Protein AF-S7VHG0-F1 (afdb_monomer_lite)

pLDDT: mean 78.24, std 18.49, range [32.72, 98.25]

Radius of gyration: 26.6 Å; chains: 1; bounding box: 94×45×91 Å

Secondary structure (DSSP, 8-state):
-TTHHHHHHHHHHHHT-HHHHHHHHHHHHHHHHHHHHHHHHHHHHH-S-HHHHHHHHHHHHHTTTTSTT-S-STTTTT--HHHHHHHHHHHHH--SSHHHHH-EEE--SHHHHHHHHHHS---SEEETT---TTHHHHHHHHHHS-HHHHHHHHHHHHHHHHHHHHHHHHHHH-HHHHHHHHHHHHHTTGGGGGG-HHHHHHHHHHHHHHHHHHH----S--HHHHHHHHHHHHHHS-SSTHHHHHHHHHHHHHHHHHHTT--HHHHHHHHHHHHHHHHHHHHHHHHHHHHHHHHHSS---TTHHHHHHHHHHHHHHHHHHHHHHHHHS-HHHHHHHHHHHHHHHHHTTPPPPTTHHHHHHHHHHHHHHHHH-TTTTTTTT-THHHHHTHHHHHHHHHHHHSS-S------PPPS----------------

Foldseek 3Di:
DVVVVVVVVVLVCVVVDPVLVVLLVVLVVVLVVVQVVLLVLLLVLQPQDLVLLLVLVVVCVVVVCQPQCPPVDLLLNFALQFLLLQLSLLLSVRHSDPQSQQWDFGQTGSVSSVVCSVPVDSDHDTDRQARSSLSSPVNVVSSPDHLVVLQVVLLVLLVVLLVLLLVLCCVQVNNLLSVLLVVLCVLLSVNSSSRRSLCSVLSSLLSVLLSCLSNDPDPAQPLSSLLQLLLVPRHRHLLQCNLSSLQRSLLSNLSNCVSVVHALVSSVSSSVSSVVSSCCSNVVNSVVSVVSCCVPDDDDVPPPVPPVVWPPVLPVLVVVLVVVVCVVRPVVSVVCVVVVLVVVCVVVVDDQFSCLSSLVSSLCSLVVSCNVGVVSNCSPRGSSSSVSNSSNSSSSSVSVVSGDPDDPPPPPPPPDDDPDDDDDDDDDDDD

Sequence (431 aa):
MSRLAPILRKTARLLWSQALLRRFVLLLAVIVLLLPCYAGLLWLAALPSGDAVMQHLEQADAHGYFDEEYPRLLQFRGMDMFTECIALDMSAQLRPTFQDILTMKFGGACEHLRASLQSGDFGGVPYPRYWHGYQVFLRPLIALMSYADVRLLTALTTAVLFIGLYAAARLRLGEAYAVALVASFLTAGTINVFTLVSHAALFWIIQLAAIALLLRRKSAPPILGFGILGSLDAFLSFLNMGSLSLSFPLLCLCLALWHDGEETPRILADGLLCSVAWSIGLLFTWVAKWGLAWAFLPPLDLFGATVEHYFLHSFSAFGSATARDFGKTMWLLWVPVYAWLAWRMYRRRLRVPRGLLVVLLPAIMPFVWIMILPGQSGIHHSSFVSIILWTPLAALLFLLLAMPAKTVTVRRPSATAATATFDPAEDACHD

Structure (mmCIF, N/CA/C/O backbone):
data_AF-S7VHG0-F1
#
_entry.id   AF-S7VHG0-F1
#
loop_
_atom_site.group_PDB
_atom_site.id
_atom_site.type_symbol
_atom_site.label_atom_id
_atom_site.label_alt_id
_atom_site.label_comp_id
_atom_site.label_asym_id
_atom_site.label_entity_id
_atom_site.label_seq_id
_atom_site.pdbx_PDB_ins_code
_atom_site.Cartn_x
_atom_site.Cartn_y
_atom_site.Cartn_z
_atom_site.occupancy
_atom_site.B_iso_or_equiv
_atom_site.auth_seq_id
_atom_site.auth_comp_id
_atom_site.auth_asym_id
_atom_site.auth_atom_id
_atom_site.pdbx_PDB_model_num
ATOM 1 N N . MET A 1 1 ? -4.326 8.354 38.262 1.00 42.72 1 MET A N 1
ATOM 2 C CA . MET A 1 1 ? -3.155 7.482 37.998 1.00 42.72 1 MET A CA 1
ATOM 3 C C . MET A 1 1 ? -3.289 6.059 38.572 1.00 42.72 1 MET A C 1
ATOM 5 O O . MET A 1 1 ? -2.615 5.171 38.073 1.00 42.72 1 MET A O 1
ATOM 9 N N . SER A 1 2 ? -4.203 5.774 39.515 1.00 51.38 2 SER A N 1
ATOM 10 C CA . SER A 1 2 ? -4.362 4.439 40.136 1.00 51.38 2 SER A CA 1
ATOM 11 C C . SER A 1 2 ? -4.969 3.334 39.248 1.00 51.38 2 SER A C 1
ATOM 13 O O . SER A 1 2 ? -4.764 2.159 39.528 1.00 51.38 2 SER A O 1
ATOM 15 N N . ARG A 1 3 ? -5.670 3.671 38.152 1.00 49.00 3 ARG A N 1
ATOM 16 C CA . ARG A 1 3 ? -6.269 2.680 37.226 1.00 49.00 3 ARG A CA 1
ATOM 17 C C . ARG A 1 3 ? -5.321 2.162 36.133 1.00 49.00 3 ARG A C 1
ATOM 19 O O . ARG A 1 3 ? -5.619 1.156 35.505 1.00 49.00 3 ARG A O 1
ATOM 26 N N . LEU A 1 4 ? -4.178 2.821 35.915 1.00 47.19 4 LEU A N 1
ATOM 27 C CA . LEU A 1 4 ? -3.207 2.447 34.873 1.00 47.19 4 LEU A CA 1
ATOM 28 C C . LEU A 1 4 ? -2.224 1.361 35.338 1.00 47.19 4 LEU A C 1
ATOM 30 O O . LEU A 1 4 ? -1.812 0.526 34.541 1.00 47.19 4 LEU A O 1
ATOM 34 N N . ALA A 1 5 ? -1.885 1.329 36.628 1.00 50.88 5 ALA A N 1
ATOM 35 C CA . ALA A 1 5 ? -0.918 0.389 37.197 1.00 50.88 5 ALA A CA 1
ATOM 36 C C . ALA A 1 5 ? -1.266 -1.109 37.013 1.00 50.88 5 ALA A C 1
ATOM 38 O O . ALA A 1 5 ? -0.378 -1.870 36.620 1.00 50.88 5 ALA A O 1
ATOM 39 N N . PRO A 1 6 ? -2.510 -1.578 37.249 1.00 54.34 6 PRO A N 1
ATOM 40 C CA . PRO A 1 6 ? -2.846 -2.990 37.041 1.00 54.34 6 PRO A CA 1
ATOM 41 C C . PRO A 1 6 ? -2.875 -3.377 35.556 1.00 54.34 6 PRO A C 1
ATOM 43 O O . PRO A 1 6 ? -2.473 -4.488 35.211 1.00 54.34 6 PRO A O 1
ATOM 46 N N . ILE A 1 7 ? -3.272 -2.452 34.675 1.00 57.09 7 ILE A N 1
ATOM 47 C CA . ILE A 1 7 ? -3.251 -2.650 33.221 1.00 57.09 7 ILE A CA 1
ATOM 48 C C . ILE A 1 7 ? -1.804 -2.773 32.750 1.00 57.09 7 ILE A C 1
ATOM 50 O O . ILE A 1 7 ? -1.459 -3.790 32.167 1.00 57.09 7 ILE A O 1
ATOM 54 N N . LEU A 1 8 ? -0.928 -1.829 33.109 1.00 54.09 8 LEU A N 1
ATOM 55 C CA . LEU A 1 8 ? 0.499 -1.869 32.768 1.00 54.09 8 LEU A CA 1
ATOM 56 C C . LEU A 1 8 ? 1.184 -3.156 33.254 1.00 54.09 8 LEU A C 1
ATOM 58 O O . LEU A 1 8 ? 1.971 -3.737 32.513 1.00 54.09 8 LEU A O 1
ATOM 62 N N . ARG A 1 9 ? 0.844 -3.661 34.450 1.00 56.59 9 ARG A N 1
ATOM 63 C CA . ARG A 1 9 ? 1.352 -4.957 34.945 1.00 56.59 9 ARG A CA 1
ATOM 64 C C . ARG A 1 9 ? 0.837 -6.145 34.132 1.00 56.59 9 ARG A C 1
ATOM 66 O O . ARG A 1 9 ? 1.600 -7.075 33.873 1.00 56.59 9 ARG A O 1
ATOM 73 N N . LYS A 1 10 ? -0.435 -6.138 33.727 1.00 58.38 10 LYS A N 1
ATOM 74 C CA . LYS A 1 10 ? -1.020 -7.193 32.885 1.00 58.38 10 LYS A CA 1
ATOM 75 C C . LYS A 1 10 ? -0.413 -7.167 31.480 1.00 58.38 10 LYS A C 1
ATOM 77 O O . LYS A 1 10 ? -0.041 -8.223 30.978 1.00 58.38 10 LYS A O 1
ATOM 82 N N . THR A 1 11 ? -0.224 -5.983 30.898 1.00 53.88 11 THR A N 1
ATOM 83 C CA . THR A 1 11 ? 0.436 -5.787 29.599 1.00 53.88 11 THR A CA 1
ATOM 84 C C . THR A 1 11 ? 1.912 -6.185 29.655 1.00 53.88 11 THR A C 1
ATOM 86 O O . THR A 1 11 ? 2.373 -6.878 28.759 1.00 53.88 11 THR A O 1
ATOM 89 N N . ALA A 1 12 ? 2.636 -5.860 30.732 1.00 55.66 12 ALA A N 1
ATOM 90 C CA . ALA A 1 12 ? 4.026 -6.281 30.934 1.00 55.66 12 ALA A CA 1
ATOM 91 C C . ALA A 1 12 ? 4.173 -7.810 31.044 1.00 55.66 12 ALA A C 1
ATOM 93 O O . ALA A 1 12 ? 5.060 -8.392 30.422 1.00 55.66 12 ALA A O 1
ATOM 94 N N . ARG A 1 13 ? 3.263 -8.487 31.760 1.00 59.25 13 ARG A N 1
ATOM 95 C CA . ARG A 1 13 ? 3.217 -9.963 31.797 1.00 59.25 13 ARG A CA 1
ATOM 96 C C . ARG A 1 13 ? 2.850 -10.573 30.444 1.00 59.25 13 ARG A C 1
ATOM 98 O O . ARG A 1 13 ? 3.334 -11.650 30.119 1.00 59.25 13 ARG A O 1
ATOM 105 N N . LEU A 1 14 ? 2.011 -9.899 29.654 1.00 59.50 14 LEU A N 1
ATOM 106 C CA . LEU A 1 14 ? 1.661 -10.334 28.300 1.00 59.50 14 LEU A CA 1
ATOM 107 C C . LEU A 1 14 ? 2.849 -10.189 27.335 1.00 59.50 14 LEU A C 1
ATOM 109 O O . LEU A 1 14 ? 3.095 -11.095 26.539 1.00 59.50 14 LEU A O 1
ATOM 113 N N . LEU A 1 15 ? 3.600 -9.086 27.452 1.00 56.00 15 LEU A N 1
ATOM 114 C CA . LEU A 1 15 ? 4.818 -8.798 26.685 1.00 56.00 15 LEU A CA 1
ATOM 115 C C . LEU A 1 15 ? 5.912 -9.854 26.907 1.00 56.00 15 LEU A C 1
ATOM 117 O O . LEU A 1 15 ? 6.649 -10.178 25.985 1.00 56.00 15 LEU A O 1
ATOM 121 N N . TRP A 1 16 ? 5.958 -10.439 28.104 1.00 56.62 16 TRP A N 1
ATOM 122 C CA . TRP A 1 16 ? 6.885 -11.514 28.478 1.00 56.62 16 TRP A CA 1
ATOM 123 C C . TRP A 1 16 ? 6.249 -12.911 28.460 1.00 56.62 16 TRP A C 1
ATOM 125 O O . TRP A 1 16 ? 6.833 -13.881 28.943 1.00 56.62 16 TRP A O 1
ATOM 135 N N . SER A 1 17 ? 5.040 -13.048 27.912 1.00 74.94 17 SER A N 1
ATOM 136 C CA . SER A 1 17 ? 4.385 -14.351 27.832 1.00 74.94 17 SER A CA 1
ATOM 137 C C . SER A 1 17 ? 5.020 -15.207 26.735 1.00 74.94 17 SER A C 1
ATOM 139 O O . SER A 1 17 ? 5.266 -14.739 25.621 1.00 74.94 17 SER A O 1
ATOM 141 N N . GLN A 1 18 ? 5.208 -16.502 27.004 1.00 80.69 18 GLN A N 1
ATOM 142 C CA . GLN A 1 18 ? 5.697 -17.440 25.986 1.00 80.69 18 GLN A CA 1
ATOM 143 C C . GLN A 1 18 ? 4.818 -17.454 24.725 1.00 80.69 18 GLN A C 1
ATOM 145 O O . GLN A 1 18 ? 5.308 -17.702 23.627 1.00 80.69 18 GLN A O 1
ATOM 150 N N . ALA A 1 19 ? 3.523 -17.150 24.858 1.00 83.56 19 ALA A N 1
ATOM 151 C CA . ALA A 1 19 ? 2.607 -17.045 23.730 1.00 83.56 19 ALA A CA 1
ATOM 152 C C . ALA A 1 19 ? 2.952 -15.880 22.786 1.00 83.56 19 ALA A C 1
ATOM 154 O O . ALA A 1 19 ? 2.847 -16.042 21.570 1.00 83.56 19 ALA A O 1
ATOM 155 N N . LEU A 1 20 ? 3.370 -14.723 23.313 1.00 86.06 20 LEU A N 1
ATOM 156 C CA . LEU A 1 20 ? 3.771 -13.588 22.481 1.00 86.06 20 LEU A CA 1
ATOM 157 C C . LEU A 1 20 ? 5.106 -13.857 21.784 1.00 86.06 20 LEU A C 1
ATOM 159 O O . LEU A 1 20 ? 5.209 -13.641 20.578 1.00 86.06 20 LEU A O 1
ATOM 163 N N . LEU A 1 21 ? 6.082 -14.408 22.511 1.00 88.06 21 LEU A N 1
ATOM 164 C CA . LEU A 1 21 ? 7.366 -14.810 21.934 1.00 88.06 21 LEU A CA 1
ATOM 165 C C . LEU A 1 21 ? 7.166 -15.788 20.768 1.00 88.06 21 LEU A C 1
ATOM 167 O O . LEU A 1 21 ? 7.688 -15.558 19.682 1.00 88.06 21 LEU A O 1
ATOM 171 N N . ARG A 1 22 ? 6.330 -16.822 20.946 1.00 89.69 22 ARG A N 1
ATOM 172 C CA . ARG A 1 22 ? 5.992 -17.778 19.875 1.00 89.69 22 ARG A CA 1
ATOM 173 C C . ARG A 1 22 ? 5.410 -17.098 18.635 1.00 89.69 22 ARG A C 1
ATOM 175 O O . ARG A 1 22 ? 5.721 -17.515 17.527 1.00 89.69 22 ARG A O 1
ATOM 182 N N . ARG A 1 23 ? 4.593 -16.049 18.793 1.00 91.81 23 ARG A N 1
ATOM 183 C CA . ARG A 1 23 ? 4.033 -15.299 17.653 1.00 91.81 23 ARG A CA 1
ATOM 184 C C . ARG A 1 23 ? 5.101 -14.527 16.883 1.00 91.81 23 ARG A C 1
ATOM 186 O O . ARG A 1 23 ? 5.035 -14.510 15.661 1.00 91.81 23 ARG A O 1
ATOM 193 N N . PHE A 1 24 ? 6.065 -13.915 17.570 1.00 92.56 24 PHE A N 1
ATOM 194 C CA . PHE A 1 24 ? 7.170 -13.211 16.909 1.00 92.56 24 PHE A CA 1
ATOM 195 C C . PHE A 1 24 ? 8.188 -14.170 16.284 1.00 92.56 24 PHE A C 1
ATOM 197 O O . PHE A 1 24 ? 8.651 -13.913 15.179 1.00 92.56 24 PHE A O 1
ATOM 204 N N . VAL A 1 25 ? 8.473 -15.308 16.922 1.00 93.38 25 VAL A N 1
ATOM 205 C CA . VAL A 1 25 ? 9.290 -16.376 16.317 1.00 93.38 25 VAL A CA 1
ATOM 206 C C . VAL A 1 25 ? 8.615 -16.916 15.056 1.00 93.38 25 VAL A C 1
ATOM 208 O O . VAL A 1 25 ? 9.259 -17.030 14.019 1.00 93.38 25 VAL A O 1
ATOM 211 N N . LEU A 1 26 ? 7.305 -17.183 15.114 1.00 95.25 26 LEU A N 1
ATOM 212 C CA . LEU A 1 26 ? 6.533 -17.587 13.940 1.00 95.25 26 LEU A CA 1
ATOM 213 C C . LEU A 1 26 ? 6.558 -16.510 12.851 1.00 95.25 26 LEU A C 1
ATOM 215 O O . LEU A 1 26 ? 6.723 -16.844 11.685 1.00 95.25 26 LEU A O 1
ATOM 219 N N . LEU A 1 27 ? 6.416 -15.232 13.216 1.00 95.81 27 LEU A N 1
ATOM 220 C CA . LEU A 1 27 ? 6.515 -14.127 12.266 1.00 95.81 27 LEU A CA 1
ATOM 221 C C . LEU A 1 27 ? 7.868 -14.131 11.545 1.00 95.81 27 LEU A C 1
ATOM 223 O O . LEU A 1 27 ? 7.889 -14.073 10.322 1.00 95.81 27 LEU A O 1
ATOM 227 N N . LEU A 1 28 ? 8.977 -14.239 12.280 1.00 95.19 28 LEU A N 1
ATOM 228 C CA . LEU A 1 28 ? 10.313 -14.298 11.682 1.00 95.19 28 LEU A CA 1
ATOM 229 C C . LEU A 1 28 ? 10.467 -15.512 10.762 1.00 95.19 28 LEU A C 1
ATOM 231 O O . LEU A 1 28 ? 10.943 -15.359 9.642 1.00 95.19 28 LEU A O 1
ATOM 235 N N . ALA A 1 29 ? 10.007 -16.691 11.189 1.00 95.94 29 ALA A N 1
ATOM 236 C CA . ALA A 1 29 ? 10.026 -17.888 10.352 1.00 95.94 29 ALA A CA 1
ATOM 237 C C . ALA A 1 29 ? 9.226 -17.688 9.053 1.00 95.94 29 ALA A C 1
ATOM 239 O O . ALA A 1 29 ? 9.707 -18.027 7.977 1.00 95.94 29 ALA A O 1
ATOM 240 N N . VAL A 1 30 ? 8.037 -17.081 9.135 1.00 96.88 30 VAL A N 1
ATOM 241 C CA . VAL A 1 30 ? 7.218 -16.764 7.958 1.00 96.88 30 VAL A CA 1
ATOM 242 C C . VAL A 1 30 ? 7.925 -15.765 7.044 1.00 96.88 30 VAL A C 1
ATOM 244 O O . VAL A 1 30 ? 7.981 -16.008 5.845 1.00 96.88 30 VAL A O 1
ATOM 247 N N . ILE A 1 31 ? 8.502 -14.681 7.572 1.00 95.56 31 ILE A N 1
ATOM 248 C CA . ILE A 1 31 ? 9.224 -13.695 6.750 1.00 95.56 31 ILE A CA 1
ATOM 249 C C . ILE A 1 31 ? 10.409 -14.351 6.031 1.00 95.56 31 ILE A C 1
ATOM 251 O O . ILE A 1 31 ? 10.589 -14.131 4.837 1.00 95.56 31 ILE A O 1
ATOM 255 N N . VAL A 1 32 ? 11.186 -15.191 6.721 1.00 94.94 32 VAL A N 1
ATOM 256 C CA . VAL A 1 32 ? 12.306 -15.929 6.111 1.00 94.94 32 VAL A CA 1
ATOM 257 C C . VAL A 1 32 ? 11.823 -16.821 4.968 1.00 94.94 32 VAL A C 1
ATOM 259 O O . VAL A 1 32 ? 12.458 -16.853 3.918 1.00 94.94 32 VAL A O 1
ATOM 262 N N . LEU A 1 33 ? 10.686 -17.499 5.139 1.00 95.81 33 LEU A N 1
ATOM 263 C CA . LEU A 1 33 ? 10.083 -18.326 4.091 1.00 95.81 33 LEU A CA 1
ATOM 264 C C . LEU A 1 33 ? 9.521 -17.503 2.921 1.00 95.81 33 LEU A C 1
ATOM 266 O O . LEU A 1 33 ? 9.484 -18.005 1.801 1.00 95.81 33 LEU A O 1
ATOM 270 N N . LEU A 1 34 ? 9.116 -16.248 3.143 1.00 95.81 34 LEU A N 1
ATOM 271 C CA . LEU A 1 34 ? 8.628 -15.364 2.079 1.00 95.81 34 LEU A CA 1
ATOM 272 C C . LEU A 1 34 ? 9.746 -14.880 1.146 1.00 95.81 34 LEU A C 1
ATOM 274 O O . LEU A 1 34 ? 9.481 -14.672 -0.033 1.00 95.81 34 LEU A O 1
ATOM 278 N N . LEU A 1 35 ? 10.987 -14.740 1.623 1.00 93.69 35 LEU A N 1
ATOM 279 C CA . LEU A 1 35 ? 12.110 -14.262 0.802 1.00 93.69 35 LEU A CA 1
ATOM 280 C C . LEU A 1 35 ? 12.360 -15.094 -0.475 1.00 93.69 35 LEU A C 1
ATOM 282 O O . LEU A 1 35 ? 12.404 -14.501 -1.556 1.00 93.69 35 LEU A O 1
ATOM 286 N N . PRO A 1 36 ? 12.493 -16.437 -0.424 1.00 93.69 36 PRO A N 1
ATOM 287 C CA . PRO A 1 36 ? 12.634 -17.231 -1.642 1.00 93.69 36 PRO A CA 1
ATOM 288 C C . PRO A 1 36 ? 11.368 -17.191 -2.508 1.00 93.69 36 PRO A C 1
ATOM 290 O O . PRO A 1 36 ? 11.477 -17.215 -3.732 1.00 93.69 36 PRO A O 1
ATOM 293 N N . CYS A 1 37 ? 10.175 -17.069 -1.912 1.00 95.44 37 CYS A N 1
ATOM 294 C CA . CYS A 1 37 ? 8.939 -16.887 -2.675 1.00 95.44 37 CYS A CA 1
ATOM 295 C C . CYS A 1 37 ? 8.947 -15.568 -3.457 1.00 95.44 37 CYS A C 1
ATOM 297 O O . CYS A 1 37 ? 8.581 -15.561 -4.626 1.00 95.44 37 CYS A O 1
ATOM 299 N N . TYR A 1 38 ? 9.401 -14.470 -2.854 1.00 95.50 38 TYR A N 1
ATOM 300 C CA . TYR A 1 38 ? 9.545 -13.175 -3.522 1.00 95.50 38 TYR A CA 1
ATOM 301 C C . TYR A 1 38 ? 10.528 -13.231 -4.690 1.00 95.50 38 TYR A C 1
ATOM 303 O O . TYR A 1 38 ? 10.204 -12.766 -5.782 1.00 95.50 38 TYR A O 1
ATOM 311 N N . ALA A 1 39 ? 11.692 -13.853 -4.492 1.00 92.81 39 ALA A N 1
ATOM 312 C CA . ALA A 1 39 ? 12.651 -14.067 -5.571 1.00 92.81 39 ALA A CA 1
ATOM 313 C C . ALA A 1 39 ? 12.056 -14.933 -6.697 1.00 92.81 39 ALA A C 1
ATOM 315 O O . ALA A 1 39 ? 12.190 -14.593 -7.870 1.00 92.81 39 ALA A O 1
ATOM 316 N N . GLY A 1 40 ? 11.339 -16.008 -6.348 1.00 94.62 40 GLY A N 1
ATOM 317 C CA . GLY A 1 40 ? 10.646 -16.863 -7.313 1.00 94.62 40 GLY A CA 1
ATOM 318 C C . GLY A 1 40 ? 9.559 -16.123 -8.096 1.00 94.62 40 GLY A C 1
ATOM 319 O O . GLY A 1 40 ? 9.476 -16.270 -9.311 1.00 94.62 40 GLY A O 1
ATOM 320 N N . LEU A 1 41 ? 8.765 -15.277 -7.433 1.00 95.88 41 LEU A N 1
ATOM 321 C CA . LEU A 1 41 ? 7.753 -14.445 -8.089 1.00 95.88 41 LEU A CA 1
ATOM 322 C C . LEU A 1 41 ? 8.382 -13.451 -9.071 1.00 95.88 41 LEU A C 1
ATOM 324 O O . LEU A 1 41 ? 7.866 -13.296 -10.173 1.00 95.88 41 LEU A O 1
ATOM 328 N N . LEU A 1 42 ? 9.500 -12.815 -8.710 1.00 94.69 42 LEU A N 1
ATOM 329 C CA . LEU A 1 42 ? 10.236 -11.931 -9.622 1.00 94.69 42 LEU A CA 1
ATOM 330 C C . LEU A 1 42 ? 10.821 -12.690 -10.813 1.00 94.69 42 LEU A C 1
ATOM 332 O O . LEU A 1 42 ? 10.755 -12.206 -11.940 1.00 94.69 42 LEU A O 1
ATOM 336 N N . TRP A 1 43 ? 11.347 -13.893 -10.579 1.00 94.31 43 TRP A N 1
ATOM 337 C CA . TRP A 1 43 ? 11.854 -14.744 -11.651 1.00 94.31 43 TRP A CA 1
ATOM 338 C C . TRP A 1 43 ? 10.743 -15.111 -12.643 1.00 94.31 43 TRP A C 1
ATOM 340 O O . TRP A 1 43 ? 10.921 -14.958 -13.849 1.00 94.31 43 TRP A O 1
ATOM 350 N N . LEU A 1 44 ? 9.565 -15.504 -12.142 1.00 94.88 44 LEU A N 1
ATOM 351 C CA . LEU A 1 44 ? 8.384 -15.764 -12.971 1.00 94.88 44 LEU A CA 1
ATOM 352 C C . LEU A 1 44 ? 7.921 -14.511 -13.725 1.00 94.88 44 LEU A C 1
ATOM 354 O O . LEU A 1 44 ? 7.585 -14.591 -14.904 1.00 94.88 44 LEU A O 1
ATOM 358 N N . ALA A 1 45 ? 7.941 -13.352 -13.069 1.00 94.62 45 ALA A N 1
ATOM 359 C CA . ALA A 1 45 ? 7.563 -12.078 -13.672 1.00 94.62 45 ALA A CA 1
ATOM 360 C C . ALA A 1 45 ? 8.497 -11.645 -14.807 1.00 94.62 45 ALA A C 1
ATOM 362 O O . ALA A 1 45 ? 8.084 -10.879 -15.674 1.00 94.62 45 ALA A O 1
ATOM 363 N N . ALA A 1 46 ? 9.736 -12.139 -14.816 1.00 92.88 46 ALA A N 1
ATOM 364 C CA . ALA A 1 46 ? 10.730 -11.852 -15.841 1.00 92.88 46 ALA A CA 1
ATOM 365 C C . ALA A 1 46 ? 10.590 -12.722 -17.106 1.00 92.88 46 ALA A C 1
ATOM 367 O O . ALA A 1 46 ? 11.162 -12.370 -18.139 1.00 92.88 46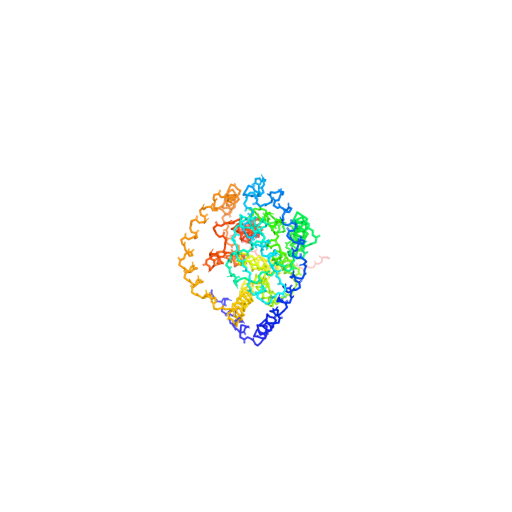 ALA A O 1
ATOM 368 N N . LEU A 1 47 ? 9.832 -13.827 -17.047 1.00 92.75 47 LEU A N 1
ATOM 369 C CA . LEU A 1 47 ? 9.627 -14.761 -18.165 1.00 92.75 47 LEU A CA 1
ATOM 370 C C . LEU A 1 47 ? 8.912 -14.182 -19.401 1.00 92.75 47 LEU A C 1
ATOM 372 O O . LEU A 1 47 ? 9.279 -14.582 -20.507 1.00 92.75 47 LEU A O 1
ATOM 376 N N . PRO A 1 48 ? 7.904 -13.293 -19.275 1.00 91.81 48 PRO A N 1
ATOM 377 C CA . PRO A 1 48 ? 7.253 -12.682 -20.429 1.00 91.81 48 PRO A CA 1
ATOM 378 C C . PRO A 1 48 ? 8.253 -11.982 -21.359 1.00 91.81 48 PRO A C 1
ATOM 380 O O . PRO A 1 48 ? 9.262 -11.429 -20.905 1.00 91.81 48 PRO A O 1
ATOM 383 N N . SER A 1 49 ? 7.960 -12.002 -22.663 1.00 86.94 49 SER A N 1
ATOM 384 C CA . SER A 1 49 ? 8.852 -11.496 -23.709 1.00 86.94 49 SER A CA 1
ATOM 385 C C . SER A 1 49 ? 9.141 -10.008 -23.536 1.00 86.94 49 SER A C 1
ATOM 387 O O . SER A 1 49 ? 8.220 -9.189 -23.562 1.00 86.94 49 SER A O 1
ATOM 389 N N . GLY A 1 50 ? 10.427 -9.660 -23.436 1.00 87.38 50 GLY A N 1
ATOM 390 C CA . GLY A 1 50 ? 10.863 -8.264 -23.372 1.00 87.38 50 GLY A CA 1
ATOM 391 C C . GLY A 1 50 ? 10.447 -7.457 -24.605 1.00 87.38 50 GLY A C 1
ATOM 392 O O . GLY A 1 50 ? 10.084 -6.301 -24.457 1.00 87.38 50 GLY A O 1
ATOM 393 N N . ASP A 1 51 ? 10.402 -8.075 -25.788 1.00 90.12 51 ASP A N 1
ATOM 394 C CA . ASP A 1 51 ? 10.045 -7.385 -27.035 1.00 90.12 51 ASP A CA 1
ATOM 395 C C . ASP A 1 51 ? 8.591 -6.891 -27.030 1.00 90.12 51 ASP A C 1
ATOM 397 O O . ASP A 1 51 ? 8.318 -5.772 -27.448 1.00 90.12 51 ASP A O 1
ATOM 401 N N . ALA A 1 52 ? 7.657 -7.681 -26.488 1.00 93.38 52 ALA A N 1
ATOM 402 C CA . ALA A 1 52 ? 6.267 -7.247 -26.338 1.00 93.38 52 ALA A CA 1
ATOM 403 C C . ALA A 1 52 ? 6.139 -6.091 -25.335 1.00 93.38 52 ALA A C 1
ATOM 405 O O . ALA A 1 52 ? 5.395 -5.141 -25.570 1.00 93.38 52 ALA A O 1
ATOM 406 N N . VAL A 1 53 ? 6.901 -6.148 -24.233 1.00 94.88 53 VAL A N 1
ATOM 407 C CA . VAL A 1 53 ? 6.961 -5.046 -23.262 1.00 94.88 53 VAL A CA 1
ATOM 408 C C . VAL A 1 53 ? 7.468 -3.775 -23.943 1.00 94.88 53 VAL A C 1
ATOM 410 O O . VAL A 1 53 ? 6.825 -2.736 -23.831 1.00 94.88 53 VAL A O 1
ATOM 413 N N . MET A 1 54 ? 8.569 -3.869 -24.692 1.00 93.75 54 MET A N 1
ATOM 414 C CA . MET A 1 54 ? 9.141 -2.755 -25.453 1.00 93.75 54 MET A CA 1
ATOM 415 C C . MET A 1 54 ? 8.130 -2.146 -26.419 1.00 93.75 54 MET A C 1
ATOM 417 O O . MET A 1 54 ? 7.877 -0.948 -26.354 1.00 93.75 54 MET A O 1
ATOM 421 N N . GLN A 1 55 ? 7.475 -2.970 -27.238 1.00 94.62 55 GLN A N 1
ATOM 422 C CA . GLN A 1 55 ? 6.485 -2.505 -28.212 1.00 94.62 55 GLN A CA 1
ATOM 423 C C . GLN A 1 55 ? 5.326 -1.747 -27.556 1.00 94.62 55 GLN A C 1
ATOM 425 O O . GLN A 1 55 ? 4.933 -0.683 -28.033 1.00 94.62 55 GLN A O 1
ATOM 430 N N . HIS A 1 56 ? 4.775 -2.252 -26.449 1.00 96.44 56 HIS A N 1
ATOM 431 C CA . HIS A 1 56 ? 3.686 -1.559 -25.757 1.00 96.44 56 HIS A CA 1
ATOM 432 C C . HIS A 1 56 ? 4.144 -0.265 -25.066 1.00 96.44 56 HIS A C 1
ATOM 434 O O . HIS A 1 56 ? 3.350 0.674 -24.957 1.00 96.44 56 HIS A O 1
ATOM 440 N N . LEU A 1 57 ? 5.402 -0.184 -24.621 1.00 95.44 57 LEU A N 1
ATOM 441 C CA . LEU A 1 57 ? 5.976 1.044 -24.062 1.00 95.44 57 LEU A CA 1
ATOM 442 C C . LEU A 1 57 ? 6.288 2.086 -25.146 1.00 95.44 57 LEU A C 1
ATOM 444 O O . LEU A 1 57 ? 5.973 3.257 -24.953 1.00 95.44 57 LEU A O 1
ATOM 448 N N . GLU A 1 58 ? 6.820 1.681 -26.299 1.00 95.00 58 GLU A N 1
ATOM 449 C CA . GLU A 1 58 ? 7.018 2.555 -27.466 1.00 95.00 58 GLU A CA 1
ATOM 450 C C . GLU A 1 58 ? 5.684 3.118 -27.968 1.00 95.00 58 GLU A C 1
ATOM 452 O O . GLU A 1 58 ? 5.557 4.315 -28.230 1.00 95.00 58 GLU A O 1
ATOM 457 N N . GLN A 1 59 ? 4.647 2.276 -28.029 1.00 95.00 59 GLN A N 1
ATOM 458 C CA . GLN A 1 59 ? 3.291 2.730 -28.329 1.00 95.00 59 GLN A CA 1
ATOM 459 C C . GLN A 1 59 ? 2.798 3.738 -27.288 1.00 95.00 59 GLN A C 1
ATOM 461 O O . GLN A 1 59 ? 2.193 4.742 -27.659 1.00 95.00 59 GLN A O 1
ATOM 466 N N . ALA A 1 60 ? 3.048 3.513 -25.996 1.00 93.44 60 ALA A N 1
ATOM 467 C CA . ALA A 1 60 ? 2.668 4.462 -24.953 1.00 93.44 60 ALA A CA 1
ATOM 468 C C . ALA A 1 60 ? 3.398 5.812 -25.098 1.00 93.44 60 ALA A C 1
ATOM 470 O O . ALA A 1 60 ? 2.764 6.862 -24.956 1.00 93.44 60 ALA A O 1
ATOM 471 N N . ASP A 1 61 ? 4.688 5.809 -25.440 1.00 93.06 61 ASP A N 1
ATOM 472 C CA . ASP A 1 61 ? 5.432 7.045 -25.708 1.00 93.06 61 ASP A CA 1
ATOM 473 C C . ASP A 1 61 ? 4.848 7.802 -26.909 1.00 93.06 61 ASP A C 1
ATOM 475 O O . ASP A 1 61 ? 4.574 8.997 -26.817 1.00 93.06 61 ASP A O 1
ATOM 479 N N . ALA A 1 62 ? 4.535 7.095 -28.000 1.00 92.44 62 ALA A N 1
ATOM 480 C CA . ALA A 1 62 ? 3.929 7.690 -29.193 1.00 92.44 62 ALA A CA 1
ATOM 481 C C . ALA A 1 62 ? 2.559 8.349 -28.922 1.00 92.44 62 ALA A C 1
ATOM 483 O O . ALA A 1 62 ? 2.183 9.308 -29.597 1.00 92.44 62 ALA A O 1
ATOM 484 N N . HIS A 1 63 ? 1.817 7.868 -27.921 1.00 89.81 63 HIS A N 1
ATOM 485 C CA . HIS A 1 63 ? 0.554 8.468 -27.474 1.00 89.81 63 HIS A CA 1
ATOM 486 C C . HIS A 1 63 ? 0.742 9.610 -26.452 1.00 89.81 63 HIS A C 1
ATOM 488 O O . HIS A 1 63 ? -0.248 10.177 -25.980 1.00 89.81 63 HIS A O 1
ATOM 494 N N . GLY A 1 64 ? 1.985 9.959 -26.104 1.00 88.25 64 GLY A N 1
ATOM 495 C CA . GLY A 1 64 ? 2.320 11.063 -25.203 1.00 88.25 64 GLY A CA 1
ATOM 496 C C . GLY A 1 64 ? 2.081 10.763 -23.722 1.00 88.25 64 GLY A C 1
ATOM 497 O O . GLY A 1 64 ? 1.884 11.685 -22.929 1.00 88.25 64 GLY A O 1
ATOM 498 N N . TYR A 1 65 ? 2.064 9.485 -23.313 1.00 86.81 65 TYR A N 1
ATOM 499 C CA . TYR A 1 65 ? 1.879 9.115 -21.899 1.00 86.81 65 TYR A CA 1
ATOM 500 C C . TYR A 1 65 ? 3.048 9.545 -21.000 1.00 86.81 65 TYR A C 1
ATOM 502 O O . TYR A 1 65 ? 2.872 9.625 -19.784 1.00 86.81 65 TYR A O 1
ATOM 510 N N . PHE A 1 66 ? 4.218 9.811 -21.583 1.00 87.94 66 PHE A N 1
ATOM 511 C CA . PHE A 1 66 ? 5.454 10.163 -20.876 1.00 87.94 66 PHE A CA 1
ATOM 512 C C . PHE A 1 66 ? 5.871 11.629 -21.072 1.00 87.94 66 PHE A C 1
ATOM 514 O O . PHE A 1 66 ? 6.987 12.004 -20.712 1.00 87.94 66 PHE A O 1
ATOM 521 N N . ASP A 1 67 ? 4.991 12.459 -21.634 1.00 83.62 67 ASP A N 1
ATOM 522 C CA . ASP A 1 67 ? 5.220 13.898 -21.764 1.00 83.62 67 ASP A CA 1
ATOM 523 C C . ASP A 1 67 ? 5.055 14.612 -20.414 1.00 83.62 67 ASP A C 1
ATOM 525 O O . ASP A 1 67 ? 4.218 14.231 -19.595 1.00 83.62 67 ASP A O 1
ATOM 529 N N . GLU A 1 68 ? 5.798 15.700 -20.191 1.00 71.44 68 GLU A N 1
ATOM 530 C CA . GLU A 1 68 ? 5.756 16.458 -18.927 1.00 71.44 68 GLU A CA 1
ATOM 531 C C . GLU A 1 68 ? 4.361 17.009 -18.586 1.00 71.44 68 GLU A C 1
ATOM 533 O O . GLU A 1 68 ? 3.988 17.121 -17.417 1.00 71.44 68 GLU A O 1
ATOM 538 N N . GLU A 1 69 ? 3.569 17.351 -19.606 1.00 66.50 69 GLU A N 1
ATOM 539 C CA . GLU A 1 69 ? 2.209 17.870 -19.436 1.00 66.50 69 GLU A CA 1
ATOM 540 C C . GLU A 1 69 ? 1.164 16.769 -19.185 1.00 66.50 69 GLU A C 1
ATOM 542 O O . GLU A 1 69 ? -0.019 17.066 -18.963 1.00 66.50 69 GLU A O 1
ATOM 547 N N . TYR A 1 70 ? 1.568 15.496 -19.232 1.00 68.56 70 TYR A N 1
ATOM 548 C CA . TYR A 1 70 ? 0.686 14.369 -18.989 1.00 68.56 70 TYR A CA 1
ATOM 549 C C . TYR A 1 70 ? 0.500 14.129 -17.479 1.00 68.56 70 TYR A C 1
ATOM 551 O O . TYR A 1 70 ? 1.474 14.026 -16.734 1.00 68.56 70 TYR A O 1
ATOM 559 N N . PRO A 1 71 ? -0.745 13.980 -16.988 1.00 64.62 71 PRO A N 1
ATOM 560 C CA . PRO A 1 71 ? -2.020 14.006 -17.704 1.00 64.62 71 PRO A CA 1
ATOM 561 C C . PRO A 1 71 ? -2.592 15.426 -17.847 1.00 64.62 71 PRO A C 1
ATOM 563 O O . PRO A 1 71 ? -2.531 16.256 -16.940 1.00 64.62 71 PRO A O 1
ATOM 566 N N . ARG A 1 72 ? -3.269 15.671 -18.975 1.00 57.97 72 ARG A N 1
ATOM 567 C CA . ARG A 1 72 ? -3.746 17.007 -19.385 1.00 57.97 72 ARG A CA 1
ATOM 568 C C . ARG A 1 72 ? -4.919 17.565 -18.558 1.00 57.97 72 ARG A C 1
ATOM 570 O O . ARG A 1 72 ? -5.290 18.725 -18.716 1.00 57.97 72 ARG A O 1
ATOM 577 N N . LEU A 1 73 ? -5.521 16.760 -17.681 1.00 57.56 73 LEU A N 1
ATOM 578 C CA . LEU A 1 73 ? -6.673 17.138 -16.855 1.00 57.56 73 LEU A CA 1
ATOM 579 C C . LEU A 1 73 ? -6.227 17.793 -15.539 1.00 57.56 73 LEU A C 1
ATOM 581 O O . LEU A 1 73 ? -5.409 17.237 -14.811 1.00 57.56 73 LEU A O 1
ATOM 585 N N . LEU A 1 74 ? -6.835 18.933 -15.190 1.00 49.44 74 LEU A N 1
ATOM 586 C CA . LEU A 1 74 ? -6.450 19.781 -14.050 1.00 49.44 74 LEU A CA 1
ATOM 587 C C . LEU A 1 74 ? -6.361 19.030 -12.704 1.00 49.44 74 LEU A C 1
ATOM 589 O O . LEU A 1 74 ? -5.464 19.317 -11.922 1.00 49.44 74 LEU A O 1
ATOM 593 N N . GLN A 1 75 ? -7.247 18.058 -12.443 1.00 45.88 75 GLN A N 1
ATOM 594 C CA . GLN A 1 75 ? -7.233 17.276 -11.192 1.00 45.88 75 GLN A CA 1
ATOM 595 C C . GLN A 1 75 ? -6.154 16.184 -11.146 1.00 45.88 75 GLN A C 1
ATOM 597 O O . GLN A 1 75 ? -5.827 15.694 -10.070 1.00 45.88 75 GLN A O 1
ATOM 602 N N . PHE A 1 76 ? -5.635 15.789 -12.310 1.00 51.28 76 PHE A N 1
ATOM 603 C CA . PHE A 1 76 ? -4.621 14.748 -12.445 1.00 51.28 76 PHE A CA 1
ATOM 604 C C . PHE A 1 76 ? -3.219 15.334 -12.708 1.00 51.28 76 PHE A C 1
ATOM 606 O O . PHE A 1 76 ? -2.237 14.591 -12.694 1.00 51.28 76 PHE A O 1
ATOM 613 N N . ARG A 1 77 ? -3.090 16.658 -12.914 1.00 47.84 77 ARG A N 1
ATOM 614 C CA . ARG A 1 77 ? -1.790 17.346 -12.976 1.00 47.84 77 ARG A CA 1
ATOM 615 C C . ARG A 1 77 ? -1.017 17.069 -11.681 1.00 47.84 77 ARG A C 1
ATOM 617 O O . ARG A 1 77 ? -1.437 17.496 -10.609 1.00 47.84 77 ARG A O 1
ATOM 624 N N . GLY A 1 78 ? 0.093 16.336 -11.786 1.00 56.47 78 GLY A N 1
ATOM 625 C CA . GLY A 1 78 ? 0.926 15.940 -10.645 1.00 56.47 78 GLY A CA 1
ATOM 626 C C . GLY A 1 78 ? 0.959 14.443 -10.317 1.00 56.47 78 GLY A C 1
ATOM 627 O O . GLY A 1 78 ? 1.482 14.095 -9.260 1.00 56.47 78 GLY A O 1
ATOM 628 N N . MET A 1 79 ? 0.434 13.546 -11.163 1.00 69.19 79 MET A N 1
ATOM 629 C CA . MET A 1 79 ? 0.702 12.102 -11.020 1.00 69.19 79 MET A CA 1
ATOM 630 C C . MET A 1 79 ? 2.202 11.827 -10.811 1.00 69.19 79 MET A C 1
ATOM 632 O O . MET A 1 79 ? 3.042 12.544 -11.352 1.00 69.19 79 MET A O 1
ATOM 636 N N . ASP A 1 80 ? 2.536 10.793 -10.034 1.00 76.94 80 ASP A N 1
ATOM 637 C CA . ASP A 1 80 ? 3.921 10.383 -9.759 1.00 76.94 80 ASP A CA 1
ATOM 638 C C . ASP A 1 80 ? 4.553 9.682 -10.977 1.00 76.94 80 ASP A C 1
ATOM 640 O O . ASP A 1 80 ? 4.906 8.505 -10.944 1.00 76.94 80 ASP A O 1
ATOM 644 N N . MET A 1 81 ? 4.662 10.428 -12.078 1.00 81.00 81 MET A N 1
ATOM 645 C CA . MET A 1 81 ? 5.237 9.965 -13.338 1.00 81.00 81 MET A CA 1
ATOM 646 C C . MET A 1 81 ? 6.721 9.632 -13.193 1.00 81.00 81 MET A C 1
ATOM 648 O O . MET A 1 81 ? 7.225 8.788 -13.922 1.00 81.00 81 MET A O 1
ATOM 652 N N . PHE A 1 82 ? 7.410 10.237 -12.223 1.00 80.69 82 PHE A N 1
ATOM 653 C CA . PHE A 1 82 ? 8.789 9.890 -11.902 1.00 80.69 82 PHE A CA 1
ATOM 654 C C . PHE A 1 82 ? 8.903 8.413 -11.509 1.00 80.69 82 PHE A C 1
ATOM 656 O O . PHE A 1 82 ? 9.598 7.651 -12.180 1.00 80.69 82 PHE A O 1
ATOM 663 N N . THR A 1 83 ? 8.177 7.991 -10.469 1.00 83.62 83 THR A N 1
ATOM 664 C CA . THR A 1 83 ? 8.196 6.589 -10.024 1.00 83.62 83 THR A CA 1
ATOM 665 C C . THR A 1 83 ? 7.593 5.653 -11.070 1.00 83.62 83 THR A C 1
ATOM 667 O O . THR A 1 83 ? 8.101 4.548 -11.267 1.00 83.62 83 THR A O 1
ATOM 670 N N . GLU A 1 84 ? 6.546 6.099 -11.770 1.00 87.19 84 GLU A N 1
ATOM 671 C CA . GLU A 1 84 ? 5.906 5.324 -12.833 1.00 87.19 84 GLU A CA 1
ATOM 672 C C . GLU A 1 84 ? 6.896 4.997 -13.959 1.00 87.19 84 GLU A C 1
ATOM 674 O O . GLU A 1 84 ? 7.087 3.829 -14.288 1.00 87.19 84 GLU A O 1
ATOM 679 N N . CYS A 1 85 ? 7.598 5.998 -14.494 1.00 89.06 85 CYS A N 1
ATOM 680 C CA . CYS A 1 85 ? 8.567 5.803 -15.569 1.00 89.06 85 CYS A CA 1
ATOM 681 C C . CYS A 1 85 ? 9.760 4.945 -15.128 1.00 89.06 85 CYS A C 1
ATOM 683 O O . CYS A 1 85 ? 10.195 4.102 -15.904 1.00 89.06 85 CYS A O 1
ATOM 685 N N . ILE A 1 86 ? 10.225 5.059 -13.877 1.00 88.88 86 ILE A N 1
ATOM 686 C CA . ILE A 1 86 ? 11.245 4.145 -13.331 1.00 88.88 86 ILE A CA 1
ATOM 687 C C . ILE A 1 86 ? 10.733 2.700 -13.317 1.00 88.88 86 ILE A C 1
ATOM 689 O O . ILE A 1 86 ? 11.452 1.779 -13.697 1.00 88.88 86 ILE A O 1
ATOM 693 N N . ALA A 1 87 ? 9.492 2.478 -12.878 1.00 91.69 87 ALA A N 1
ATOM 694 C CA . ALA A 1 87 ? 8.909 1.141 -12.844 1.00 91.69 87 ALA A CA 1
ATOM 695 C C . ALA A 1 87 ? 8.762 0.544 -14.255 1.00 91.69 87 ALA A C 1
ATOM 697 O O . ALA A 1 87 ? 9.007 -0.648 -14.448 1.00 91.69 87 ALA A O 1
ATOM 698 N N . LEU A 1 88 ? 8.395 1.355 -15.248 1.00 93.19 88 LEU A N 1
ATOM 699 C CA . LEU A 1 88 ? 8.265 0.933 -16.647 1.00 93.19 88 LEU A CA 1
ATOM 700 C C . LEU A 1 88 ? 9.629 0.677 -17.304 1.00 93.19 88 LEU A C 1
ATOM 702 O O . LEU A 1 88 ? 9.799 -0.346 -17.962 1.00 93.19 88 LEU A O 1
ATOM 706 N N . ASP A 1 89 ? 10.621 1.525 -17.041 1.00 91.44 89 ASP A N 1
ATOM 707 C CA . ASP A 1 89 ? 12.014 1.350 -17.475 1.00 91.44 89 ASP A CA 1
ATOM 708 C C . ASP A 1 89 ? 12.598 0.034 -16.947 1.00 91.44 89 ASP A C 1
ATOM 710 O O . ASP A 1 89 ? 13.132 -0.788 -17.693 1.00 91.44 89 ASP A O 1
ATOM 714 N N . MET A 1 90 ? 12.378 -0.242 -15.663 1.00 90.88 90 MET A N 1
ATOM 715 C CA . MET A 1 90 ? 12.727 -1.516 -15.037 1.00 90.88 90 MET A CA 1
ATOM 716 C C . MET A 1 90 ? 11.941 -2.697 -15.624 1.00 90.88 90 MET A C 1
ATOM 718 O O . MET A 1 90 ? 12.474 -3.803 -15.742 1.00 90.88 90 MET A O 1
ATOM 722 N N . SER A 1 91 ? 10.688 -2.472 -16.036 1.00 92.69 91 SER A N 1
ATOM 723 C CA . SER A 1 91 ? 9.872 -3.503 -16.688 1.00 92.69 91 SER A CA 1
ATOM 724 C C . SER A 1 91 ? 10.451 -3.906 -18.035 1.00 92.69 91 SER A C 1
ATOM 726 O O . SER A 1 91 ? 10.349 -5.077 -18.373 1.00 92.69 91 SER A O 1
ATOM 728 N N . ALA A 1 92 ? 11.061 -2.991 -18.790 1.00 91.06 92 ALA A N 1
ATOM 729 C CA . ALA A 1 92 ? 11.715 -3.300 -20.063 1.00 91.06 92 ALA A CA 1
ATOM 730 C C . ALA A 1 92 ? 13.015 -4.104 -19.868 1.00 91.06 92 ALA A C 1
ATOM 732 O O . ALA A 1 92 ? 13.314 -5.033 -20.622 1.00 91.06 92 ALA A O 1
ATOM 733 N N . GLN A 1 93 ? 13.756 -3.793 -18.805 1.00 90.00 93 GLN A N 1
ATOM 734 C CA . GLN A 1 93 ? 15.083 -4.354 -18.541 1.00 90.00 93 GLN A CA 1
ATOM 735 C C . GLN A 1 93 ? 15.071 -5.740 -17.909 1.00 90.00 93 GLN A C 1
ATOM 737 O O . GLN A 1 93 ? 15.966 -6.531 -18.189 1.00 90.00 93 GLN A O 1
ATOM 742 N N . LEU A 1 94 ? 14.084 -6.036 -17.059 1.00 91.19 94 LEU A N 1
ATOM 743 C CA . LEU A 1 94 ? 14.080 -7.221 -16.201 1.00 91.19 94 LEU A CA 1
ATOM 744 C C . LEU A 1 94 ? 14.304 -8.525 -17.000 1.00 91.19 94 LEU A C 1
ATOM 746 O O . LEU A 1 94 ? 13.527 -8.870 -17.890 1.00 91.19 94 LEU A O 1
ATOM 750 N N . ARG A 1 95 ? 15.354 -9.292 -16.695 1.00 90.31 95 ARG A N 1
ATOM 751 C CA . ARG A 1 95 ? 15.563 -10.645 -17.247 1.00 90.31 95 ARG A CA 1
ATOM 752 C C . ARG A 1 95 ? 15.491 -11.689 -16.131 1.00 90.31 95 ARG A C 1
ATOM 754 O O . ARG A 1 95 ? 15.657 -11.343 -14.962 1.00 90.31 95 ARG A O 1
ATOM 761 N N . PRO A 1 96 ? 15.244 -12.977 -16.451 1.00 90.25 96 PRO A N 1
ATOM 762 C CA . PRO A 1 96 ? 15.197 -14.056 -15.459 1.00 90.25 96 PRO A CA 1
ATOM 763 C C . PRO A 1 96 ? 16.607 -14.445 -14.972 1.00 90.25 96 PRO A C 1
ATOM 765 O O . PRO A 1 96 ? 16.970 -15.622 -14.926 1.00 90.25 96 PRO A O 1
ATOM 768 N N . THR A 1 97 ? 17.426 -13.450 -14.628 1.00 89.50 97 THR A N 1
ATOM 769 C CA . THR A 1 97 ? 18.783 -13.607 -14.109 1.00 89.50 97 THR A CA 1
ATOM 770 C C . THR A 1 97 ? 18.805 -13.283 -12.622 1.00 89.50 97 THR A C 1
ATOM 772 O O . THR A 1 97 ? 18.036 -12.464 -12.118 1.00 89.50 97 THR A O 1
ATOM 775 N N . PHE A 1 98 ? 19.712 -13.930 -11.893 1.00 86.44 98 PHE A N 1
ATOM 776 C CA . PHE A 1 98 ? 19.872 -13.672 -10.465 1.00 86.44 98 PHE A CA 1
ATOM 777 C C . PHE A 1 98 ? 20.307 -12.222 -10.185 1.00 86.44 98 PHE A C 1
ATOM 779 O O . PHE A 1 98 ? 19.862 -11.620 -9.209 1.00 86.44 98 PHE A O 1
ATOM 786 N N . GLN A 1 99 ? 21.130 -11.649 -11.069 1.00 86.94 99 GLN A N 1
ATOM 787 C CA . GLN A 1 99 ? 21.583 -10.267 -10.963 1.00 86.94 99 GLN A CA 1
ATOM 788 C C . GLN A 1 99 ? 20.422 -9.279 -11.089 1.00 86.94 99 GLN A C 1
ATOM 790 O O . GLN A 1 99 ? 20.300 -8.425 -10.219 1.00 86.94 99 GLN A O 1
ATOM 795 N N . ASP A 1 100 ? 19.544 -9.427 -12.084 1.00 86.25 100 ASP A N 1
ATOM 796 C CA . ASP A 1 100 ? 18.442 -8.476 -12.302 1.00 86.25 100 ASP A CA 1
ATOM 797 C C . ASP A 1 100 ? 17.384 -8.543 -11.194 1.00 86.25 100 ASP A C 1
ATOM 799 O O . ASP A 1 100 ? 16.806 -7.533 -10.793 1.00 86.25 100 ASP A O 1
ATOM 803 N N . ILE A 1 101 ? 17.182 -9.734 -10.621 1.00 87.38 101 ILE A N 1
ATOM 804 C CA . ILE A 1 101 ? 16.324 -9.919 -9.443 1.00 87.38 101 ILE A CA 1
ATOM 805 C C . ILE A 1 101 ? 16.888 -9.170 -8.229 1.00 87.38 101 ILE A C 1
ATOM 807 O O . ILE A 1 101 ? 16.124 -8.685 -7.388 1.00 87.38 101 ILE A O 1
ATOM 811 N N . LEU A 1 102 ? 18.215 -9.061 -8.104 1.00 86.12 102 LEU A N 1
ATOM 812 C CA . LEU A 1 102 ? 18.873 -8.363 -6.998 1.00 86.12 102 LEU A CA 1
ATOM 813 C C . LEU A 1 102 ? 19.158 -6.883 -7.282 1.00 86.12 102 LEU A C 1
ATOM 815 O O . LEU A 1 102 ? 19.111 -6.079 -6.353 1.00 86.12 102 LEU A O 1
ATOM 819 N N . THR A 1 103 ? 19.383 -6.487 -8.526 1.00 85.69 103 THR A N 1
ATOM 820 C CA . THR A 1 103 ? 19.622 -5.094 -8.916 1.00 85.69 103 THR A CA 1
ATOM 821 C C . THR A 1 103 ? 18.996 -4.824 -10.257 1.00 85.69 103 THR A C 1
ATOM 823 O O . THR A 1 103 ? 19.302 -5.521 -11.216 1.00 85.69 103 THR A O 1
ATOM 826 N N . MET A 1 104 ? 18.248 -3.737 -10.364 1.00 84.38 104 MET A N 1
ATOM 827 C CA . MET A 1 104 ? 17.962 -3.154 -11.667 1.00 84.38 104 MET A CA 1
ATOM 828 C C . MET A 1 104 ? 18.684 -1.828 -11.797 1.00 84.38 104 MET A C 1
ATOM 830 O O . MET A 1 104 ? 19.020 -1.192 -10.792 1.00 84.38 104 MET A O 1
ATOM 834 N N . LYS A 1 105 ? 18.970 -1.427 -13.033 1.00 84.00 105 LYS A N 1
ATOM 835 C CA . LYS A 1 105 ? 19.566 -0.121 -13.269 1.00 84.00 105 LYS A CA 1
ATOM 836 C C . LYS A 1 105 ? 18.506 0.950 -13.065 1.00 84.00 105 LYS A C 1
ATOM 838 O O . LYS A 1 105 ? 17.333 0.778 -13.386 1.00 84.00 105 LYS A O 1
ATOM 843 N N . PHE A 1 106 ? 18.939 2.044 -12.466 1.00 81.56 106 PHE A N 1
ATOM 844 C CA . PHE A 1 106 ? 18.139 3.230 -12.259 1.00 81.56 106 PHE A CA 1
ATOM 845 C C . PHE A 1 106 ? 18.561 4.286 -13.275 1.00 81.56 106 PHE A C 1
ATOM 847 O O . PHE A 1 106 ? 19.692 4.781 -13.226 1.00 81.56 106 PHE A O 1
ATOM 854 N N . GLY A 1 107 ? 17.644 4.595 -14.187 1.00 73.31 107 GLY A N 1
ATOM 855 C CA . GLY A 1 107 ? 17.843 5.553 -15.266 1.00 73.31 107 GLY A CA 1
ATOM 856 C C . GLY A 1 107 ? 17.383 6.984 -14.967 1.00 73.31 107 GLY A C 1
ATOM 857 O O . GLY A 1 107 ? 17.981 7.944 -15.447 1.00 73.31 107 GLY A O 1
ATOM 858 N N . GLY A 1 108 ? 16.363 7.146 -14.117 1.00 78.19 108 GLY A N 1
ATOM 859 C CA . GLY A 1 108 ? 15.815 8.450 -13.728 1.00 78.19 108 GLY A CA 1
ATOM 860 C C . GLY A 1 108 ? 14.384 8.678 -14.219 1.00 78.19 108 GLY A C 1
ATOM 861 O O . GLY A 1 108 ? 13.582 7.751 -14.251 1.00 78.19 108 GLY A O 1
ATOM 862 N N . ALA A 1 109 ? 14.047 9.932 -14.529 1.00 81.06 109 ALA A N 1
ATOM 863 C CA . ALA A 1 109 ? 12.695 10.359 -14.899 1.00 81.06 109 ALA A CA 1
ATOM 864 C C . ALA A 1 109 ? 12.255 9.857 -16.294 1.00 81.06 109 ALA A C 1
ATOM 866 O O . ALA A 1 109 ? 12.990 9.157 -16.987 1.00 81.06 109 ALA A O 1
ATOM 867 N N . CYS A 1 110 ? 11.056 10.254 -16.733 1.00 87.44 110 CYS A N 1
ATOM 868 C CA . CYS A 1 110 ? 10.474 9.825 -18.009 1.00 87.44 110 CYS A CA 1
ATOM 869 C C . CYS A 1 110 ? 11.337 10.132 -19.239 1.00 87.44 110 CYS A C 1
ATOM 871 O O . CYS A 1 110 ? 11.331 9.346 -20.177 1.00 87.44 110 CYS A O 1
ATOM 873 N N . GLU A 1 111 ? 12.126 11.209 -19.232 1.00 88.12 111 GLU A N 1
ATOM 874 C CA . GLU A 1 111 ? 13.072 11.508 -20.318 1.00 88.12 111 GLU A CA 1
ATOM 875 C C . GLU A 1 111 ? 14.072 10.369 -20.551 1.00 88.12 111 GLU A C 1
ATOM 877 O O . GLU A 1 111 ? 14.368 10.034 -21.696 1.00 88.12 111 GLU A O 1
ATOM 882 N N . HIS A 1 112 ? 14.546 9.733 -19.474 1.00 89.88 112 HIS A N 1
ATOM 883 C CA . HIS A 1 112 ? 15.457 8.601 -19.584 1.00 89.88 112 HIS A CA 1
ATOM 884 C C . HIS A 1 112 ? 14.766 7.392 -20.206 1.00 89.88 112 HIS A C 1
ATOM 886 O O . HIS A 1 112 ? 15.300 6.820 -21.147 1.00 89.88 112 HIS A O 1
ATOM 892 N N . LEU A 1 113 ? 13.563 7.043 -19.733 1.00 91.31 113 LEU A N 1
ATOM 893 C CA . LEU A 1 113 ? 12.780 5.947 -20.311 1.00 91.31 113 LEU A CA 1
ATOM 894 C C . LEU A 1 113 ? 12.609 6.146 -21.822 1.00 91.31 113 LEU A C 1
ATOM 896 O O . LEU A 1 113 ? 12.865 5.232 -22.597 1.00 91.31 113 LEU A O 1
ATOM 900 N N . ARG A 1 114 ? 12.233 7.353 -22.252 1.00 92.12 114 ARG A N 1
ATOM 901 C CA . ARG A 1 114 ? 12.054 7.679 -23.675 1.00 92.12 114 ARG A CA 1
ATOM 902 C C . ARG A 1 114 ? 13.346 7.515 -24.471 1.00 92.12 114 ARG A C 1
ATOM 904 O O . ARG A 1 114 ? 13.326 6.920 -25.546 1.00 92.12 114 ARG A O 1
ATOM 911 N N . ALA A 1 115 ? 14.467 7.993 -23.934 1.00 91.19 115 ALA A N 1
ATOM 912 C CA . ALA A 1 115 ? 15.775 7.818 -24.558 1.00 91.19 115 ALA A CA 1
ATOM 913 C C . ALA A 1 115 ? 16.166 6.333 -24.674 1.00 91.19 115 ALA A C 1
ATOM 915 O O . ALA A 1 115 ? 16.659 5.916 -25.723 1.00 91.19 115 ALA A O 1
ATOM 916 N N . SER A 1 116 ? 15.904 5.528 -23.640 1.00 91.38 116 SER A N 1
ATOM 917 C CA . SER A 1 116 ? 16.162 4.082 -23.634 1.00 91.38 116 SER A CA 1
ATOM 918 C C . SER A 1 116 ? 15.285 3.328 -24.635 1.00 91.38 116 SER A C 1
ATOM 920 O O . SER A 1 116 ? 15.771 2.429 -25.318 1.00 91.38 116 SER A O 1
ATOM 922 N N . LEU A 1 117 ? 14.012 3.715 -24.778 1.00 91.44 117 LEU A N 1
ATOM 923 C CA . LEU A 1 117 ? 13.108 3.135 -25.778 1.00 91.44 117 LEU A CA 1
ATOM 924 C C . LEU A 1 117 ? 13.588 3.416 -27.210 1.00 91.44 117 LEU A C 1
ATOM 926 O O . LEU A 1 117 ? 13.501 2.545 -28.065 1.00 91.44 117 LEU A O 1
ATOM 930 N N . GLN A 1 118 ? 14.137 4.605 -27.471 1.00 88.94 118 GLN A N 1
ATOM 931 C CA . GLN A 1 118 ? 14.642 4.975 -28.799 1.00 88.94 118 GLN A CA 1
ATOM 932 C C . GLN A 1 118 ? 15.987 4.324 -29.138 1.00 88.94 118 GLN A C 1
ATOM 934 O O . GLN A 1 118 ? 16.228 3.967 -30.291 1.00 88.94 118 GLN A O 1
ATOM 939 N N . SER A 1 119 ? 16.887 4.213 -28.159 1.00 88.94 119 SER A N 1
ATOM 940 C CA . SER A 1 119 ? 18.248 3.706 -28.373 1.00 88.94 119 SER A CA 1
ATOM 941 C C . SER A 1 119 ? 18.361 2.186 -28.232 1.00 88.94 119 SER A C 1
ATOM 943 O O . SER A 1 119 ? 19.302 1.593 -28.759 1.00 88.94 119 SER A O 1
ATOM 945 N N . GLY A 1 120 ? 17.440 1.558 -27.494 1.00 84.19 120 GLY A N 1
ATOM 946 C CA . GLY A 1 120 ? 17.556 0.176 -27.029 1.00 84.19 120 GLY A CA 1
ATOM 947 C C . GLY A 1 120 ? 18.599 -0.021 -25.918 1.00 84.19 120 GLY A C 1
ATOM 948 O O . GLY A 1 120 ? 18.771 -1.149 -25.449 1.00 84.19 120 GLY A O 1
ATOM 949 N N . ASP A 1 121 ? 19.289 1.042 -25.484 1.00 85.00 121 ASP A N 1
ATOM 950 C CA . ASP A 1 121 ? 20.262 1.012 -24.393 1.00 85.00 121 ASP A CA 1
ATOM 951 C C . ASP A 1 121 ? 19.646 1.539 -23.097 1.00 85.00 121 ASP A C 1
ATOM 953 O O . ASP A 1 121 ? 19.444 2.736 -22.895 1.00 85.00 121 ASP A O 1
ATOM 957 N N . PHE A 1 122 ? 19.395 0.605 -22.189 1.00 80.50 122 PHE A N 1
ATOM 958 C CA . PHE A 1 122 ? 18.895 0.869 -20.852 1.00 80.50 122 PHE A CA 1
ATOM 959 C C . PHE A 1 122 ? 20.069 1.070 -19.892 1.00 80.50 122 PHE A C 1
ATOM 961 O O . PHE A 1 122 ? 20.425 0.181 -19.110 1.00 80.50 122 PHE A O 1
ATOM 968 N N . GLY A 1 123 ? 20.736 2.216 -20.025 1.00 75.38 123 GLY A N 1
ATOM 969 C CA . GLY A 1 123 ? 21.858 2.623 -19.183 1.00 75.38 123 GLY A CA 1
ATOM 970 C C . GLY A 1 123 ? 21.489 2.785 -17.697 1.00 75.38 123 GLY A C 1
ATOM 971 O O . GLY A 1 123 ? 20.573 2.167 -17.165 1.00 75.38 123 GLY A O 1
ATOM 972 N N . GLY A 1 124 ? 22.236 3.620 -16.979 1.00 78.94 124 GLY A N 1
ATOM 973 C CA . GLY A 1 124 ? 21.944 3.941 -15.579 1.00 78.94 124 GLY A CA 1
ATOM 974 C C . GLY A 1 124 ? 22.761 3.153 -14.555 1.00 78.94 124 GLY A C 1
ATOM 975 O O . GLY A 1 124 ? 23.663 2.377 -14.880 1.00 78.94 124 GLY A O 1
ATOM 976 N N . VAL A 1 125 ? 22.473 3.416 -13.281 1.00 79.56 125 VAL A N 1
ATOM 977 C CA . VAL A 1 125 ? 23.295 2.958 -12.151 1.00 79.56 125 VAL A CA 1
ATOM 978 C C . VAL A 1 125 ? 22.638 1.745 -11.492 1.00 79.56 125 VAL A C 1
ATOM 980 O O . VAL A 1 125 ? 21.449 1.827 -11.180 1.00 79.56 125 VAL A O 1
ATOM 983 N N . PRO A 1 126 ? 23.358 0.632 -11.242 1.00 77.06 126 PRO A N 1
ATOM 984 C CA . PRO A 1 126 ? 22.815 -0.495 -10.489 1.00 77.06 126 PRO A CA 1
ATOM 985 C C . PRO A 1 126 ? 22.228 -0.036 -9.152 1.00 77.06 126 PRO A C 1
ATOM 987 O O . PRO A 1 126 ? 22.916 0.582 -8.338 1.00 77.06 126 PRO A O 1
ATOM 990 N N . TYR A 1 127 ? 20.950 -0.336 -8.926 1.00 76.75 127 TYR A N 1
ATOM 991 C CA . TYR A 1 127 ? 20.188 0.186 -7.798 1.00 76.75 127 TYR A CA 1
ATOM 992 C C . TYR A 1 127 ? 19.621 -0.960 -6.944 1.00 76.75 127 TYR A C 1
ATOM 994 O O . TYR A 1 127 ? 18.454 -1.329 -7.069 1.00 76.75 127 TYR A O 1
ATOM 1002 N N . PRO A 1 128 ? 20.425 -1.539 -6.033 1.00 79.44 128 PRO A N 1
ATOM 1003 C CA . PRO A 1 128 ? 20.060 -2.715 -5.223 1.00 79.44 128 PRO A CA 1
ATOM 1004 C C . PRO A 1 128 ? 19.073 -2.409 -4.083 1.00 79.44 128 PRO A C 1
ATOM 1006 O O . PRO A 1 128 ? 18.852 -3.224 -3.185 1.00 79.44 128 PRO A O 1
ATOM 1009 N N . ARG A 1 129 ? 18.517 -1.198 -4.055 1.00 76.94 129 ARG A N 1
ATOM 1010 C CA . ARG A 1 129 ? 17.843 -0.661 -2.877 1.00 76.94 129 ARG A CA 1
ATOM 1011 C C . ARG A 1 129 ? 16.469 -1.254 -2.622 1.00 76.94 129 ARG A C 1
ATOM 1013 O O . ARG A 1 129 ? 16.072 -1.365 -1.461 1.00 76.94 129 ARG A O 1
ATOM 1020 N N . TYR A 1 130 ? 15.756 -1.574 -3.695 1.00 84.38 130 TYR A N 1
ATOM 1021 C CA . TYR A 1 130 ? 14.389 -2.068 -3.653 1.00 84.38 130 TYR A CA 1
ATOM 1022 C C . TYR A 1 130 ? 14.325 -3.497 -4.182 1.00 84.38 130 TYR A C 1
ATOM 1024 O O . TYR A 1 130 ? 15.182 -3.969 -4.931 1.00 84.38 130 TYR A O 1
ATOM 1032 N N . TRP A 1 131 ? 13.287 -4.216 -3.772 1.00 90.94 131 TRP A N 1
ATOM 1033 C CA . TRP A 1 131 ? 13.008 -5.538 -4.320 1.00 90.94 131 TRP A CA 1
ATOM 1034 C C . TRP A 1 131 ? 12.356 -5.479 -5.698 1.00 90.94 131 TRP A C 1
ATOM 1036 O O . TRP A 1 131 ? 12.517 -6.422 -6.459 1.00 90.94 131 TRP A O 1
ATOM 1046 N N . HIS A 1 132 ? 11.663 -4.382 -6.016 1.00 90.62 132 HIS A N 1
ATOM 1047 C CA . HIS A 1 132 ? 10.907 -4.202 -7.258 1.00 90.62 132 HIS A CA 1
ATOM 1048 C C . HIS A 1 132 ? 9.755 -5.203 -7.438 1.00 90.62 132 HIS A C 1
ATOM 1050 O O . HIS A 1 132 ? 9.377 -5.544 -8.553 1.00 90.62 132 HIS A O 1
ATOM 1056 N N . GLY A 1 133 ? 9.152 -5.661 -6.340 1.00 94.06 133 GLY A N 1
ATOM 1057 C CA . GLY A 1 133 ? 8.067 -6.643 -6.339 1.00 94.06 133 GLY A CA 1
ATOM 1058 C C . GLY A 1 133 ? 6.801 -6.205 -7.077 1.00 94.06 133 GLY A C 1
ATOM 1059 O O . GLY A 1 133 ? 6.019 -7.058 -7.483 1.00 94.06 133 GLY A O 1
ATOM 1060 N N . TYR A 1 134 ? 6.603 -4.906 -7.326 1.00 93.19 134 TYR A N 1
ATOM 1061 C CA . TYR A 1 134 ? 5.535 -4.424 -8.212 1.00 93.19 134 TYR A CA 1
ATOM 1062 C C . TYR A 1 134 ? 5.639 -5.017 -9.631 1.00 93.19 134 TYR A C 1
ATOM 1064 O O . TYR A 1 134 ? 4.620 -5.168 -10.305 1.00 93.19 134 TYR A O 1
ATOM 1072 N N . GLN A 1 135 ? 6.832 -5.452 -10.058 1.00 95.12 135 GLN A N 1
ATOM 1073 C CA . GLN A 1 135 ? 7.042 -6.135 -11.336 1.00 95.12 135 GLN A CA 1
ATOM 1074 C C . GLN A 1 135 ? 6.271 -7.448 -11.462 1.00 95.12 135 GLN A C 1
ATOM 1076 O O . GLN A 1 135 ? 5.924 -7.837 -12.574 1.00 95.12 135 GLN A O 1
ATOM 1081 N N . VAL A 1 136 ? 5.941 -8.097 -10.337 1.00 95.50 136 VAL A N 1
ATOM 1082 C CA . VAL A 1 136 ? 5.195 -9.366 -10.312 1.00 95.50 136 VAL A CA 1
ATOM 1083 C C . VAL A 1 136 ? 3.855 -9.265 -11.032 1.00 95.50 136 VAL A C 1
ATOM 1085 O O . VAL A 1 136 ? 3.407 -10.244 -11.624 1.00 95.50 136 VAL A O 1
ATOM 1088 N N . PHE A 1 137 ? 3.231 -8.089 -11.017 1.00 94.25 137 PHE A N 1
ATOM 1089 C CA . PHE A 1 137 ? 1.994 -7.847 -11.754 1.00 94.25 137 PHE A CA 1
ATOM 1090 C C . PHE A 1 137 ? 2.220 -6.946 -12.976 1.00 94.25 137 PHE A C 1
ATOM 1092 O O . PHE A 1 137 ? 1.652 -7.207 -14.034 1.00 94.25 137 PHE A O 1
ATOM 1099 N N . LEU A 1 138 ? 3.065 -5.917 -12.845 1.00 95.19 138 LEU A N 1
ATOM 1100 C CA . LEU A 1 138 ? 3.247 -4.885 -13.863 1.00 95.19 138 LEU A CA 1
ATOM 1101 C C . LEU A 1 138 ? 3.775 -5.465 -15.177 1.00 95.19 138 LEU A C 1
ATOM 1103 O O . LEU A 1 138 ? 3.150 -5.293 -16.223 1.00 95.19 138 LEU A O 1
ATOM 1107 N N . ARG A 1 139 ? 4.902 -6.183 -15.125 1.00 95.44 139 ARG A N 1
ATOM 1108 C CA . ARG A 1 139 ? 5.565 -6.674 -16.334 1.00 95.44 139 ARG A CA 1
ATOM 1109 C C . ARG A 1 139 ? 4.727 -7.701 -17.097 1.00 95.44 139 ARG A C 1
ATOM 1111 O O . ARG A 1 139 ? 4.585 -7.522 -18.305 1.00 95.44 139 ARG A O 1
ATOM 1118 N N . PRO A 1 140 ? 4.142 -8.739 -16.464 1.00 95.75 140 PRO A N 1
ATOM 1119 C CA . PRO A 1 140 ? 3.269 -9.664 -17.179 1.00 95.75 140 PRO A CA 1
ATOM 1120 C C . PRO A 1 140 ? 2.091 -8.972 -17.861 1.00 95.75 140 PRO A C 1
ATOM 1122 O O . PRO A 1 140 ? 1.766 -9.319 -18.990 1.00 95.75 140 PRO A O 1
ATOM 1125 N N . LEU A 1 141 ? 1.476 -7.974 -17.222 1.00 95.94 141 LEU A N 1
ATOM 1126 C CA . LEU A 1 141 ? 0.378 -7.241 -17.843 1.00 95.94 141 LEU A CA 1
ATOM 1127 C C . LEU A 1 141 ? 0.850 -6.412 -19.037 1.00 95.94 141 LEU A C 1
ATOM 1129 O O . LEU A 1 141 ? 0.250 -6.519 -20.100 1.00 95.94 141 LEU A O 1
ATOM 1133 N N . ILE A 1 142 ? 1.945 -5.660 -18.909 1.00 96.31 142 ILE A N 1
ATOM 1134 C CA . ILE A 1 142 ? 2.481 -4.876 -20.034 1.00 96.31 142 ILE A CA 1
ATOM 1135 C C . ILE A 1 142 ? 2.964 -5.780 -21.167 1.00 96.31 142 ILE A C 1
ATOM 1137 O O . ILE A 1 142 ? 2.881 -5.395 -22.321 1.00 96.31 142 ILE A O 1
ATOM 1141 N N . ALA A 1 143 ? 3.420 -7.001 -20.894 1.00 96.38 143 ALA A N 1
ATOM 1142 C CA . ALA A 1 143 ? 3.748 -7.945 -21.961 1.00 96.38 143 ALA A CA 1
ATOM 1143 C C . ALA A 1 143 ? 2.505 -8.425 -22.739 1.00 96.38 143 ALA A C 1
ATOM 1145 O O . ALA A 1 143 ? 2.632 -8.836 -23.889 1.00 96.38 143 ALA A O 1
ATOM 1146 N N . LEU A 1 144 ? 1.317 -8.397 -22.123 1.00 96.25 144 LEU A N 1
ATOM 1147 C CA . LEU A 1 144 ? 0.079 -8.948 -22.685 1.00 96.25 144 LEU A CA 1
ATOM 1148 C C . LEU A 1 144 ? -0.861 -7.895 -23.285 1.00 96.25 144 LEU A C 1
ATOM 1150 O O . LEU A 1 144 ? -1.679 -8.243 -24.133 1.00 96.25 144 LEU A O 1
ATOM 1154 N N . MET A 1 145 ? -0.798 -6.643 -22.833 1.00 95.62 145 MET A N 1
ATOM 1155 C CA . MET A 1 145 ? -1.717 -5.584 -23.257 1.00 95.62 145 MET A CA 1
ATOM 1156 C C . MET A 1 145 ? -1.056 -4.205 -23.237 1.00 95.62 145 MET A C 1
ATOM 1158 O O . MET A 1 145 ? -0.004 -4.010 -22.626 1.00 95.62 145 MET A O 1
ATOM 1162 N N . SER A 1 146 ? -1.707 -3.235 -23.882 1.00 95.69 146 SER A N 1
ATOM 1163 C CA . SER A 1 146 ? -1.210 -1.862 -23.944 1.00 95.69 146 SER A CA 1
ATOM 1164 C C . SER A 1 146 ? -1.123 -1.226 -22.551 1.00 95.69 146 SER A C 1
ATOM 1166 O O . SER A 1 146 ? -1.897 -1.548 -21.646 1.00 95.69 146 SER A O 1
ATOM 1168 N N . TYR A 1 147 ? -0.227 -0.252 -22.373 1.00 93.25 147 TYR A N 1
ATOM 1169 C CA . TYR A 1 147 ? -0.116 0.492 -21.110 1.00 93.25 147 TYR A CA 1
ATOM 1170 C C . TYR A 1 147 ? -1.442 1.160 -20.690 1.00 93.25 147 TYR A C 1
ATOM 1172 O O . TYR A 1 147 ? -1.764 1.233 -19.502 1.00 93.25 147 TYR A O 1
ATOM 1180 N N . ALA A 1 148 ? -2.248 1.602 -21.660 1.00 91.44 148 ALA A N 1
ATOM 1181 C CA . ALA A 1 148 ? -3.574 2.158 -21.410 1.00 91.44 148 ALA A CA 1
ATOM 1182 C C . ALA A 1 148 ? -4.517 1.128 -20.765 1.00 91.44 148 ALA A C 1
ATOM 1184 O O . ALA A 1 148 ? -5.187 1.444 -19.777 1.00 91.44 148 ALA A O 1
ATOM 1185 N N . ASP A 1 149 ? -4.519 -0.107 -21.271 1.00 94.19 149 ASP A N 1
ATOM 1186 C CA . ASP A 1 149 ? -5.341 -1.198 -20.742 1.00 94.19 149 ASP A CA 1
ATOM 1187 C C . ASP A 1 149 ? -4.891 -1.607 -19.338 1.00 94.19 149 ASP A C 1
ATOM 1189 O O . ASP A 1 149 ? -5.727 -1.804 -18.453 1.00 94.19 149 ASP A O 1
ATOM 1193 N N . VAL A 1 150 ? -3.577 -1.643 -19.085 1.00 94.56 150 VAL A N 1
ATOM 1194 C CA . VAL A 1 150 ? -3.037 -1.915 -17.742 1.00 94.56 150 VAL A CA 1
ATOM 1195 C C . VAL A 1 150 ? -3.501 -0.857 -16.735 1.00 94.56 150 VAL A C 1
ATOM 1197 O O . VAL A 1 150 ? -3.904 -1.192 -15.613 1.00 94.56 150 VAL A O 1
ATOM 1200 N N . ARG A 1 151 ? -3.505 0.423 -17.124 1.00 90.62 151 ARG A N 1
ATOM 1201 C CA . ARG A 1 151 ? -4.020 1.511 -16.277 1.00 90.62 151 ARG A CA 1
ATOM 1202 C C . ARG A 1 151 ? -5.522 1.411 -16.055 1.00 90.62 151 ARG A C 1
ATOM 1204 O O . ARG A 1 151 ? -5.977 1.639 -14.934 1.00 90.62 151 ARG A O 1
ATOM 1211 N N . LEU A 1 152 ? -6.288 1.040 -17.079 1.00 92.06 152 LEU A N 1
ATOM 1212 C CA . LEU A 1 152 ? -7.728 0.823 -16.950 1.00 92.06 152 LEU A CA 1
ATOM 1213 C C . LEU A 1 152 ? -8.030 -0.336 -15.992 1.00 92.06 152 LEU A C 1
ATOM 1215 O O . LEU A 1 152 ? -8.821 -0.171 -15.063 1.00 92.06 152 LEU A O 1
ATOM 1219 N N . LEU A 1 153 ? -7.366 -1.480 -16.163 1.00 93.62 153 LEU A N 1
ATOM 1220 C CA . LEU A 1 153 ? -7.486 -2.627 -15.262 1.00 93.62 153 LEU A CA 1
ATOM 1221 C C . LEU A 1 153 ? -7.116 -2.242 -13.826 1.00 93.62 153 LEU A C 1
ATOM 1223 O O . LEU A 1 153 ? -7.799 -2.635 -12.874 1.00 93.62 153 LEU A O 1
ATOM 1227 N N . THR A 1 154 ? -6.072 -1.428 -13.673 1.00 91.94 154 THR A N 1
ATOM 1228 C CA . THR A 1 154 ? -5.649 -0.903 -12.376 1.00 91.94 154 THR A CA 1
ATOM 1229 C C . THR A 1 154 ? -6.729 -0.039 -11.731 1.00 91.94 154 THR A C 1
ATOM 1231 O O . THR A 1 154 ? -7.059 -0.240 -10.557 1.00 91.94 154 THR A O 1
ATOM 1234 N N . ALA A 1 155 ? -7.342 0.861 -12.498 1.00 91.00 155 ALA A N 1
ATOM 1235 C CA . ALA A 1 155 ? -8.423 1.717 -12.024 1.00 91.00 155 ALA A CA 1
ATOM 1236 C C . ALA A 1 155 ? -9.655 0.908 -11.618 1.00 91.00 155 ALA A C 1
ATOM 1238 O O . ALA A 1 155 ? -10.208 1.137 -10.541 1.00 91.00 155 ALA A O 1
ATOM 1239 N N . LEU A 1 156 ? -10.049 -0.073 -12.433 1.00 94.06 156 LEU A N 1
ATOM 1240 C CA . LEU A 1 156 ? -11.188 -0.948 -12.153 1.00 94.06 156 LEU A CA 1
ATOM 1241 C C . LEU A 1 156 ? -10.956 -1.791 -10.894 1.00 94.06 156 LEU A C 1
ATOM 1243 O O . LEU A 1 156 ? -11.815 -1.830 -10.014 1.00 94.06 156 LEU A O 1
ATOM 1247 N N . THR A 1 157 ? -9.780 -2.407 -10.764 1.00 94.69 157 THR A N 1
ATOM 1248 C CA . THR A 1 157 ? -9.417 -3.212 -9.585 1.00 94.69 157 THR A CA 1
ATOM 1249 C C . THR A 1 157 ? -9.414 -2.355 -8.322 1.00 94.69 157 THR A C 1
ATOM 1251 O O . THR A 1 157 ? -10.008 -2.723 -7.305 1.00 94.69 157 THR A O 1
ATOM 1254 N N . THR A 1 158 ? -8.817 -1.164 -8.404 1.00 92.00 158 THR A N 1
ATOM 1255 C CA . THR A 1 158 ? -8.795 -0.200 -7.299 1.00 92.00 158 THR A CA 1
ATOM 1256 C C . THR A 1 158 ? -10.208 0.239 -6.917 1.00 92.00 158 THR A C 1
ATOM 1258 O O . THR A 1 158 ? -10.533 0.268 -5.729 1.00 92.00 158 THR A O 1
ATOM 1261 N N . ALA A 1 159 ? -11.080 0.502 -7.896 1.00 92.75 159 ALA A N 1
ATOM 1262 C CA . ALA A 1 159 ? -12.476 0.862 -7.661 1.00 92.75 159 ALA A CA 1
ATOM 1263 C C . ALA A 1 159 ? -13.257 -0.261 -6.964 1.00 92.75 159 ALA A C 1
ATOM 1265 O O . ALA A 1 159 ? -13.945 0.002 -5.977 1.00 92.75 159 ALA A O 1
ATOM 1266 N N . VAL A 1 160 ? -13.114 -1.511 -7.415 1.00 96.25 160 VAL A N 1
ATOM 1267 C CA . VAL A 1 160 ? -13.764 -2.677 -6.790 1.00 96.25 160 VAL A CA 1
ATOM 1268 C C . VAL A 1 160 ? -13.322 -2.837 -5.336 1.00 96.25 160 VAL A C 1
ATOM 1270 O O . VAL A 1 160 ? -14.163 -2.989 -4.448 1.00 96.25 160 VAL A O 1
ATOM 1273 N N . LEU A 1 161 ? -12.018 -2.745 -5.062 1.00 95.88 161 LEU A N 1
ATOM 1274 C CA . LEU A 1 161 ? -11.501 -2.818 -3.692 1.00 95.88 161 LEU A CA 1
ATOM 1275 C C . LEU A 1 161 ? -11.973 -1.641 -2.835 1.00 95.88 161 LEU A C 1
ATOM 1277 O O . LEU A 1 161 ? -12.254 -1.816 -1.652 1.00 95.88 161 LEU A O 1
ATOM 1281 N N . PHE A 1 162 ? -12.104 -0.451 -3.413 1.00 93.00 162 PHE A N 1
ATOM 1282 C CA . PHE A 1 162 ? -12.624 0.718 -2.711 1.00 93.00 162 PHE A CA 1
ATOM 1283 C C . PHE A 1 162 ? -14.116 0.580 -2.367 1.00 93.00 162 PHE A C 1
ATOM 1285 O O . PHE A 1 162 ? -14.519 0.893 -1.246 1.00 93.00 162 PHE A O 1
ATOM 1292 N N . ILE A 1 163 ? -14.924 0.024 -3.276 1.00 96.06 163 ILE A N 1
ATOM 1293 C CA . ILE A 1 163 ? -16.322 -0.347 -3.004 1.00 96.06 163 ILE A CA 1
ATOM 1294 C C . ILE A 1 163 ? -16.380 -1.397 -1.888 1.00 96.06 163 ILE A C 1
ATOM 1296 O O . ILE A 1 163 ? -17.172 -1.260 -0.955 1.00 96.06 163 ILE A O 1
ATOM 1300 N N . GLY A 1 164 ? -15.510 -2.411 -1.940 1.00 97.75 164 GLY A N 1
ATOM 1301 C CA . GLY A 1 164 ? -15.387 -3.427 -0.893 1.00 97.75 164 GLY A CA 1
ATOM 1302 C C . GLY A 1 164 ? -15.027 -2.834 0.472 1.00 97.75 164 GLY A C 1
ATOM 1303 O O . GLY A 1 164 ? -15.639 -3.189 1.479 1.00 97.75 164 GLY A O 1
ATOM 1304 N N . LEU A 1 165 ? -14.094 -1.879 0.508 1.00 96.69 165 LEU A N 1
ATOM 1305 C CA . LEU A 1 165 ? -13.726 -1.139 1.715 1.00 96.69 165 LEU A CA 1
ATOM 1306 C C . LEU A 1 165 ? -14.908 -0.347 2.275 1.00 96.69 165 LEU A C 1
ATOM 1308 O O . LEU A 1 165 ? -15.188 -0.445 3.470 1.00 96.69 165 LEU A O 1
ATOM 1312 N N . TYR A 1 166 ? -15.616 0.404 1.430 1.00 96.69 166 TYR A N 1
ATOM 1313 C CA . TYR A 1 166 ? -16.804 1.144 1.847 1.00 96.69 166 TYR A CA 1
ATOM 1314 C C . TYR A 1 166 ? -17.882 0.199 2.396 1.00 96.69 166 TYR A C 1
ATOM 1316 O O . TYR A 1 166 ? -18.412 0.443 3.479 1.00 96.69 166 TYR A O 1
ATOM 1324 N N . ALA A 1 167 ? -18.160 -0.916 1.714 1.00 98.25 167 ALA A N 1
ATOM 1325 C CA . ALA A 1 167 ? -19.135 -1.907 2.163 1.00 98.25 167 ALA A CA 1
ATOM 1326 C C . ALA A 1 167 ? -18.743 -2.533 3.514 1.00 98.25 167 ALA A C 1
ATOM 1328 O O . ALA A 1 167 ? -19.578 -2.623 4.417 1.00 98.25 167 ALA A O 1
ATOM 1329 N N . ALA A 1 168 ? -17.470 -2.903 3.687 1.00 97.88 168 ALA A N 1
ATOM 1330 C CA . ALA A 1 168 ? -16.951 -3.439 4.943 1.00 97.88 168 ALA A CA 1
ATOM 1331 C C . ALA A 1 168 ? -17.041 -2.411 6.080 1.00 97.88 168 ALA A C 1
ATOM 1333 O O . ALA A 1 168 ? -17.504 -2.740 7.173 1.00 97.88 168 ALA A O 1
ATOM 1334 N N . ALA A 1 169 ? -16.663 -1.157 5.825 1.00 96.06 169 ALA A N 1
ATOM 1335 C CA . ALA A 1 169 ? -16.768 -0.076 6.799 1.00 96.06 169 ALA A CA 1
ATOM 1336 C C . ALA A 1 169 ? -18.224 0.221 7.172 1.00 96.06 169 ALA A C 1
ATOM 1338 O O . ALA A 1 169 ? -18.530 0.392 8.350 1.00 96.06 169 ALA A O 1
ATOM 1339 N N . ARG A 1 170 ? -19.134 0.225 6.194 1.00 96.31 170 ARG A N 1
ATOM 1340 C CA . ARG A 1 170 ? -20.569 0.443 6.406 1.00 96.31 170 ARG A CA 1
ATOM 1341 C C . ARG A 1 170 ? -21.166 -0.657 7.269 1.00 96.31 170 ARG A C 1
ATOM 1343 O O . ARG A 1 170 ? -21.846 -0.355 8.245 1.00 96.31 170 ARG A O 1
ATOM 1350 N N . LEU A 1 171 ? -20.874 -1.914 6.939 1.00 96.00 171 LEU A N 1
ATOM 1351 C CA . LEU A 1 171 ? -21.327 -3.073 7.704 1.00 96.00 171 LEU A CA 1
ATOM 1352 C C . LEU A 1 171 ? -20.766 -3.062 9.132 1.00 96.00 171 LEU A C 1
ATOM 1354 O O . LEU A 1 171 ? -21.440 -3.490 10.067 1.00 96.00 171 LEU A O 1
ATOM 1358 N N . ARG A 1 172 ? -19.522 -2.601 9.296 1.00 94.38 172 ARG A N 1
ATOM 1359 C CA . ARG A 1 172 ? -18.802 -2.682 10.565 1.00 94.38 172 ARG A CA 1
ATOM 1360 C C . ARG A 1 172 ? -19.056 -1.519 11.513 1.00 94.38 172 ARG A C 1
ATOM 1362 O O . ARG A 1 172 ? -19.199 -1.744 12.708 1.00 94.38 172 ARG A O 1
ATOM 1369 N N . LEU A 1 173 ? -18.994 -0.301 10.993 1.00 92.06 173 LEU A N 1
ATOM 1370 C CA . LEU A 1 173 ? -18.967 0.944 11.760 1.00 92.06 173 LEU A CA 1
ATOM 1371 C C . LEU A 1 173 ? -20.247 1.763 11.546 1.00 92.06 173 LEU A C 1
ATOM 1373 O O . LEU A 1 173 ? -20.589 2.582 12.396 1.00 92.06 173 LEU A O 1
ATOM 1377 N N . GLY A 1 174 ? -20.964 1.534 10.443 1.00 92.81 174 GLY A N 1
ATOM 1378 C CA . GLY A 1 174 ? -22.160 2.274 10.042 1.00 92.81 174 GLY A CA 1
ATOM 1379 C C . GLY A 1 174 ? -21.911 3.260 8.896 1.00 92.81 174 GLY A C 1
ATOM 1380 O O . GLY A 1 174 ? -20.775 3.609 8.571 1.00 92.81 174 GLY A O 1
ATOM 1381 N N . GLU A 1 175 ? -23.007 3.730 8.296 1.00 91.88 175 GLU A N 1
ATOM 1382 C CA . GLU A 1 175 ? -23.021 4.576 7.092 1.00 91.88 175 GLU A CA 1
ATOM 1383 C C . GLU A 1 175 ? -22.130 5.818 7.209 1.00 91.88 175 GLU A C 1
ATOM 1385 O O . GLU A 1 175 ? -21.279 6.064 6.360 1.00 91.88 175 GLU A O 1
ATOM 1390 N N . ALA A 1 176 ? -22.279 6.580 8.297 1.00 86.44 176 ALA A N 1
ATOM 1391 C CA . ALA A 1 176 ? -21.561 7.838 8.471 1.00 86.44 176 ALA A CA 1
ATOM 1392 C C . ALA A 1 176 ? -20.034 7.648 8.439 1.00 86.44 176 ALA A C 1
ATOM 1394 O O . ALA A 1 176 ? -19.325 8.441 7.823 1.00 86.44 176 ALA A O 1
ATOM 1395 N N . TYR A 1 177 ? -19.525 6.583 9.065 1.00 88.31 177 TYR A N 1
ATOM 1396 C CA . TYR A 1 177 ? -18.092 6.291 9.093 1.00 88.31 177 TYR A CA 1
ATOM 1397 C C . TYR A 1 177 ? -17.575 5.787 7.746 1.00 88.31 177 TYR A C 1
ATOM 1399 O O . TYR A 1 177 ? -16.469 6.149 7.350 1.00 88.31 177 TYR A O 1
ATOM 1407 N N . ALA A 1 178 ? -18.377 5.008 7.019 1.00 92.19 178 ALA A N 1
ATOM 1408 C CA . ALA A 1 178 ? -18.041 4.590 5.663 1.00 92.19 178 ALA A CA 1
ATOM 1409 C C . ALA A 1 178 ? -17.933 5.798 4.720 1.00 92.19 178 ALA A C 1
ATOM 1411 O O . ALA A 1 178 ? -16.939 5.939 4.007 1.00 92.19 178 ALA A O 1
ATOM 1412 N N . VAL A 1 179 ? -18.899 6.721 4.788 1.00 88.12 179 VAL A N 1
ATOM 1413 C CA . VAL A 1 179 ? -18.860 7.985 4.038 1.00 88.12 179 VAL A CA 1
ATOM 1414 C C . VAL A 1 179 ? -17.650 8.827 4.439 1.00 88.12 179 VAL A C 1
ATOM 1416 O O . VAL A 1 179 ? -16.991 9.377 3.564 1.00 88.12 179 VAL A O 1
ATOM 1419 N N . ALA A 1 180 ? -17.299 8.899 5.727 1.00 87.12 180 ALA A N 1
ATOM 1420 C CA . ALA A 1 180 ? -16.104 9.619 6.172 1.00 87.12 180 ALA A CA 1
ATOM 1421 C C . ALA A 1 180 ? -14.800 9.035 5.610 1.00 87.12 180 ALA A C 1
ATOM 1423 O O . ALA A 1 180 ? -13.922 9.806 5.239 1.00 87.12 180 ALA A O 1
ATOM 1424 N N . LEU A 1 181 ? -14.669 7.709 5.506 1.00 88.12 181 LEU A N 1
ATOM 1425 C CA . LEU A 1 181 ? -13.492 7.075 4.895 1.00 88.12 181 LEU A CA 1
ATOM 1426 C C . LEU A 1 181 ? -13.383 7.372 3.393 1.00 88.12 181 LEU A C 1
ATOM 1428 O O . LEU A 1 181 ? -12.283 7.573 2.875 1.00 88.12 181 LEU A O 1
ATOM 1432 N N . VAL A 1 182 ? -14.519 7.423 2.694 1.00 84.69 182 VAL A N 1
ATOM 1433 C CA . VAL A 1 182 ? -14.554 7.787 1.271 1.00 84.69 182 VAL A CA 1
ATOM 1434 C C . VAL A 1 182 ? -14.255 9.269 1.077 1.00 84.69 182 VAL A C 1
ATOM 1436 O O . VAL A 1 182 ? -13.428 9.636 0.245 1.00 84.69 182 VAL A O 1
ATOM 1439 N N . ALA A 1 183 ? -14.884 10.124 1.882 1.00 83.69 183 ALA A N 1
ATOM 1440 C CA . ALA A 1 183 ? -14.657 11.559 1.856 1.00 83.69 183 ALA A CA 1
ATOM 1441 C C . ALA A 1 183 ? -13.194 11.888 2.164 1.00 83.69 183 ALA A C 1
ATOM 1443 O O . ALA A 1 183 ? -12.616 12.697 1.446 1.00 83.69 183 ALA A O 1
ATOM 1444 N N . SER A 1 184 ? -12.574 11.224 3.152 1.00 85.56 184 SER A N 1
ATOM 1445 C CA . SER A 1 184 ? -11.160 11.443 3.467 1.00 85.56 184 SER A CA 1
ATOM 1446 C C . SER A 1 184 ? -10.253 11.082 2.298 1.00 85.56 184 SER A C 1
ATOM 1448 O O . SER A 1 184 ? -9.301 11.809 2.050 1.00 85.56 184 SER A O 1
ATOM 1450 N N . PHE A 1 185 ? -10.545 10.004 1.566 1.00 83.50 185 PHE A N 1
ATOM 1451 C CA . PHE A 1 185 ? -9.783 9.624 0.375 1.00 83.50 185 PHE A CA 1
ATOM 1452 C C . PHE A 1 185 ? -9.877 10.714 -0.703 1.00 83.50 185 PHE A C 1
ATOM 1454 O O . PHE A 1 185 ? -8.869 11.229 -1.175 1.00 83.50 185 PHE A O 1
ATOM 1461 N N . LEU A 1 186 ? -11.091 11.154 -1.038 1.00 78.75 186 LEU A N 1
ATOM 1462 C CA . LEU A 1 186 ? -11.283 12.195 -2.052 1.00 78.75 186 LEU A CA 1
ATOM 1463 C C . LEU A 1 186 ? -10.627 13.520 -1.649 1.00 78.75 186 LEU A C 1
ATOM 1465 O O . LEU A 1 186 ? -9.922 14.125 -2.455 1.00 78.75 186 LEU A O 1
ATOM 1469 N N . THR A 1 187 ? -10.797 13.945 -0.393 1.00 72.94 187 THR A N 1
ATOM 1470 C CA . THR A 1 187 ? -10.160 15.170 0.111 1.00 72.94 187 THR A CA 1
ATOM 1471 C C . THR A 1 187 ? -8.648 15.053 0.165 1.00 72.94 187 THR A C 1
ATOM 1473 O O . THR A 1 187 ? -7.975 16.060 -0.009 1.00 72.94 187 THR A O 1
ATOM 1476 N N . ALA A 1 188 ? -8.117 13.840 0.355 1.00 72.19 188 ALA A N 1
ATOM 1477 C CA . ALA A 1 188 ? -6.687 13.589 0.348 1.00 72.19 188 ALA A CA 1
ATOM 1478 C C . ALA A 1 188 ? -6.050 13.794 -1.032 1.00 72.19 188 ALA A C 1
ATOM 1480 O O . ALA A 1 188 ? -4.831 13.811 -1.119 1.00 72.19 188 ALA A O 1
ATOM 1481 N N . GLY A 1 189 ? -6.830 13.983 -2.105 1.00 69.19 189 GLY A N 1
ATOM 1482 C CA . GLY A 1 189 ? -6.296 14.133 -3.461 1.00 69.19 189 GLY A CA 1
ATOM 1483 C C . GLY A 1 189 ? -5.728 12.825 -4.018 1.00 69.19 189 GLY A C 1
ATOM 1484 O O . GLY A 1 189 ? -4.945 12.831 -4.962 1.00 69.19 189 GLY A O 1
ATOM 1485 N N . THR A 1 190 ? -6.117 11.684 -3.448 1.00 69.88 190 THR A N 1
ATOM 1486 C CA . THR A 1 190 ? -5.551 10.364 -3.764 1.00 69.88 190 THR A CA 1
ATOM 1487 C C . THR A 1 190 ? -6.181 9.691 -4.967 1.00 69.88 190 THR A C 1
ATOM 1489 O O . THR A 1 190 ? -5.869 8.542 -5.264 1.00 69.88 190 THR A O 1
ATOM 1492 N N . ILE A 1 191 ? -7.042 10.396 -5.702 1.00 72.44 191 ILE A N 1
ATOM 1493 C CA . ILE A 1 191 ? -7.714 9.850 -6.882 1.00 72.44 191 ILE A CA 1
ATOM 1494 C C . ILE A 1 191 ? -6.721 9.394 -7.960 1.00 72.44 191 ILE A C 1
ATOM 1496 O O . ILE A 1 191 ? -6.982 8.423 -8.662 1.00 72.44 191 ILE A O 1
ATOM 1500 N N . ASN A 1 192 ? -5.540 10.015 -8.020 1.00 71.62 192 ASN A N 1
ATOM 1501 C CA . ASN A 1 192 ? -4.470 9.655 -8.952 1.00 71.62 192 ASN A CA 1
ATOM 1502 C C . ASN A 1 192 ? -3.980 8.207 -8.768 1.00 71.62 192 ASN A C 1
ATOM 1504 O O . ASN A 1 192 ? -3.592 7.575 -9.750 1.00 71.62 192 ASN A O 1
ATOM 1508 N N . VAL A 1 193 ? -4.081 7.651 -7.549 1.00 73.50 193 VAL A N 1
ATOM 1509 C CA . VAL A 1 193 ? -3.705 6.258 -7.228 1.00 73.50 193 VAL A CA 1
ATOM 1510 C C . VAL A 1 193 ? -4.468 5.246 -8.077 1.00 73.50 193 VAL A C 1
ATOM 1512 O O . VAL A 1 193 ? -3.941 4.181 -8.370 1.00 73.50 193 VAL A O 1
ATOM 1515 N N . PHE A 1 194 ? -5.672 5.586 -8.545 1.00 76.00 194 PHE A N 1
ATOM 1516 C CA . PHE A 1 194 ? -6.449 4.702 -9.414 1.00 76.00 194 PHE A CA 1
ATOM 1517 C C . PHE A 1 194 ? -5.737 4.406 -10.734 1.00 76.00 194 PHE A C 1
ATOM 1519 O O . PHE A 1 194 ? -6.066 3.426 -11.385 1.00 76.00 194 PHE A O 1
ATOM 1526 N N . THR A 1 195 ? -4.777 5.231 -11.148 1.00 74.94 195 THR A N 1
ATOM 1527 C CA . THR A 1 195 ? -4.138 5.089 -12.461 1.00 74.94 195 THR A CA 1
ATOM 1528 C C . THR A 1 195 ? -2.618 4.955 -12.404 1.00 74.94 195 THR A C 1
ATOM 1530 O O . THR A 1 195 ? -2.001 4.928 -13.467 1.00 74.94 195 THR A O 1
ATOM 1533 N N . LEU A 1 196 ? -2.038 4.882 -11.199 1.00 83.25 196 LEU A N 1
ATOM 1534 C CA . LEU A 1 196 ? -0.607 4.664 -10.965 1.00 83.25 196 LEU A CA 1
ATOM 1535 C C . LEU A 1 196 ? -0.340 3.165 -10.854 1.00 83.25 196 LEU A C 1
ATOM 1537 O O . LEU A 1 196 ? -0.669 2.540 -9.841 1.00 83.25 196 LEU A O 1
ATOM 1541 N N . VAL A 1 197 ? 0.237 2.582 -11.898 1.00 88.62 197 VAL A N 1
ATOM 1542 C CA . VAL A 1 197 ? 0.469 1.139 -11.972 1.00 88.62 197 VAL A CA 1
ATOM 1543 C C . VAL A 1 197 ? 1.643 0.746 -11.072 1.00 88.62 197 VAL A C 1
ATOM 1545 O O . VAL A 1 197 ? 1.598 -0.306 -10.433 1.00 88.62 197 VAL A O 1
ATOM 1548 N N . SER A 1 198 ? 2.646 1.618 -10.923 1.00 87.62 198 SER A N 1
ATOM 1549 C CA . SER A 1 198 ? 3.833 1.370 -10.087 1.00 87.62 198 SER A CA 1
ATOM 1550 C C . SER A 1 198 ? 3.527 1.188 -8.594 1.00 87.62 198 SER A C 1
ATOM 1552 O O . SER A 1 198 ? 4.267 0.492 -7.897 1.00 87.62 198 SER A O 1
ATOM 1554 N N . HIS A 1 199 ? 2.416 1.739 -8.097 1.00 86.44 199 HIS A N 1
ATOM 1555 C CA . HIS A 1 199 ? 2.010 1.622 -6.688 1.00 86.44 199 HIS A CA 1
ATOM 1556 C C . HIS A 1 199 ? 0.773 0.750 -6.460 1.00 86.44 199 HIS A C 1
ATOM 1558 O O . HIS A 1 199 ? 0.429 0.458 -5.310 1.00 86.44 199 HIS A O 1
ATOM 1564 N N . ALA A 1 200 ? 0.102 0.329 -7.533 1.00 90.31 200 ALA A N 1
ATOM 1565 C CA . ALA A 1 200 ? -1.195 -0.335 -7.477 1.00 90.31 200 ALA A CA 1
ATOM 1566 C C . ALA A 1 200 ? -1.190 -1.587 -6.594 1.00 90.31 200 ALA A C 1
ATOM 1568 O O . ALA A 1 200 ? -2.044 -1.727 -5.719 1.00 90.31 200 ALA A O 1
ATOM 1569 N N . ALA A 1 201 ? -0.194 -2.463 -6.768 1.00 92.69 201 ALA A N 1
ATOM 1570 C CA . ALA A 1 201 ? -0.103 -3.719 -6.029 1.00 92.69 201 ALA A CA 1
ATOM 1571 C C . ALA A 1 201 ? -0.071 -3.501 -4.510 1.00 92.69 201 ALA A C 1
ATOM 1573 O O . ALA A 1 201 ? -0.841 -4.128 -3.780 1.00 92.69 201 ALA A O 1
ATOM 1574 N N . LEU A 1 202 ? 0.773 -2.582 -4.024 1.00 92.88 202 LEU A N 1
ATOM 1575 C CA . LEU A 1 202 ? 0.807 -2.267 -2.598 1.00 92.88 202 LEU A CA 1
ATOM 1576 C C . LEU A 1 202 ? -0.526 -1.661 -2.157 1.00 92.88 202 LEU A C 1
ATOM 1578 O O . LEU A 1 202 ? -1.089 -2.106 -1.159 1.00 92.88 202 LEU A O 1
ATOM 1582 N N . PHE A 1 203 ? -1.073 -0.704 -2.909 1.00 91.12 203 PHE A N 1
ATOM 1583 C CA . PHE A 1 203 ? -2.347 -0.082 -2.556 1.00 91.12 203 PHE A CA 1
ATOM 1584 C C . PHE A 1 203 ? -3.488 -1.108 -2.436 1.00 91.12 203 PHE A C 1
ATOM 1586 O O . PHE A 1 203 ? -4.266 -1.060 -1.482 1.00 91.12 203 PHE A O 1
ATOM 1593 N N . TRP A 1 204 ? -3.553 -2.102 -3.325 1.00 94.50 204 TRP A N 1
ATOM 1594 C CA . TRP A 1 204 ? -4.525 -3.195 -3.231 1.00 94.50 204 TRP A CA 1
ATOM 1595 C C . TRP A 1 204 ? -4.351 -4.027 -1.964 1.00 94.50 204 TRP A C 1
ATOM 1597 O O . TRP A 1 204 ? -5.336 -4.332 -1.291 1.00 94.50 204 TRP A O 1
ATOM 1607 N N . ILE A 1 205 ? -3.111 -4.355 -1.599 1.00 96.31 205 ILE A N 1
ATOM 1608 C CA . ILE A 1 205 ? -2.811 -5.079 -0.360 1.00 96.31 205 ILE A CA 1
ATOM 1609 C C . ILE A 1 205 ? -3.231 -4.264 0.874 1.00 96.31 205 ILE A C 1
ATOM 1611 O O . ILE A 1 205 ? -3.808 -4.830 1.805 1.00 96.31 205 ILE A O 1
ATOM 1615 N N . ILE A 1 206 ? -3.027 -2.943 0.870 1.00 95.25 206 ILE A N 1
ATOM 1616 C CA . ILE A 1 206 ? -3.487 -2.039 1.939 1.00 95.25 206 ILE A CA 1
ATOM 1617 C C . ILE A 1 206 ? -5.014 -2.094 2.076 1.00 95.25 206 ILE A C 1
ATOM 1619 O O . ILE A 1 206 ? -5.527 -2.265 3.186 1.00 95.25 206 ILE A O 1
ATOM 1623 N N . GLN A 1 207 ? -5.739 -2.003 0.957 1.00 95.06 207 GLN A N 1
ATOM 1624 C CA . GLN A 1 207 ? -7.202 -2.079 0.929 1.00 95.06 207 GLN A CA 1
ATOM 1625 C C . GLN A 1 207 ? -7.713 -3.429 1.438 1.00 95.06 207 GLN A C 1
ATOM 1627 O O . GLN A 1 207 ? -8.602 -3.477 2.289 1.00 95.06 207 GLN A O 1
ATOM 1632 N N . LEU A 1 208 ? -7.128 -4.529 0.961 1.00 97.81 208 LEU A N 1
ATOM 1633 C CA . LEU A 1 208 ? -7.479 -5.882 1.389 1.00 97.81 208 LEU A CA 1
ATOM 1634 C C . LEU A 1 208 ? -7.216 -6.087 2.884 1.00 97.81 208 LEU A C 1
ATOM 1636 O O . LEU A 1 208 ? -8.064 -6.643 3.584 1.00 97.81 208 LEU A O 1
ATOM 1640 N N . ALA A 1 209 ? -6.085 -5.596 3.397 1.00 97.69 209 ALA A N 1
ATOM 1641 C CA . ALA A 1 209 ? -5.774 -5.640 4.822 1.00 97.69 209 ALA A CA 1
ATOM 1642 C C . ALA A 1 209 ? -6.793 -4.836 5.643 1.00 97.69 209 ALA A C 1
ATOM 1644 O O . ALA A 1 209 ? -7.316 -5.342 6.636 1.00 97.69 209 ALA A O 1
ATOM 1645 N N . ALA A 1 210 ? -7.131 -3.617 5.215 1.00 97.00 210 ALA A N 1
ATOM 1646 C CA . ALA A 1 210 ? -8.141 -2.788 5.868 1.00 97.00 210 ALA A CA 1
ATOM 1647 C C . ALA A 1 210 ? -9.523 -3.468 5.892 1.00 97.00 210 ALA A C 1
ATOM 1649 O O . ALA A 1 210 ? -10.135 -3.568 6.959 1.00 97.00 210 ALA A O 1
ATOM 1650 N N . ILE A 1 211 ? -9.979 -4.014 4.758 1.00 97.94 211 ILE A N 1
ATOM 1651 C CA . ILE A 1 211 ? -11.227 -4.791 4.654 1.00 97.94 211 ILE A CA 1
ATOM 1652 C C . ILE A 1 211 ? -11.202 -5.973 5.627 1.00 97.94 211 ILE A C 1
ATOM 1654 O O . ILE A 1 211 ? -12.125 -6.140 6.428 1.00 97.94 211 ILE A O 1
ATOM 1658 N N . ALA A 1 212 ? -10.133 -6.772 5.602 1.00 97.38 212 ALA A N 1
ATOM 1659 C CA . ALA A 1 212 ? -9.998 -7.939 6.465 1.00 97.38 212 ALA A CA 1
ATOM 1660 C C . ALA A 1 212 ? -10.045 -7.565 7.955 1.00 97.38 212 ALA A C 1
ATOM 1662 O O . ALA A 1 212 ? -10.635 -8.295 8.752 1.00 97.38 212 ALA A O 1
ATOM 1663 N N . LEU A 1 213 ? -9.460 -6.427 8.341 1.00 97.19 213 LEU A N 1
ATOM 1664 C CA . LEU A 1 213 ? -9.462 -5.935 9.721 1.00 97.19 213 LEU A CA 1
ATOM 1665 C C . LEU A 1 213 ? -10.823 -5.379 10.152 1.00 97.19 213 LEU A C 1
ATOM 1667 O O . LEU A 1 213 ? -11.224 -5.616 11.290 1.00 97.19 213 LEU A O 1
ATOM 1671 N N . LEU A 1 214 ? -11.560 -4.714 9.260 1.00 96.06 214 LEU A N 1
ATOM 1672 C CA . LEU A 1 214 ? -12.930 -4.268 9.536 1.00 96.06 214 LEU A CA 1
ATOM 1673 C C . LEU A 1 214 ? -13.881 -5.457 9.725 1.00 96.06 214 LEU A C 1
ATOM 1675 O O . LEU A 1 214 ? -14.712 -5.447 10.633 1.00 96.06 214 LEU A O 1
ATOM 1679 N N . LEU A 1 215 ? -13.740 -6.505 8.912 1.00 95.44 215 LEU A N 1
ATOM 1680 C CA . LEU A 1 215 ? -14.586 -7.703 8.982 1.00 95.44 215 LEU A CA 1
ATOM 1681 C C . LEU A 1 215 ? -14.163 -8.690 10.084 1.00 95.44 215 LEU A C 1
ATOM 1683 O O . LEU A 1 215 ? -14.906 -9.616 10.426 1.00 95.44 215 LEU A O 1
ATOM 1687 N N . ARG A 1 216 ? -12.978 -8.507 10.670 1.00 92.06 216 ARG A N 1
ATOM 1688 C CA . ARG A 1 216 ? -12.447 -9.367 11.729 1.00 92.06 216 ARG A CA 1
ATOM 1689 C C . ARG A 1 216 ? -13.303 -9.278 12.999 1.00 92.06 216 ARG A C 1
ATOM 1691 O O . ARG A 1 216 ? -13.562 -8.202 13.522 1.00 92.06 216 ARG A O 1
ATOM 1698 N N . ARG A 1 217 ? -13.634 -10.447 13.563 1.00 85.81 217 ARG A N 1
ATOM 1699 C CA . ARG A 1 217 ? -14.303 -10.605 14.877 1.00 85.81 217 ARG A CA 1
ATOM 1700 C C . ARG A 1 217 ? -13.397 -11.176 15.979 1.00 85.81 217 ARG A C 1
ATOM 1702 O O . ARG A 1 217 ? -13.839 -11.430 17.091 1.00 85.81 217 ARG A O 1
ATOM 1709 N N . LYS A 1 218 ? -12.123 -11.438 15.667 1.00 81.69 218 LYS A N 1
ATOM 1710 C CA . LYS A 1 218 ? -11.152 -12.018 16.610 1.00 81.69 218 LYS A CA 1
ATOM 1711 C C . LYS A 1 218 ? -10.552 -10.935 17.506 1.00 81.69 218 LYS A C 1
ATOM 1713 O O . LYS A 1 218 ? -9.983 -9.977 16.991 1.00 81.69 218 LYS A O 1
ATOM 1718 N N . SER A 1 219 ? -10.562 -11.182 18.814 1.00 76.31 219 SER A N 1
ATOM 1719 C CA . SER A 1 219 ? -10.119 -10.244 19.856 1.00 76.31 219 SER A CA 1
ATOM 1720 C C . SER A 1 219 ? -8.600 -10.185 20.084 1.00 76.31 219 SER A C 1
ATOM 1722 O O . SER A 1 219 ? -8.109 -9.283 20.756 1.00 76.31 219 SER A O 1
ATOM 1724 N N . ALA A 1 220 ? -7.838 -11.151 19.558 1.00 86.25 220 ALA A N 1
ATOM 1725 C CA . ALA A 1 220 ? -6.376 -11.146 19.639 1.00 86.25 220 ALA A CA 1
ATOM 1726 C C . ALA A 1 220 ? -5.760 -10.192 18.596 1.00 86.25 220 ALA A C 1
ATOM 1728 O O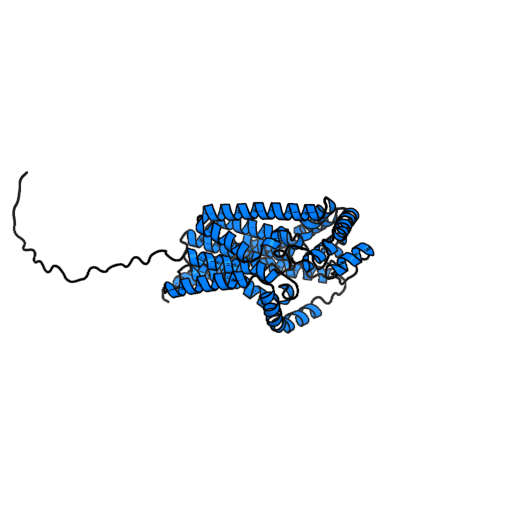 . ALA A 1 220 ? -6.277 -10.138 17.475 1.00 86.25 220 ALA A O 1
ATOM 1729 N N . PRO A 1 221 ? -4.617 -9.538 18.884 1.00 88.06 221 PRO A N 1
ATOM 1730 C CA . PRO A 1 221 ? -3.964 -8.654 17.924 1.00 88.06 221 PRO A CA 1
ATOM 1731 C C . PRO A 1 221 ? -3.470 -9.427 16.683 1.00 88.06 221 PRO A C 1
ATOM 1733 O O . PRO A 1 221 ? -2.873 -10.503 16.826 1.00 88.06 221 PRO A O 1
ATOM 1736 N N . PRO A 1 222 ? -3.697 -8.912 15.460 1.00 94.75 222 PRO A N 1
ATOM 1737 C CA . PRO A 1 222 ? -3.273 -9.515 14.190 1.00 94.75 222 PRO A CA 1
ATOM 1738 C C . PRO A 1 222 ? -1.764 -9.361 13.896 1.00 94.75 222 PRO A C 1
ATOM 1740 O O . PRO A 1 222 ? -1.388 -9.005 12.785 1.00 94.75 222 PRO A O 1
ATOM 1743 N N . ILE A 1 223 ? -0.897 -9.680 14.865 1.00 95.25 223 ILE A N 1
ATOM 1744 C CA . ILE A 1 223 ? 0.571 -9.502 14.799 1.00 95.25 223 ILE A CA 1
ATOM 1745 C C . ILE A 1 223 ? 1.170 -10.061 13.500 1.00 95.25 223 ILE A C 1
ATOM 1747 O O . ILE A 1 223 ? 1.850 -9.343 12.776 1.00 95.25 223 ILE A O 1
ATOM 1751 N N . LEU A 1 224 ? 0.875 -11.326 13.175 1.00 96.00 224 LEU A N 1
ATOM 1752 C CA . LEU A 1 224 ? 1.401 -11.970 11.968 1.00 96.00 224 LEU A CA 1
ATOM 1753 C C . LEU A 1 224 ? 0.963 -11.242 10.688 1.00 96.00 224 LEU A C 1
ATOM 1755 O O . LEU A 1 224 ? 1.770 -11.055 9.788 1.00 96.00 224 LEU A O 1
ATOM 1759 N N . GLY A 1 225 ? -0.295 -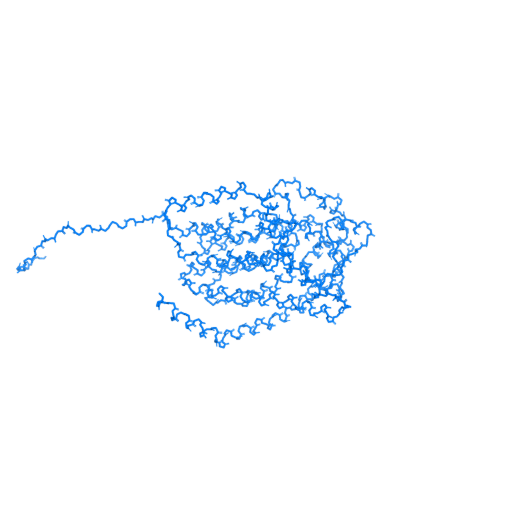10.796 10.625 1.00 96.69 225 GLY A N 1
ATOM 1760 C CA . GLY A 1 225 ? -0.829 -10.093 9.458 1.00 96.69 225 GLY A CA 1
ATOM 1761 C C . GLY A 1 225 ? -0.133 -8.755 9.220 1.00 96.69 225 GLY A C 1
ATOM 1762 O O . GLY A 1 225 ? 0.243 -8.463 8.092 1.00 96.69 225 GLY A O 1
ATOM 1763 N N . PHE A 1 226 ? 0.108 -7.978 10.280 1.00 97.94 226 PHE A N 1
ATOM 1764 C CA . PHE A 1 226 ? 0.850 -6.720 10.165 1.00 97.94 226 PHE A CA 1
ATOM 1765 C C . PHE A 1 226 ? 2.318 -6.933 9.796 1.00 97.94 226 PHE A C 1
ATOM 1767 O O . PHE A 1 226 ? 2.850 -6.173 8.995 1.00 97.94 226 PHE A O 1
ATOM 1774 N N . GLY A 1 227 ? 2.966 -7.977 10.317 1.00 98.00 227 GLY A N 1
ATOM 1775 C CA . GLY A 1 227 ? 4.336 -8.295 9.920 1.00 98.00 227 GLY A CA 1
ATOM 1776 C C . GLY A 1 227 ? 4.464 -8.758 8.465 1.00 98.00 227 GLY A C 1
ATOM 1777 O O . GLY A 1 227 ? 5.371 -8.317 7.767 1.00 98.00 227 GLY A O 1
ATOM 1778 N N . ILE A 1 228 ? 3.516 -9.556 7.961 1.00 97.75 228 ILE A N 1
ATOM 1779 C CA . ILE A 1 228 ? 3.446 -9.884 6.526 1.00 97.75 228 ILE A CA 1
ATOM 1780 C C . ILE A 1 228 ? 3.211 -8.615 5.702 1.00 97.75 228 ILE A C 1
ATOM 1782 O O . ILE A 1 228 ? 3.865 -8.422 4.685 1.00 97.75 228 ILE A O 1
ATOM 1786 N N . LEU A 1 229 ? 2.331 -7.721 6.154 1.00 97.62 229 LEU A N 1
ATOM 1787 C CA . LEU A 1 229 ? 2.054 -6.461 5.469 1.00 97.62 229 LEU A CA 1
ATOM 1788 C C . LEU A 1 229 ? 3.291 -5.557 5.372 1.00 97.62 229 LEU A C 1
ATOM 1790 O O . LEU A 1 229 ? 3.534 -4.989 4.315 1.00 97.62 229 LEU A O 1
ATOM 1794 N N . GLY A 1 230 ? 4.106 -5.480 6.429 1.00 96.88 230 GLY A N 1
ATOM 1795 C CA . GLY A 1 230 ? 5.388 -4.770 6.384 1.00 96.88 230 GLY A CA 1
ATOM 1796 C C . GLY A 1 230 ? 6.399 -5.429 5.447 1.00 96.88 230 GLY A C 1
ATOM 1797 O O . GLY A 1 230 ? 7.106 -4.745 4.717 1.00 96.88 230 GLY A O 1
ATOM 1798 N N . SER A 1 231 ? 6.433 -6.763 5.404 1.00 97.00 231 SER A N 1
ATOM 1799 C CA . SER A 1 231 ? 7.267 -7.496 4.444 1.00 97.00 231 SER A CA 1
ATOM 1800 C C . SER A 1 231 ? 6.845 -7.234 2.993 1.00 97.00 231 SER A C 1
ATOM 1802 O O . SER A 1 231 ? 7.692 -6.954 2.147 1.00 97.00 231 SER A O 1
ATOM 1804 N N . LEU A 1 232 ? 5.540 -7.262 2.713 1.00 96.62 232 LEU A N 1
ATOM 1805 C CA . LEU A 1 232 ? 4.985 -6.943 1.397 1.00 96.62 232 LEU A CA 1
ATOM 1806 C C . LEU A 1 232 ? 5.246 -5.489 1.004 1.00 96.62 232 LEU A C 1
ATOM 1808 O O . LEU A 1 232 ? 5.493 -5.224 -0.165 1.00 96.62 232 LEU A O 1
ATOM 1812 N N . ASP A 1 233 ? 5.235 -4.560 1.955 1.00 94.88 233 ASP A N 1
ATOM 1813 C CA . ASP A 1 233 ? 5.573 -3.159 1.712 1.00 94.88 233 ASP A CA 1
ATOM 1814 C C . ASP A 1 233 ? 7.014 -2.986 1.213 1.00 94.88 233 ASP A C 1
ATOM 1816 O O . ASP A 1 233 ? 7.242 -2.374 0.167 1.00 94.88 233 ASP A O 1
ATOM 1820 N N . ALA A 1 234 ? 7.972 -3.613 1.904 1.00 93.31 234 ALA A N 1
ATOM 1821 C CA . ALA A 1 234 ? 9.375 -3.627 1.495 1.00 93.31 234 ALA A CA 1
ATOM 1822 C C . ALA A 1 234 ? 9.592 -4.325 0.143 1.00 93.31 234 ALA A C 1
ATOM 1824 O O . ALA A 1 234 ? 10.518 -3.979 -0.593 1.00 93.31 234 ALA A O 1
ATOM 1825 N N . PHE A 1 235 ? 8.761 -5.320 -0.176 1.00 95.38 235 PHE A N 1
ATOM 1826 C CA . PHE A 1 235 ? 8.834 -6.052 -1.435 1.00 95.38 235 PHE A CA 1
ATOM 1827 C C . PHE A 1 235 ? 8.243 -5.256 -2.609 1.00 95.38 235 PHE A C 1
ATOM 1829 O O . PHE A 1 235 ? 8.894 -5.095 -3.639 1.00 95.38 235 PHE A O 1
ATOM 1836 N N . LEU A 1 236 ? 7.014 -4.759 -2.461 1.00 93.75 236 LEU A N 1
ATOM 1837 C CA . LEU A 1 236 ? 6.195 -4.202 -3.541 1.00 93.75 236 LEU A CA 1
ATOM 1838 C C . LEU A 1 236 ? 6.432 -2.717 -3.808 1.00 93.75 236 LEU A C 1
ATOM 1840 O O . LEU A 1 236 ? 5.974 -2.237 -4.838 1.00 93.75 236 LEU A O 1
ATOM 1844 N N . SER A 1 237 ? 7.074 -1.973 -2.906 1.00 87.50 237 SER A N 1
ATOM 1845 C CA . SER A 1 237 ? 7.143 -0.512 -3.012 1.00 87.50 237 SER A CA 1
ATOM 1846 C C . SER A 1 237 ? 8.555 0.034 -3.180 1.00 87.50 237 SER A C 1
ATOM 1848 O O . SER A 1 237 ? 9.556 -0.626 -2.910 1.00 87.50 237 SER A O 1
ATOM 1850 N N . PHE A 1 238 ? 8.613 1.305 -3.573 1.00 80.69 238 PHE A N 1
ATOM 1851 C CA . PHE A 1 238 ? 9.821 2.129 -3.537 1.00 80.69 238 PHE A CA 1
ATOM 1852 C C . PHE A 1 238 ? 10.062 2.753 -2.148 1.00 80.69 238 PHE A C 1
ATOM 1854 O O . PHE A 1 238 ? 10.770 3.748 -2.037 1.00 80.69 238 PHE A O 1
ATOM 1861 N N . LEU A 1 239 ? 9.433 2.227 -1.085 1.00 78.25 239 LEU A N 1
ATOM 1862 C CA . LEU A 1 239 ? 9.411 2.809 0.268 1.00 78.25 239 LEU A CA 1
ATOM 1863 C C . LEU A 1 239 ? 8.818 4.225 0.343 1.00 78.25 239 LEU A C 1
ATOM 1865 O O . LEU A 1 239 ? 8.937 4.906 1.362 1.00 78.25 239 LEU A O 1
ATOM 1869 N N . ASN A 1 240 ? 8.119 4.650 -0.707 1.00 75.19 240 ASN A N 1
ATOM 1870 C CA . ASN A 1 240 ? 7.299 5.845 -0.664 1.00 75.19 240 ASN A CA 1
ATOM 1871 C C . ASN A 1 240 ? 6.055 5.541 0.185 1.00 75.19 240 ASN A C 1
ATOM 1873 O O . ASN A 1 240 ? 5.929 6.067 1.280 1.00 75.19 240 ASN A O 1
ATOM 1877 N N . MET A 1 241 ? 5.183 4.603 -0.183 1.00 74.56 241 MET A N 1
ATOM 1878 C CA . MET A 1 241 ? 3.900 4.363 0.511 1.00 74.56 241 MET A CA 1
ATOM 1879 C C . MET A 1 241 ? 3.966 3.593 1.842 1.00 74.56 241 MET A C 1
ATOM 1881 O O . MET A 1 241 ? 2.914 3.250 2.389 1.00 74.56 241 MET A O 1
ATOM 1885 N N . GLY A 1 242 ? 5.162 3.402 2.408 1.00 70.94 242 GLY A N 1
ATOM 1886 C CA . GLY A 1 242 ? 5.393 2.595 3.611 1.00 70.94 242 GLY A CA 1
ATOM 1887 C C . GLY A 1 242 ? 4.492 2.951 4.785 1.00 70.94 242 GLY A C 1
ATOM 1888 O O . GLY A 1 242 ? 3.817 2.109 5.377 1.00 70.94 242 GLY A O 1
ATOM 1889 N N . SER A 1 243 ? 4.371 4.242 5.083 1.00 83.50 243 SER A N 1
ATOM 1890 C CA . SER A 1 243 ? 3.499 4.674 6.176 1.00 83.50 243 SER A CA 1
ATOM 1891 C C . SER A 1 243 ? 2.023 4.353 5.969 1.00 83.50 243 SER A C 1
ATOM 1893 O O . SER A 1 243 ? 1.303 4.180 6.954 1.00 83.50 243 SER A O 1
ATOM 1895 N N . LEU A 1 244 ? 1.543 4.273 4.726 1.00 89.19 244 LEU A N 1
ATOM 1896 C CA . LEU A 1 244 ? 0.137 4.008 4.444 1.00 89.19 244 LEU A CA 1
ATOM 1897 C C . LEU A 1 244 ? -0.211 2.541 4.719 1.00 89.19 244 LEU A C 1
ATOM 1899 O O . LEU A 1 244 ? -1.282 2.275 5.272 1.00 89.19 244 LEU A O 1
ATOM 1903 N N . SER A 1 245 ? 0.707 1.611 4.424 1.00 93.75 245 SER A N 1
ATOM 1904 C CA . SER A 1 245 ? 0.496 0.180 4.670 1.00 93.75 245 SER A CA 1
ATOM 1905 C C . SER A 1 245 ? 0.453 -0.183 6.147 1.00 93.75 245 SER A C 1
ATOM 1907 O O . SER A 1 245 ? -0.253 -1.114 6.527 1.00 93.75 245 SER A O 1
ATOM 1909 N N . LEU A 1 246 ? 1.090 0.609 7.007 1.00 95.44 246 LEU A N 1
ATOM 1910 C CA . LEU A 1 246 ? 0.855 0.541 8.444 1.00 95.44 246 LEU A CA 1
ATOM 1911 C C . LEU A 1 246 ? -0.400 1.321 8.857 1.00 95.44 246 LEU A C 1
ATOM 1913 O O . LEU A 1 246 ? -1.302 0.776 9.493 1.00 95.44 246 LEU A O 1
ATOM 1917 N N . SER A 1 247 ? -0.427 2.619 8.554 1.00 94.50 247 SER A N 1
ATOM 1918 C CA . SER A 1 247 ? -1.314 3.586 9.207 1.00 94.50 247 SER A CA 1
ATOM 1919 C C . SER A 1 247 ? -2.791 3.340 8.912 1.00 94.50 247 SER A C 1
ATOM 1921 O O . SER A 1 247 ? -3.603 3.388 9.837 1.00 94.50 247 SER A O 1
ATOM 1923 N N . PHE A 1 248 ? -3.152 3.043 7.661 1.00 95.12 248 PHE A N 1
ATOM 1924 C CA . PHE A 1 248 ? -4.554 2.910 7.272 1.00 95.12 248 PHE A CA 1
ATOM 1925 C C . PHE A 1 248 ? -5.192 1.602 7.780 1.00 95.12 248 PHE A C 1
ATOM 1927 O O . PHE A 1 248 ? -6.251 1.658 8.421 1.00 95.12 248 PHE A O 1
ATOM 1934 N N . PRO A 1 249 ? -4.552 0.425 7.627 1.00 96.81 249 PRO A N 1
ATOM 1935 C CA . PRO A 1 249 ? -5.042 -0.814 8.231 1.00 96.81 249 PRO A CA 1
ATOM 1936 C C . PRO A 1 249 ? -5.059 -0.737 9.763 1.00 96.81 249 PRO A C 1
ATOM 1938 O O . PRO A 1 249 ? -6.003 -1.214 10.396 1.00 96.81 249 PRO A O 1
ATOM 1941 N N . LEU A 1 250 ? -4.069 -0.072 10.372 1.00 96.62 250 LEU A N 1
ATOM 1942 C CA . LEU A 1 250 ? -4.046 0.172 11.815 1.00 96.62 250 LEU A CA 1
ATOM 1943 C C . LEU A 1 250 ? -5.216 1.053 12.268 1.00 96.62 250 LEU A C 1
ATOM 1945 O O . LEU A 1 250 ? -5.849 0.733 13.273 1.00 96.62 250 LEU A O 1
ATOM 1949 N N . LEU A 1 251 ? -5.554 2.110 11.520 1.00 95.50 251 LEU A N 1
ATOM 1950 C CA . LEU A 1 251 ? -6.751 2.912 11.778 1.00 95.50 251 LEU A CA 1
ATOM 1951 C C . LEU A 1 251 ? -8.001 2.031 11.757 1.00 95.50 251 LEU A C 1
ATOM 1953 O O . LEU A 1 251 ? -8.763 2.044 12.720 1.00 95.50 251 LEU A O 1
ATOM 1957 N N . CYS A 1 252 ? -8.177 1.213 10.721 1.00 95.75 252 CYS A N 1
ATOM 1958 C CA . CYS A 1 252 ? -9.323 0.312 10.604 1.00 95.75 252 CYS A CA 1
ATOM 1959 C C . CYS A 1 252 ? -9.433 -0.672 11.782 1.00 95.75 252 CYS A C 1
ATOM 1961 O O . CYS A 1 252 ? -10.524 -0.849 12.326 1.00 95.75 252 CYS A O 1
ATOM 1963 N N . LEU A 1 253 ? -8.314 -1.259 12.225 1.00 96.00 253 LEU A N 1
ATOM 1964 C CA . LEU A 1 253 ? -8.271 -2.112 13.419 1.00 96.00 253 LEU A CA 1
ATOM 1965 C C . LEU A 1 253 ? -8.679 -1.337 14.679 1.00 96.00 253 LEU A C 1
ATOM 1967 O O . LEU A 1 253 ? -9.544 -1.790 15.428 1.00 96.00 253 LEU A O 1
ATOM 1971 N N . CYS A 1 254 ? -8.075 -0.171 14.908 1.00 94.00 254 CYS A N 1
ATOM 1972 C CA . CYS A 1 254 ? -8.359 0.681 16.061 1.00 94.00 254 CYS A CA 1
ATOM 1973 C C . CYS A 1 254 ? -9.838 1.087 16.123 1.00 94.00 254 CYS A C 1
ATOM 1975 O O . CYS A 1 254 ? -10.448 1.023 17.192 1.00 94.00 254 CYS A O 1
ATOM 1977 N N . LEU A 1 255 ? -10.426 1.459 14.982 1.00 92.19 255 LEU A N 1
ATOM 1978 C CA . LEU A 1 255 ? -11.842 1.810 14.876 1.00 92.19 255 LEU A CA 1
ATOM 1979 C C . LEU A 1 255 ? -12.756 0.608 15.125 1.00 92.19 255 LEU A C 1
ATOM 1981 O O . LEU A 1 255 ? -13.747 0.745 15.840 1.00 92.19 255 LEU A O 1
ATOM 1985 N N . ALA A 1 256 ? -12.418 -0.564 14.584 1.00 92.81 256 ALA A N 1
ATOM 1986 C CA . ALA A 1 256 ? -13.188 -1.788 14.794 1.00 92.81 256 ALA A CA 1
ATOM 1987 C C . ALA A 1 256 ? -13.190 -2.222 16.270 1.00 92.81 256 ALA A C 1
ATOM 1989 O O . ALA A 1 256 ? -14.253 -2.511 16.814 1.00 92.81 256 ALA A O 1
ATOM 1990 N N . LEU A 1 257 ? -12.028 -2.209 16.936 1.00 91.81 257 LEU A N 1
ATOM 1991 C CA . LEU A 1 257 ? -11.924 -2.540 18.364 1.00 91.81 257 LEU A CA 1
ATOM 1992 C C . LEU A 1 257 ? -12.655 -1.513 19.237 1.00 91.81 257 LEU A C 1
ATOM 1994 O O . LEU A 1 257 ? -13.356 -1.880 20.176 1.00 91.81 257 LEU A O 1
ATOM 1998 N N . TRP A 1 258 ? -12.531 -0.224 18.911 1.00 89.94 258 TRP A N 1
ATOM 1999 C CA . TRP A 1 258 ? -13.271 0.826 19.609 1.00 89.94 258 TRP A CA 1
ATOM 2000 C C . TRP A 1 258 ? -14.785 0.647 19.469 1.00 89.94 258 TRP A C 1
ATOM 2002 O O . TRP A 1 258 ? -15.511 0.802 20.449 1.00 89.94 258 TRP A O 1
ATOM 2012 N N . HIS A 1 259 ? -15.255 0.282 18.274 1.00 88.31 259 HIS A N 1
ATOM 2013 C CA . HIS A 1 259 ? -16.666 0.002 18.022 1.00 88.31 259 HIS A CA 1
ATOM 2014 C C . HIS A 1 259 ? -17.168 -1.232 18.791 1.00 88.31 259 HIS A C 1
ATOM 2016 O O . HIS A 1 259 ? -18.310 -1.236 19.240 1.00 88.31 259 HIS A O 1
ATOM 2022 N N . ASP A 1 260 ? -16.317 -2.237 19.018 1.00 89.38 260 ASP A N 1
ATOM 2023 C CA . ASP A 1 260 ? -16.625 -3.387 19.889 1.00 89.38 260 ASP A CA 1
ATOM 2024 C C . ASP A 1 260 ? -16.662 -3.041 21.387 1.00 89.38 260 ASP A C 1
ATOM 2026 O O . ASP A 1 260 ? -16.947 -3.904 22.216 1.00 89.38 260 ASP A O 1
ATOM 2030 N N . GLY A 1 261 ? -16.381 -1.790 21.756 1.00 87.75 261 GLY A N 1
ATOM 2031 C CA . GLY A 1 261 ? -16.361 -1.350 23.148 1.00 87.75 261 GLY A CA 1
ATOM 2032 C C . GLY A 1 261 ? -15.086 -1.735 23.898 1.00 87.75 261 GLY A C 1
ATOM 2033 O O . GLY A 1 261 ? -15.073 -1.688 25.128 1.00 87.75 261 GLY A O 1
ATOM 2034 N N . GLU A 1 262 ? -14.011 -2.095 23.190 1.00 88.62 262 GLU A N 1
ATOM 2035 C CA . GLU A 1 262 ? -12.724 -2.400 23.814 1.00 88.62 262 GLU A CA 1
ATOM 2036 C C . GLU A 1 262 ? -12.110 -1.165 24.492 1.00 88.62 262 GLU A C 1
ATOM 2038 O O . GLU A 1 262 ? -12.254 -0.020 24.051 1.00 88.62 262 GLU A O 1
ATOM 2043 N N . GLU A 1 263 ? -11.384 -1.390 25.588 1.00 87.94 263 GLU A N 1
ATOM 2044 C CA . GLU A 1 263 ? -10.784 -0.297 26.352 1.00 87.94 263 GLU A CA 1
ATOM 2045 C C . GLU A 1 263 ? -9.620 0.362 25.592 1.00 87.94 263 GLU A C 1
ATOM 2047 O O . GLU A 1 263 ? -8.745 -0.313 25.047 1.00 87.94 263 GLU A O 1
ATOM 2052 N N . THR A 1 264 ? -9.528 1.696 25.640 1.00 87.19 264 THR A N 1
ATOM 2053 C CA . THR A 1 264 ? -8.465 2.466 24.965 1.00 87.19 264 THR A CA 1
ATOM 2054 C C . THR A 1 264 ? -7.044 1.946 25.234 1.00 87.19 264 THR A C 1
ATOM 2056 O O . THR A 1 264 ? -6.296 1.809 24.268 1.00 87.19 264 THR A O 1
ATOM 2059 N N . PRO A 1 265 ? -6.631 1.607 26.476 1.00 88.25 265 PRO A N 1
ATOM 2060 C CA . PRO A 1 265 ? -5.289 1.072 26.717 1.00 88.25 265 PRO A CA 1
ATOM 2061 C C . PRO A 1 265 ? -5.013 -0.244 25.983 1.00 88.25 265 PRO A C 1
ATOM 2063 O O . PRO A 1 265 ? -3.888 -0.465 25.542 1.00 88.25 265 PRO A O 1
ATOM 2066 N N . ARG A 1 266 ? -6.028 -1.104 25.829 1.00 89.06 266 ARG A N 1
ATOM 2067 C CA . ARG A 1 266 ? -5.906 -2.356 25.079 1.00 89.06 266 ARG A CA 1
ATOM 2068 C C . ARG A 1 266 ? -5.751 -2.084 23.589 1.00 89.06 266 ARG A C 1
ATOM 2070 O O . ARG A 1 266 ? -4.848 -2.642 22.980 1.00 89.06 266 ARG A O 1
ATOM 2077 N N . ILE A 1 267 ? -6.572 -1.193 23.032 1.00 91.50 267 ILE A N 1
ATOM 2078 C CA . ILE A 1 267 ? -6.485 -0.800 21.617 1.00 91.50 267 ILE A CA 1
ATOM 2079 C C . ILE A 1 267 ? -5.094 -0.243 21.300 1.00 91.50 267 ILE A C 1
ATOM 2081 O O . ILE A 1 267 ? -4.484 -0.625 20.306 1.00 91.50 267 ILE A O 1
ATOM 2085 N N . LEU A 1 268 ? -4.560 0.616 22.175 1.00 91.50 268 LEU A N 1
ATOM 2086 C CA . LEU A 1 268 ? -3.212 1.164 22.029 1.00 91.50 268 LEU A CA 1
ATOM 2087 C C . LEU A 1 268 ? -2.133 0.081 22.129 1.00 91.50 268 LEU A C 1
ATOM 2089 O O . LEU A 1 268 ? -1.199 0.088 21.334 1.00 91.50 268 LEU A O 1
ATOM 2093 N N . ALA A 1 269 ? -2.252 -0.858 23.072 1.00 91.31 269 ALA A N 1
ATOM 2094 C CA . ALA A 1 269 ? -1.303 -1.961 23.204 1.00 91.31 269 ALA A CA 1
ATOM 2095 C C . ALA A 1 269 ? -1.305 -2.873 21.965 1.00 91.31 269 ALA A C 1
ATOM 2097 O O . ALA A 1 269 ? -0.239 -3.182 21.434 1.00 91.31 269 ALA A O 1
ATOM 2098 N N . ASP A 1 270 ? -2.486 -3.255 21.472 1.00 93.50 270 ASP A N 1
ATOM 2099 C CA . ASP A 1 270 ? -2.633 -4.065 20.260 1.00 93.50 270 ASP A CA 1
ATOM 2100 C C . ASP A 1 270 ? -2.102 -3.319 19.033 1.00 93.50 270 ASP A C 1
ATOM 2102 O O . ASP A 1 270 ? -1.394 -3.908 18.213 1.00 93.50 270 ASP A O 1
ATOM 2106 N N . GLY A 1 271 ? -2.381 -2.017 18.939 1.00 94.38 271 GLY A N 1
ATOM 2107 C CA . GLY A 1 271 ? -1.871 -1.164 17.876 1.00 94.38 271 GLY A CA 1
ATOM 2108 C C . GLY A 1 271 ? -0.346 -1.075 17.875 1.00 94.38 271 GLY A C 1
ATOM 2109 O O . GLY A 1 271 ? 0.268 -1.302 16.838 1.00 94.38 271 GLY A O 1
ATOM 2110 N N . LEU A 1 272 ? 0.276 -0.853 19.037 1.00 94.19 272 LEU A N 1
ATOM 2111 C CA . LEU A 1 272 ? 1.736 -0.832 19.179 1.00 94.19 272 LEU A CA 1
ATOM 2112 C C . LEU A 1 272 ? 2.372 -2.181 18.825 1.00 94.19 272 LEU A C 1
ATOM 2114 O O . LEU A 1 272 ? 3.379 -2.211 18.122 1.00 94.19 272 LEU A O 1
ATOM 2118 N N . LEU A 1 273 ? 1.783 -3.301 19.260 1.00 95.00 273 LEU A N 1
ATOM 2119 C CA . LEU A 1 273 ? 2.264 -4.638 18.892 1.00 95.00 273 LEU A CA 1
ATOM 2120 C C . LEU A 1 273 ? 2.196 -4.872 17.379 1.00 95.00 273 LEU A C 1
ATOM 2122 O O . LEU A 1 273 ? 3.118 -5.452 16.807 1.00 95.00 273 LEU A O 1
ATOM 2126 N N . CYS A 1 274 ? 1.123 -4.414 16.733 1.00 96.31 274 CYS A N 1
ATOM 2127 C CA . CYS A 1 274 ? 0.970 -4.488 15.283 1.00 96.31 274 CYS A CA 1
ATOM 2128 C C . CYS A 1 274 ? 1.982 -3.590 14.559 1.00 96.31 274 CYS A C 1
ATOM 2130 O O . CYS A 1 274 ? 2.596 -4.044 13.598 1.00 96.31 274 CYS A O 1
ATOM 2132 N N . SER A 1 275 ? 2.227 -2.370 15.048 1.00 95.88 275 SER A N 1
ATOM 2133 C CA . SER A 1 275 ? 3.268 -1.484 14.512 1.00 95.88 275 SER A CA 1
ATOM 2134 C C . SER A 1 275 ? 4.660 -2.103 14.624 1.00 95.88 275 SER A C 1
ATOM 2136 O O . SER A 1 275 ? 5.392 -2.111 13.643 1.00 95.88 275 SER A O 1
ATOM 2138 N N . VAL A 1 276 ? 5.012 -2.691 15.775 1.00 96.00 276 VAL A N 1
ATOM 2139 C CA . VAL A 1 276 ? 6.297 -3.393 15.953 1.00 96.00 276 VAL A CA 1
ATOM 2140 C C . VAL A 1 276 ? 6.414 -4.575 14.992 1.00 96.00 276 VAL A C 1
ATOM 2142 O O . VAL A 1 276 ? 7.452 -4.750 14.360 1.00 96.00 276 VAL A O 1
ATOM 2145 N N . ALA A 1 277 ? 5.354 -5.373 14.848 1.00 97.12 277 ALA A N 1
ATOM 2146 C CA . ALA A 1 277 ? 5.345 -6.505 13.927 1.00 97.12 277 ALA A CA 1
ATOM 2147 C C . ALA A 1 277 ? 5.544 -6.069 12.471 1.00 97.12 277 ALA A C 1
ATOM 2149 O O . ALA A 1 277 ? 6.371 -6.654 11.774 1.00 97.12 277 ALA A O 1
ATOM 2150 N N . TRP A 1 278 ? 4.830 -5.026 12.040 1.00 97.50 278 TRP A N 1
ATOM 2151 C CA . TRP A 1 278 ? 4.989 -4.421 10.719 1.00 97.50 278 TRP A CA 1
ATOM 2152 C C . TRP A 1 278 ? 6.417 -3.925 10.496 1.00 97.50 278 TRP A C 1
ATOM 2154 O O . TRP A 1 278 ? 7.027 -4.284 9.492 1.00 97.50 278 TRP A O 1
ATOM 2164 N N . SER A 1 279 ? 6.996 -3.206 11.464 1.00 94.94 279 SER A N 1
ATOM 2165 C CA . SER A 1 279 ? 8.375 -2.720 11.365 1.00 94.94 279 SER A CA 1
ATOM 2166 C C . SER A 1 279 ? 9.383 -3.863 11.259 1.00 94.94 279 SER A C 1
ATOM 2168 O O . SER A 1 279 ? 10.314 -3.766 10.468 1.00 94.94 279 SER A O 1
ATOM 2170 N N . ILE A 1 280 ? 9.199 -4.960 12.003 1.00 96.19 280 ILE A N 1
ATOM 2171 C CA . ILE A 1 280 ? 10.042 -6.161 11.875 1.00 96.19 280 ILE A CA 1
ATOM 2172 C C . ILE A 1 280 ? 9.924 -6.745 10.464 1.00 96.19 280 ILE A C 1
ATOM 2174 O O . ILE A 1 280 ? 10.943 -7.035 9.847 1.00 96.19 280 ILE A O 1
ATOM 2178 N N . GLY A 1 281 ? 8.703 -6.882 9.941 1.00 96.94 281 GLY A N 1
ATOM 2179 C CA . GLY A 1 281 ? 8.456 -7.356 8.578 1.00 96.94 281 GLY A CA 1
ATOM 2180 C C . GLY A 1 281 ? 9.162 -6.526 7.514 1.00 96.94 281 GLY A C 1
ATOM 2181 O O . GLY A 1 281 ? 9.876 -7.078 6.672 1.00 96.94 281 GLY A O 1
ATOM 2182 N N . LEU A 1 282 ? 8.992 -5.207 7.596 1.00 94.38 282 LEU A N 1
ATOM 2183 C CA . LEU A 1 282 ? 9.588 -4.249 6.676 1.00 94.38 282 LEU A CA 1
ATOM 2184 C C . LEU A 1 282 ? 11.112 -4.263 6.763 1.00 94.38 282 LEU A C 1
ATOM 2186 O O . LEU A 1 282 ? 11.779 -4.504 5.759 1.00 94.38 282 LEU A O 1
ATOM 2190 N N . LEU A 1 283 ? 11.666 -4.059 7.960 1.00 92.12 283 LEU A N 1
ATOM 2191 C CA . LEU A 1 283 ? 13.110 -3.950 8.156 1.00 92.12 283 LEU A CA 1
ATOM 2192 C C . LEU A 1 283 ? 13.823 -5.251 7.808 1.00 92.12 283 LEU A C 1
ATOM 2194 O O . LEU A 1 283 ? 14.843 -5.212 7.130 1.00 92.12 283 LEU A O 1
ATOM 2198 N N . PHE A 1 284 ? 13.283 -6.400 8.221 1.00 94.38 284 PHE A N 1
ATOM 2199 C CA . PHE A 1 284 ? 13.902 -7.687 7.919 1.00 94.38 284 PHE A CA 1
ATOM 2200 C C . PHE A 1 284 ? 13.935 -7.941 6.411 1.00 94.38 284 PHE A C 1
ATOM 2202 O O . PHE A 1 284 ? 14.981 -8.286 5.870 1.00 94.38 284 PHE A O 1
ATOM 2209 N N . THR A 1 285 ? 12.812 -7.729 5.719 1.00 94.44 285 THR A N 1
ATOM 2210 C CA . THR A 1 285 ? 12.727 -7.948 4.267 1.00 94.44 285 THR A CA 1
ATOM 2211 C C . THR A 1 285 ? 13.623 -6.973 3.510 1.00 94.44 285 THR A C 1
ATOM 2213 O O . THR A 1 285 ? 14.330 -7.363 2.582 1.00 94.44 285 THR A O 1
ATOM 2216 N N . TRP A 1 286 ? 13.641 -5.706 3.919 1.00 90.06 286 TRP A N 1
ATOM 2217 C CA . TRP A 1 286 ? 14.467 -4.681 3.293 1.00 90.06 286 TRP A CA 1
ATOM 2218 C C . TRP A 1 286 ? 15.966 -4.942 3.484 1.00 90.06 286 TRP A C 1
ATOM 2220 O O . TRP A 1 286 ? 16.705 -4.994 2.503 1.00 90.06 286 TRP A O 1
ATOM 2230 N N . VAL A 1 287 ? 16.411 -5.211 4.716 1.00 88.62 287 VAL A N 1
ATOM 2231 C CA . VAL A 1 287 ? 17.819 -5.530 5.018 1.00 88.62 287 VAL A CA 1
ATOM 2232 C C . VAL A 1 287 ? 18.247 -6.843 4.361 1.00 88.62 287 VAL A C 1
ATOM 2234 O O . VAL A 1 287 ? 19.383 -6.946 3.899 1.00 88.62 287 VAL A O 1
ATOM 2237 N N . ALA A 1 288 ? 17.349 -7.827 4.243 1.00 90.44 288 ALA A N 1
ATOM 2238 C CA . ALA A 1 288 ? 17.646 -9.072 3.540 1.00 90.44 288 ALA A CA 1
ATOM 2239 C C . ALA A 1 288 ? 18.037 -8.830 2.073 1.00 90.44 288 ALA A C 1
ATOM 2241 O O . ALA A 1 288 ? 18.959 -9.484 1.588 1.00 90.44 288 ALA A O 1
ATOM 2242 N N . LYS A 1 289 ? 17.417 -7.856 1.385 1.00 87.25 289 LYS A N 1
ATOM 2243 C CA . LYS A 1 289 ? 17.821 -7.472 0.020 1.00 87.25 289 LYS A CA 1
ATOM 2244 C C . LYS A 1 289 ? 19.281 -7.062 -0.024 1.00 87.25 289 LYS A C 1
ATOM 2246 O O . LYS A 1 289 ? 20.023 -7.523 -0.882 1.00 87.25 289 LYS A O 1
ATOM 2251 N N . TRP A 1 290 ? 19.676 -6.187 0.894 1.00 84.38 290 TRP A N 1
ATOM 2252 C CA . TRP A 1 290 ? 21.024 -5.636 0.937 1.00 84.38 290 TRP A CA 1
ATOM 2253 C C . TRP A 1 290 ? 22.046 -6.694 1.317 1.00 84.38 290 TRP A C 1
ATOM 2255 O O . TRP A 1 290 ? 23.113 -6.731 0.720 1.00 84.38 290 TRP A O 1
ATOM 2265 N N . GLY A 1 291 ? 21.699 -7.586 2.248 1.00 85.31 291 GLY A N 1
ATOM 2266 C CA . GLY A 1 291 ? 22.531 -8.738 2.584 1.00 85.31 291 GLY A CA 1
ATOM 2267 C C . GLY A 1 291 ? 22.782 -9.637 1.371 1.00 85.31 291 GLY A C 1
ATOM 2268 O O . GLY A 1 291 ? 23.923 -10.006 1.117 1.00 85.31 291 GLY A O 1
ATOM 2269 N N . LEU A 1 292 ? 21.741 -9.931 0.583 1.00 86.44 292 LEU A N 1
ATOM 2270 C CA . LEU A 1 292 ? 21.875 -10.704 -0.657 1.00 86.44 292 LEU A CA 1
ATOM 2271 C C . LEU A 1 292 ? 22.674 -9.941 -1.722 1.00 86.44 292 LEU A C 1
ATOM 2273 O O . LEU A 1 292 ? 23.578 -10.501 -2.331 1.00 86.44 292 LEU A O 1
ATOM 2277 N N . ALA A 1 293 ? 22.381 -8.659 -1.929 1.00 83.94 293 ALA A N 1
ATOM 2278 C CA . ALA A 1 293 ? 23.098 -7.824 -2.884 1.00 83.94 293 ALA A CA 1
ATOM 2279 C C . ALA A 1 293 ? 24.599 -7.757 -2.553 1.00 83.94 293 ALA A C 1
ATOM 2281 O O . ALA A 1 293 ? 25.431 -8.006 -3.416 1.00 83.94 293 ALA A O 1
ATOM 2282 N N . TRP A 1 294 ? 24.943 -7.501 -1.291 1.00 82.06 294 TRP A N 1
ATOM 2283 C CA . TRP A 1 294 ? 26.326 -7.466 -0.819 1.00 82.06 294 TRP A CA 1
ATOM 2284 C C . TRP A 1 294 ? 27.035 -8.819 -0.957 1.00 82.06 294 TRP A C 1
ATOM 2286 O O . TRP A 1 294 ? 28.206 -8.859 -1.318 1.00 82.06 294 TRP A O 1
ATOM 2296 N N . ALA A 1 295 ? 26.335 -9.925 -0.688 1.00 84.75 295 ALA A N 1
ATOM 2297 C CA . ALA A 1 295 ? 26.928 -11.259 -0.732 1.00 84.75 295 ALA A CA 1
ATOM 2298 C C . ALA A 1 295 ? 27.212 -11.762 -2.157 1.00 84.75 295 ALA A C 1
ATOM 2300 O O . ALA A 1 295 ? 28.119 -12.573 -2.338 1.00 84.75 295 ALA A O 1
ATOM 2301 N N . PHE A 1 296 ? 26.430 -11.331 -3.152 1.00 82.69 296 PHE A N 1
ATOM 2302 C CA . PHE A 1 296 ? 26.444 -11.947 -4.482 1.00 82.69 296 PHE A CA 1
ATOM 2303 C C . PHE A 1 296 ? 26.782 -11.009 -5.644 1.00 82.69 296 PHE A C 1
ATOM 2305 O O . PHE A 1 296 ? 26.937 -11.482 -6.770 1.00 82.69 296 PHE A O 1
ATOM 2312 N N . LEU A 1 297 ? 26.882 -9.702 -5.415 1.00 78.81 297 LEU A N 1
ATOM 2313 C CA . LEU A 1 297 ? 27.215 -8.735 -6.459 1.00 78.81 297 LEU A CA 1
ATOM 2314 C C . LEU A 1 297 ? 28.631 -8.186 -6.250 1.00 78.81 297 LEU A C 1
ATOM 2316 O O . LEU A 1 297 ? 29.138 -8.214 -5.127 1.00 78.81 297 LEU A O 1
ATOM 2320 N N . PRO A 1 298 ? 29.281 -7.662 -7.309 1.00 69.94 298 PRO A N 1
ATOM 2321 C CA . PRO A 1 298 ? 30.549 -6.940 -7.185 1.00 69.94 298 PRO A CA 1
ATOM 2322 C C . PRO A 1 298 ? 30.449 -5.813 -6.143 1.00 69.94 298 PRO A C 1
ATOM 2324 O O . PRO A 1 298 ? 29.331 -5.383 -5.852 1.00 69.94 298 PRO A O 1
ATOM 2327 N N . PRO A 1 299 ? 31.576 -5.309 -5.598 1.00 65.00 299 PRO A N 1
ATOM 2328 C CA . PRO A 1 299 ? 31.575 -4.330 -4.512 1.00 65.00 299 PRO A CA 1
ATOM 2329 C C . PRO A 1 299 ? 30.841 -3.046 -4.917 1.00 65.00 299 PRO A C 1
ATOM 2331 O O . PRO A 1 299 ? 31.407 -2.118 -5.487 1.00 65.00 299 PRO A O 1
ATOM 2334 N N . LEU A 1 300 ? 29.548 -3.018 -4.617 1.00 62.28 300 LEU A N 1
ATOM 2335 C CA . LEU A 1 300 ? 28.704 -1.841 -4.616 1.00 62.28 300 LEU A CA 1
ATOM 2336 C C . LEU A 1 300 ? 28.927 -1.176 -3.259 1.00 62.28 300 LEU A C 1
ATOM 2338 O O . LEU A 1 300 ? 28.785 -1.835 -2.225 1.00 62.28 300 LEU A O 1
ATOM 2342 N N . ASP A 1 301 ? 29.270 0.112 -3.243 1.00 63.44 301 ASP A N 1
ATOM 2343 C CA . ASP A 1 301 ? 29.306 0.894 -2.004 1.00 63.44 301 ASP A CA 1
ATOM 2344 C C . ASP A 1 301 ? 27.872 1.129 -1.496 1.00 63.44 301 ASP A C 1
ATOM 2346 O O . ASP A 1 301 ? 27.251 2.172 -1.691 1.00 63.44 301 ASP A O 1
ATOM 2350 N N . LEU A 1 302 ? 27.314 0.082 -0.894 1.00 61.47 302 LEU A N 1
ATOM 2351 C CA . LEU A 1 302 ? 25.947 0.026 -0.387 1.00 61.47 302 LEU A CA 1
ATOM 2352 C C . LEU A 1 302 ? 25.762 0.898 0.859 1.00 61.47 302 LEU A C 1
ATOM 2354 O O . LEU A 1 302 ? 24.664 1.402 1.098 1.00 61.47 302 LEU A O 1
ATOM 2358 N N . PHE A 1 303 ? 26.814 1.064 1.665 1.00 55.81 303 PHE A N 1
ATOM 2359 C CA . PHE A 1 303 ? 26.731 1.677 2.991 1.00 55.81 303 PHE A CA 1
ATOM 2360 C C . PHE A 1 303 ? 27.253 3.122 3.021 1.00 55.81 303 PHE A C 1
ATOM 2362 O O . PHE A 1 303 ? 26.628 3.950 3.687 1.00 55.81 303 PHE A O 1
ATOM 2369 N N . GLY A 1 304 ? 28.317 3.456 2.279 1.00 50.31 304 GLY A N 1
ATOM 2370 C CA . GLY A 1 304 ? 28.906 4.802 2.239 1.00 50.31 304 GLY A CA 1
ATOM 2371 C C . GLY A 1 304 ? 27.978 5.831 1.593 1.00 50.31 304 GLY A C 1
ATOM 2372 O O . GLY A 1 304 ? 27.614 6.825 2.222 1.00 50.31 304 GLY A O 1
ATOM 2373 N N . ALA A 1 305 ? 27.468 5.533 0.396 1.00 52.22 305 ALA A N 1
ATOM 2374 C CA . ALA A 1 305 ? 26.523 6.401 -0.315 1.00 52.22 305 ALA A CA 1
ATOM 2375 C C . ALA A 1 305 ? 25.157 6.561 0.395 1.00 52.22 305 ALA A C 1
ATOM 2377 O O . ALA A 1 305 ? 24.470 7.572 0.227 1.00 52.22 305 ALA A O 1
ATOM 2378 N N . THR A 1 306 ? 24.744 5.578 1.204 1.00 52.88 306 THR A N 1
ATOM 2379 C CA . THR A 1 306 ? 23.398 5.531 1.805 1.00 52.88 306 THR A CA 1
ATOM 2380 C C . THR A 1 306 ? 23.305 6.261 3.143 1.00 52.88 306 THR A C 1
ATOM 2382 O O . THR A 1 306 ? 22.248 6.796 3.461 1.00 52.88 306 THR A O 1
ATOM 2385 N N . VAL A 1 307 ? 24.365 6.310 3.952 1.00 53.66 307 VAL A N 1
ATOM 2386 C CA . VAL A 1 307 ? 24.296 6.954 5.279 1.00 53.66 307 VAL A CA 1
ATOM 2387 C C . VAL A 1 307 ? 24.489 8.469 5.175 1.00 53.66 307 VAL A C 1
ATOM 2389 O O . VAL A 1 307 ? 23.710 9.229 5.753 1.00 53.66 307 VAL A O 1
ATOM 2392 N N . GLU A 1 308 ? 25.473 8.917 4.394 1.00 49.84 308 GLU A N 1
ATOM 2393 C CA . GLU A 1 308 ? 25.847 10.333 4.294 1.00 49.84 308 GLU A CA 1
ATOM 2394 C C . GLU A 1 308 ? 24.810 11.164 3.520 1.00 49.84 308 GLU A C 1
ATOM 2396 O O . GLU A 1 308 ? 24.393 12.236 3.967 1.00 49.84 308 GLU A O 1
ATOM 2401 N N . HIS A 1 309 ? 24.300 10.634 2.402 1.00 52.53 309 HIS A N 1
ATOM 2402 C CA . HIS A 1 309 ? 23.296 11.327 1.593 1.00 52.53 309 HIS A CA 1
ATOM 2403 C C . HIS A 1 309 ? 21.933 11.422 2.306 1.00 52.53 309 HIS A C 1
ATOM 2405 O O . HIS A 1 309 ? 21.234 12.421 2.154 1.00 52.53 309 HIS A O 1
ATOM 2411 N N . TYR A 1 310 ? 21.569 10.431 3.134 1.00 53.97 310 TYR A N 1
ATOM 2412 C CA . TYR A 1 310 ? 20.251 10.371 3.778 1.00 53.97 310 TYR A CA 1
ATOM 2413 C C . TYR A 1 310 ? 20.177 11.175 5.068 1.00 53.97 310 TYR A C 1
ATOM 2415 O O . TYR A 1 310 ? 19.293 12.017 5.192 1.00 53.97 310 TYR A O 1
ATOM 2423 N N . PHE A 1 311 ? 21.076 10.963 6.031 1.00 51.50 311 PHE A N 1
ATOM 2424 C CA . PHE A 1 311 ? 20.897 11.558 7.360 1.00 51.50 311 PHE A CA 1
ATOM 2425 C C . PHE A 1 311 ? 21.139 13.075 7.391 1.00 51.50 311 PHE A C 1
ATOM 2427 O O . PHE A 1 311 ? 20.441 13.780 8.118 1.00 51.50 311 PHE A O 1
ATOM 2434 N N . LEU A 1 312 ? 22.058 13.601 6.572 1.00 51.16 312 LEU A N 1
ATOM 2435 C CA . LEU A 1 312 ? 22.426 15.025 6.594 1.00 51.16 312 LEU A CA 1
ATOM 2436 C C . LEU A 1 312 ? 21.493 15.923 5.759 1.00 51.16 312 LEU A C 1
ATOM 2438 O O . LEU A 1 312 ? 21.239 17.061 6.149 1.00 51.16 312 LEU A O 1
ATOM 2442 N N . HIS A 1 313 ? 20.914 15.420 4.663 1.00 53.34 313 HIS A N 1
ATOM 2443 C CA . HIS A 1 313 ? 20.019 16.202 3.787 1.00 53.34 313 HIS A CA 1
ATOM 2444 C C . HIS A 1 313 ? 18.538 16.148 4.207 1.00 53.34 313 HIS A C 1
ATOM 2446 O O . HIS A 1 313 ? 17.705 16.889 3.688 1.00 53.34 313 HIS A O 1
ATOM 2452 N N . SER A 1 314 ? 18.209 15.300 5.186 1.00 53.38 314 SER A N 1
ATOM 2453 C CA . SER A 1 314 ? 16.849 15.008 5.652 1.00 53.38 314 SER A CA 1
ATOM 2454 C C . SER A 1 314 ? 16.056 16.224 6.150 1.00 53.38 314 SER A C 1
ATOM 2456 O O . SER A 1 314 ? 14.867 16.357 5.860 1.00 53.38 314 SER A O 1
ATOM 2458 N N . PHE A 1 315 ? 16.695 17.121 6.907 1.00 49.91 315 PHE A N 1
ATOM 2459 C CA . PHE A 1 315 ? 15.985 18.187 7.626 1.00 49.91 315 PHE A CA 1
ATOM 2460 C C . PHE A 1 315 ? 15.758 19.449 6.775 1.00 49.91 315 PHE A C 1
ATOM 2462 O O . PHE A 1 315 ? 14.694 20.064 6.843 1.00 49.91 315 PHE A O 1
ATOM 2469 N N . SER A 1 316 ? 16.720 19.820 5.926 1.00 51.34 316 SER A N 1
ATOM 2470 C CA . SER A 1 316 ? 16.607 20.972 5.015 1.00 51.34 316 SER A CA 1
ATOM 2471 C C . SER A 1 316 ? 15.716 20.677 3.797 1.00 51.34 316 SER A C 1
ATOM 2473 O O . SER A 1 316 ? 14.988 21.559 3.326 1.00 51.34 316 SER A O 1
ATOM 2475 N N . ALA A 1 317 ? 15.698 19.423 3.328 1.00 50.91 317 ALA A N 1
ATOM 2476 C CA . ALA A 1 317 ? 14.781 18.949 2.291 1.00 50.91 317 ALA A CA 1
ATOM 2477 C C . ALA A 1 317 ? 13.311 19.008 2.740 1.00 50.91 317 ALA A C 1
ATOM 2479 O O . ALA A 1 317 ? 12.446 19.407 1.963 1.00 50.91 317 ALA A O 1
ATOM 2480 N N . PHE A 1 318 ? 13.029 18.695 4.011 1.00 47.91 318 PHE A N 1
ATOM 2481 C CA . PHE A 1 318 ? 11.672 18.710 4.563 1.00 47.91 318 PHE A CA 1
ATOM 2482 C C . PHE A 1 318 ? 11.000 20.086 4.438 1.00 47.91 318 PHE A C 1
ATOM 2484 O O . PHE A 1 318 ? 9.880 20.183 3.937 1.00 47.91 318 PHE A O 1
ATOM 2491 N N . GLY A 1 319 ? 11.682 21.166 4.836 1.00 51.44 319 GLY A N 1
ATOM 2492 C CA . GLY A 1 319 ? 11.106 22.517 4.798 1.00 51.44 319 GLY A CA 1
ATOM 2493 C C . GLY A 1 319 ? 10.840 23.031 3.377 1.00 51.44 319 GLY A C 1
ATOM 2494 O O . GLY A 1 319 ? 9.776 23.586 3.101 1.00 51.44 319 GLY A O 1
ATOM 2495 N N . SER A 1 320 ? 11.786 22.812 2.460 1.00 50.22 320 SER A N 1
ATOM 2496 C CA . SER A 1 320 ? 11.715 23.329 1.083 1.00 50.22 320 SER A CA 1
ATOM 2497 C C . SER A 1 320 ? 10.658 22.626 0.228 1.00 50.22 320 SER A C 1
ATOM 2499 O O . SER A 1 320 ? 9.972 23.262 -0.574 1.00 50.22 320 SER A O 1
ATOM 2501 N N . ALA A 1 321 ? 10.475 21.330 0.428 1.00 48.91 321 ALA A N 1
ATOM 2502 C CA . ALA A 1 321 ? 9.476 20.563 -0.290 1.00 48.91 321 ALA A CA 1
ATOM 2503 C C . ALA A 1 321 ? 8.086 20.614 0.334 1.00 48.91 321 ALA A C 1
ATOM 2505 O O . ALA A 1 321 ? 7.114 20.695 -0.408 1.00 48.91 321 ALA A O 1
ATOM 2506 N N . THR A 1 322 ? 7.978 20.697 1.666 1.00 48.47 322 THR A N 1
ATOM 2507 C CA . THR A 1 322 ? 6.690 21.011 2.302 1.00 48.47 322 THR A CA 1
ATOM 2508 C C . THR A 1 322 ? 6.143 22.322 1.741 1.00 48.47 322 THR A C 1
ATOM 2510 O O . THR A 1 322 ? 4.967 22.383 1.410 1.00 48.47 322 THR A O 1
ATOM 2513 N N . ALA A 1 323 ? 6.989 23.342 1.538 1.00 47.16 323 ALA A N 1
ATOM 2514 C CA . ALA A 1 323 ? 6.590 24.614 0.930 1.00 47.16 323 ALA A CA 1
ATOM 2515 C C . ALA A 1 323 ? 6.223 24.500 -0.567 1.00 47.16 323 ALA A C 1
ATOM 2517 O O . ALA A 1 323 ? 5.259 25.125 -1.011 1.00 47.16 323 ALA A O 1
ATOM 2518 N N . ARG A 1 324 ? 6.962 23.696 -1.347 1.00 48.78 324 ARG A N 1
ATOM 2519 C CA . ARG A 1 324 ? 6.719 23.494 -2.788 1.00 48.78 324 ARG A CA 1
ATOM 2520 C C . ARG A 1 324 ? 5.449 22.678 -3.056 1.00 48.78 324 ARG A C 1
ATOM 2522 O O . ARG A 1 324 ? 4.689 23.023 -3.962 1.00 48.78 324 ARG A O 1
ATOM 2529 N N . ASP A 1 325 ? 5.191 21.657 -2.246 1.00 48.66 325 ASP A N 1
ATOM 2530 C CA . ASP A 1 325 ? 3.997 20.819 -2.350 1.00 48.66 325 ASP A CA 1
ATOM 2531 C C . ASP A 1 325 ? 2.771 21.483 -1.723 1.00 48.66 325 ASP A C 1
ATOM 2533 O O . ASP A 1 325 ? 1.674 21.297 -2.250 1.00 48.66 325 ASP A O 1
ATOM 2537 N N . PHE A 1 326 ? 2.926 22.339 -0.699 1.00 46.44 326 PHE A N 1
ATOM 2538 C CA . PHE A 1 326 ? 1.839 23.194 -0.185 1.00 46.44 326 PHE A CA 1
ATOM 2539 C C . PHE A 1 326 ? 1.209 24.054 -1.287 1.00 46.44 326 PHE A C 1
ATOM 2541 O O . PHE A 1 326 ? -0.001 24.265 -1.287 1.00 46.44 326 PHE A O 1
ATOM 2548 N N . GLY A 1 327 ? 2.016 24.535 -2.239 1.00 44.56 327 GLY A N 1
ATOM 2549 C CA . GLY A 1 327 ? 1.536 25.318 -3.380 1.00 44.56 327 GLY A CA 1
ATOM 2550 C C . GLY A 1 327 ? 0.791 24.497 -4.441 1.00 44.56 327 GLY A C 1
ATOM 2551 O O . GLY A 1 327 ? -0.044 25.054 -5.151 1.00 44.56 327 GLY A O 1
ATOM 2552 N N . LYS A 1 328 ? 1.064 23.186 -4.542 1.00 48.44 328 LYS A N 1
ATOM 2553 C CA . LYS A 1 328 ? 0.469 22.262 -5.532 1.00 48.44 328 LYS A CA 1
ATOM 2554 C C . LYS A 1 328 ? -0.706 21.444 -4.988 1.00 48.44 328 LYS A C 1
ATOM 2556 O O . LYS A 1 328 ? -1.521 20.948 -5.761 1.00 48.44 328 LYS A O 1
ATOM 2561 N N . THR A 1 329 ? -0.796 21.276 -3.671 1.00 51.38 329 THR A N 1
ATOM 2562 C CA . THR A 1 329 ? -1.896 20.550 -3.027 1.00 51.38 329 THR A CA 1
ATOM 2563 C C . THR A 1 329 ? -3.172 21.381 -3.025 1.00 51.38 329 THR A C 1
ATOM 2565 O O . THR A 1 329 ? -3.137 22.606 -3.076 1.00 51.38 329 THR A O 1
ATOM 2568 N N . MET A 1 330 ? -4.323 20.708 -2.941 1.00 53.19 330 MET A N 1
ATOM 2569 C CA . MET A 1 330 ? -5.667 21.298 -2.922 1.00 53.19 330 MET A CA 1
ATOM 2570 C C . MET A 1 330 ? -5.945 22.185 -1.685 1.00 53.19 330 MET A C 1
ATOM 2572 O O . MET A 1 330 ? -7.004 22.066 -1.080 1.00 53.19 330 MET A O 1
ATOM 2576 N N . TRP A 1 331 ? -5.014 23.014 -1.195 1.00 53.22 331 TRP A N 1
ATOM 2577 C CA . TRP A 1 331 ? -5.135 23.784 0.059 1.00 53.22 331 TRP A CA 1
ATOM 2578 C C . TRP A 1 331 ? -6.391 24.666 0.081 1.00 53.22 331 TRP A C 1
ATOM 2580 O O . TRP A 1 331 ? -6.977 24.872 1.140 1.00 53.22 331 TRP A O 1
ATOM 2590 N N . LEU A 1 332 ? -6.875 25.077 -1.094 1.00 55.09 332 LEU A N 1
ATOM 2591 C CA . LEU A 1 332 ? -8.170 25.731 -1.296 1.00 55.09 332 LEU A CA 1
ATOM 2592 C C . LEU A 1 332 ? -9.378 24.868 -0.875 1.00 55.09 332 LEU A C 1
ATOM 2594 O O . LEU A 1 332 ? -10.402 25.422 -0.498 1.00 55.09 332 LEU A O 1
ATOM 2598 N N . LEU A 1 333 ? -9.272 23.537 -0.905 1.00 56.88 333 LEU A N 1
ATOM 2599 C CA . LEU A 1 333 ? -10.231 22.575 -0.339 1.00 56.88 333 LEU A CA 1
ATOM 2600 C C . LEU A 1 333 ? -9.916 22.250 1.131 1.00 56.88 333 LEU A C 1
ATOM 2602 O O . LEU A 1 333 ? -10.831 22.161 1.949 1.00 56.88 333 LEU A O 1
ATOM 2606 N N . TRP A 1 334 ? -8.637 22.114 1.499 1.00 60.03 334 TRP A N 1
ATOM 2607 C CA . TRP A 1 334 ? -8.230 21.728 2.858 1.00 60.03 334 TRP A CA 1
ATOM 2608 C C . TRP A 1 334 ? -8.456 22.825 3.899 1.00 60.03 334 TRP A C 1
ATOM 2610 O O . TRP A 1 334 ? -8.972 22.542 4.977 1.00 60.03 334 TRP A O 1
ATOM 2620 N N . VAL A 1 335 ? -8.099 24.077 3.599 1.00 65.12 335 VAL A N 1
ATOM 2621 C CA . VAL A 1 335 ? -8.228 25.207 4.532 1.00 65.12 335 VAL A CA 1
ATOM 2622 C C . VAL A 1 335 ? -9.688 25.425 4.937 1.00 65.12 335 VAL A C 1
ATOM 2624 O O . VAL A 1 335 ? -9.934 25.498 6.139 1.00 65.12 335 VAL A O 1
ATOM 2627 N N . PRO A 1 336 ? -10.683 25.433 4.025 1.00 66.06 336 PRO A N 1
ATOM 2628 C CA . PRO A 1 336 ? -12.090 25.497 4.417 1.00 66.06 336 PRO A CA 1
ATOM 2629 C C . PRO A 1 336 ? -12.547 24.293 5.241 1.00 66.06 336 PRO A C 1
ATOM 2631 O O . PRO A 1 336 ? -13.285 24.480 6.205 1.00 66.06 336 PRO A O 1
ATOM 2634 N N . VAL A 1 337 ? -12.100 23.073 4.913 1.00 65.62 337 VAL A N 1
ATOM 2635 C CA . VAL A 1 337 ? -12.448 21.858 5.672 1.00 65.62 337 VAL A CA 1
ATOM 2636 C C . VAL A 1 337 ? -11.890 21.942 7.092 1.00 65.62 337 VAL A C 1
ATOM 2638 O O . VAL A 1 337 ? -12.661 21.834 8.046 1.00 65.62 337 VAL A O 1
ATOM 2641 N N . TYR A 1 338 ? -10.592 22.217 7.253 1.00 65.88 338 TYR A N 1
ATOM 2642 C CA . TYR A 1 338 ? -9.939 22.382 8.555 1.00 65.88 338 TYR A CA 1
ATOM 2643 C C . TYR A 1 338 ? -10.481 23.586 9.338 1.00 65.88 338 TYR A C 1
ATOM 2645 O O . TYR A 1 338 ? -10.673 23.478 10.549 1.00 65.88 338 TYR A O 1
ATOM 2653 N N . ALA A 1 339 ? -10.786 24.708 8.680 1.00 70.00 339 ALA A N 1
ATOM 2654 C CA . ALA A 1 339 ? -11.369 25.891 9.315 1.00 70.00 339 ALA A CA 1
ATOM 2655 C C . ALA A 1 339 ? -12.810 25.639 9.778 1.00 70.00 339 ALA A C 1
ATOM 2657 O O . ALA A 1 339 ? -13.160 25.987 10.906 1.00 70.00 339 ALA A O 1
ATOM 2658 N N . TRP A 1 340 ? -13.637 24.981 8.961 1.00 71.56 340 TRP A N 1
ATOM 2659 C CA . TRP A 1 340 ? -14.986 24.552 9.342 1.00 71.56 340 TRP A CA 1
ATOM 2660 C C . TRP A 1 340 ? -14.948 23.582 10.530 1.00 71.56 340 TRP A C 1
ATOM 2662 O O . TRP A 1 340 ? -15.726 23.712 11.479 1.00 71.56 340 TRP A O 1
ATOM 2672 N N . LEU A 1 341 ? -13.993 22.654 10.516 1.00 62.25 341 LEU A N 1
ATOM 2673 C CA . LEU A 1 341 ? -13.690 21.730 11.606 1.00 62.25 341 LEU A CA 1
ATOM 2674 C C . LEU A 1 341 ? -13.307 22.459 12.901 1.00 62.25 341 LEU A C 1
ATOM 2676 O O . LEU A 1 341 ? -13.934 22.238 13.941 1.00 62.25 341 LEU A O 1
ATOM 2680 N N . ALA A 1 342 ? -12.316 23.349 12.836 1.00 66.31 342 ALA A N 1
ATOM 2681 C CA . ALA A 1 342 ? -11.836 24.135 13.969 1.00 66.31 342 ALA A CA 1
ATOM 2682 C C . ALA A 1 342 ? -12.949 25.025 14.537 1.00 66.31 342 ALA A C 1
ATOM 2684 O O . ALA A 1 342 ? -13.154 25.074 15.751 1.00 66.31 342 ALA A O 1
ATOM 2685 N N . TRP A 1 343 ? -13.744 25.649 13.665 1.00 73.31 343 TRP A N 1
ATOM 2686 C CA . TRP A 1 343 ? -14.924 26.422 14.040 1.00 73.31 343 TRP A CA 1
ATOM 2687 C C . TRP A 1 343 ? -15.982 25.563 14.739 1.00 73.31 343 TRP A C 1
ATOM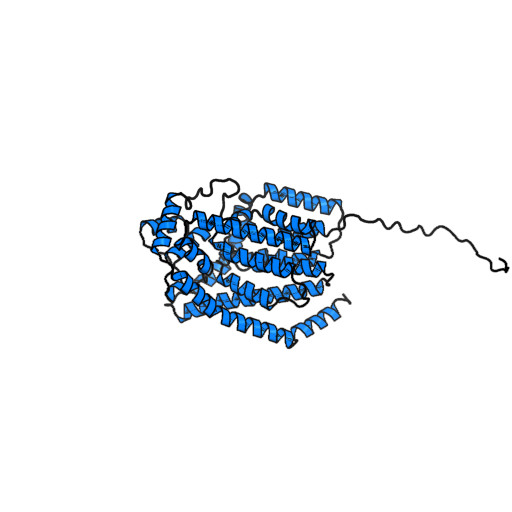 2689 O O . TRP A 1 343 ? -16.525 25.977 15.765 1.00 73.31 343 TRP A O 1
ATOM 2699 N N . ARG A 1 344 ? -16.250 24.345 14.251 1.00 64.69 344 ARG A N 1
ATOM 2700 C CA . ARG A 1 344 ? -17.191 23.409 14.888 1.00 64.69 344 ARG A CA 1
ATOM 2701 C C . ARG A 1 344 ? -16.702 22.971 16.272 1.00 64.69 344 ARG A C 1
ATOM 2703 O O . ARG A 1 344 ? -17.517 22.884 17.195 1.00 64.69 344 ARG A O 1
ATOM 2710 N N . MET A 1 345 ? -15.398 22.736 16.430 1.00 59.34 345 MET A N 1
ATOM 2711 C CA . MET A 1 345 ? -14.772 22.416 17.720 1.00 59.34 345 MET A CA 1
ATOM 2712 C C . MET A 1 345 ? -14.847 23.593 18.701 1.00 59.34 345 MET A C 1
ATOM 2714 O O . MET A 1 345 ? -15.264 23.405 19.848 1.00 59.34 345 MET A O 1
ATOM 2718 N N . TYR A 1 346 ? -14.529 24.804 18.233 1.00 67.06 346 TYR A N 1
ATOM 2719 C CA . TYR A 1 346 ? -14.608 26.048 19.002 1.00 67.06 346 TYR A CA 1
ATOM 2720 C C . TYR A 1 346 ? -16.044 26.347 19.453 1.00 67.06 346 TYR A C 1
ATOM 2722 O O . TYR A 1 346 ? -16.305 26.511 20.648 1.00 67.06 346 TYR A O 1
ATOM 2730 N N . ARG A 1 347 ? -17.009 26.331 18.521 1.00 65.75 347 ARG A N 1
ATOM 2731 C CA . ARG A 1 347 ? -18.424 26.629 18.806 1.00 65.75 347 ARG A CA 1
ATOM 2732 C C . ARG A 1 347 ? -19.054 25.668 19.800 1.00 65.75 347 ARG A C 1
ATOM 2734 O O . ARG A 1 347 ? -19.932 26.075 20.555 1.00 65.75 347 ARG A O 1
ATOM 2741 N N . ARG A 1 348 ? -18.644 24.400 19.805 1.00 55.16 348 ARG A N 1
ATOM 2742 C CA . ARG A 1 348 ? -19.234 23.392 20.693 1.00 55.16 348 ARG A CA 1
ATOM 2743 C C . ARG A 1 348 ? -18.478 23.194 22.014 1.00 55.16 348 ARG A C 1
ATOM 2745 O O . ARG A 1 348 ? -18.895 22.329 22.780 1.00 55.16 348 ARG A O 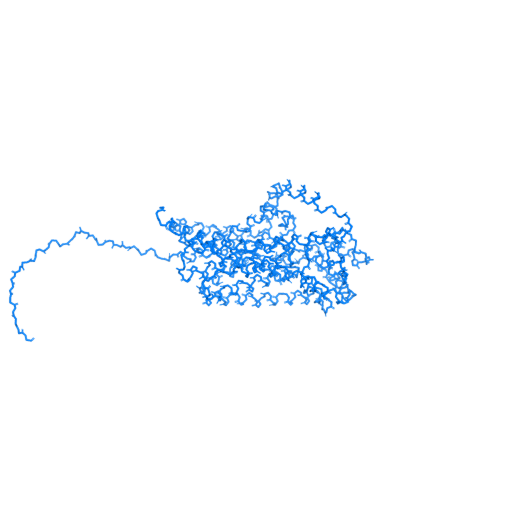1
ATOM 2752 N N . ARG A 1 349 ? -17.421 23.980 22.304 1.00 54.84 349 ARG A N 1
ATOM 2753 C CA . ARG A 1 349 ? -16.586 23.891 23.533 1.00 54.84 349 ARG A CA 1
ATOM 2754 C C . ARG A 1 349 ? -16.285 22.435 23.924 1.00 54.84 349 ARG A C 1
ATOM 2756 O O . ARG A 1 349 ? -16.488 22.015 25.065 1.00 54.84 349 ARG A O 1
ATOM 2763 N N . LEU A 1 350 ? -15.902 21.637 22.931 1.00 52.59 350 LEU A N 1
ATOM 2764 C CA . LEU A 1 350 ? -15.883 20.182 23.050 1.00 52.59 350 LEU A CA 1
ATOM 2765 C C . LEU A 1 350 ? -14.742 19.722 23.959 1.00 52.59 350 LEU A C 1
ATOM 2767 O O . LEU A 1 350 ? -13.597 20.140 23.804 1.00 52.59 350 LEU A O 1
ATOM 2771 N N . ARG A 1 351 ? -15.050 18.817 24.895 1.00 53.19 351 ARG A N 1
ATOM 2772 C CA . ARG A 1 351 ? -14.027 18.059 25.628 1.00 53.19 351 ARG A CA 1
ATOM 2773 C C . ARG A 1 351 ? -13.417 17.014 24.694 1.00 53.19 351 ARG A C 1
ATOM 2775 O O . ARG A 1 351 ? -14.128 16.452 23.863 1.00 53.19 351 ARG A O 1
ATOM 2782 N N . VAL A 1 352 ? -12.125 16.735 24.869 1.00 56.78 352 VAL A N 1
ATOM 2783 C CA . VAL A 1 352 ? -11.384 15.704 24.127 1.00 56.78 352 VAL A CA 1
ATOM 2784 C C . VAL A 1 352 ? -12.187 14.390 24.094 1.00 56.78 352 VAL A C 1
ATOM 2786 O O . VAL A 1 352 ? -12.478 13.841 25.164 1.00 56.78 352 VAL A O 1
ATOM 2789 N N . PRO A 1 353 ? -12.588 13.884 22.910 1.00 62.38 353 PRO A N 1
ATOM 2790 C CA . PRO A 1 353 ? -13.390 12.670 22.823 1.00 62.38 353 PRO A CA 1
ATOM 2791 C C . PRO A 1 353 ? -12.569 11.464 23.290 1.00 62.38 353 PRO A C 1
ATOM 2793 O O . PRO A 1 353 ? -11.369 11.381 23.033 1.00 62.38 353 PRO A O 1
ATOM 2796 N N . ARG A 1 354 ? -13.222 10.482 23.931 1.00 59.72 354 ARG A N 1
ATOM 2797 C CA . ARG A 1 354 ? -12.574 9.227 24.374 1.00 59.72 354 ARG A CA 1
ATOM 2798 C C . ARG A 1 354 ? -11.841 8.496 23.232 1.00 59.72 354 ARG A C 1
ATOM 2800 O O . ARG A 1 354 ? -10.879 7.786 23.491 1.00 59.72 354 ARG A O 1
ATOM 2807 N N . GLY A 1 355 ? -12.268 8.701 21.984 1.00 67.00 355 GLY A N 1
ATOM 2808 C CA . GLY A 1 355 ? -11.648 8.142 20.779 1.00 67.00 355 GLY A CA 1
ATOM 2809 C C . GLY A 1 355 ? -10.423 8.897 20.243 1.00 67.00 355 GLY A C 1
ATOM 2810 O O . GLY A 1 355 ? -9.832 8.425 19.280 1.00 67.00 355 GLY A O 1
ATOM 2811 N N . LEU A 1 356 ? -10.008 10.032 20.830 1.00 77.12 356 LEU A N 1
ATOM 2812 C CA . LEU A 1 356 ? -8.870 10.814 20.317 1.00 77.12 356 LEU A CA 1
ATOM 2813 C C . LEU A 1 356 ? -7.581 9.986 20.270 1.00 77.12 356 LEU A C 1
ATOM 2815 O O . LEU A 1 356 ? -6.947 9.883 19.226 1.00 77.12 356 LEU A O 1
ATOM 2819 N N . LEU A 1 357 ? -7.221 9.345 21.383 1.00 78.06 357 LEU A N 1
ATOM 2820 C CA . LEU A 1 357 ? -5.993 8.548 21.460 1.00 78.06 357 LEU A CA 1
ATOM 2821 C C . LEU A 1 357 ? -6.016 7.337 20.513 1.00 78.06 357 LEU A C 1
ATOM 2823 O O . LEU A 1 357 ? -4.972 6.951 20.001 1.00 78.06 357 LEU A O 1
ATOM 2827 N N . VAL A 1 358 ? -7.203 6.776 20.249 1.00 80.94 358 VAL A N 1
ATOM 2828 C CA . VAL A 1 358 ? -7.398 5.603 19.378 1.00 80.94 358 VAL A CA 1
ATOM 2829 C C . VAL A 1 358 ? -6.973 5.893 17.939 1.00 80.94 358 VAL A C 1
ATOM 2831 O O . VAL A 1 358 ? -6.393 5.029 17.285 1.00 80.94 358 VAL A O 1
ATOM 2834 N N . VAL A 1 359 ? -7.231 7.107 17.451 1.00 86.06 359 VAL A N 1
ATOM 2835 C CA . VAL A 1 359 ? -6.929 7.480 16.063 1.00 86.06 359 VAL A CA 1
ATOM 2836 C C . VAL A 1 359 ? -5.657 8.306 15.906 1.00 86.06 359 VAL A C 1
ATOM 2838 O O . VAL A 1 359 ? -5.101 8.341 14.813 1.00 86.06 359 VAL A O 1
ATOM 2841 N N . LEU A 1 360 ? -5.155 8.932 16.977 1.00 87.00 360 LEU A N 1
ATOM 2842 C CA . LEU A 1 360 ? -3.884 9.662 16.935 1.00 87.00 360 LEU A CA 1
ATOM 2843 C C . LEU A 1 360 ? -2.701 8.743 16.618 1.00 87.00 360 LEU A C 1
ATOM 2845 O O . LEU A 1 360 ? -1.826 9.135 15.851 1.00 87.00 360 LEU A O 1
ATOM 2849 N N . LEU A 1 361 ? -2.685 7.525 17.174 1.00 89.19 361 LEU A N 1
ATOM 2850 C CA . LEU A 1 361 ? -1.617 6.555 16.922 1.00 89.19 361 LEU A CA 1
ATOM 2851 C C . LEU A 1 361 ? -1.455 6.240 15.420 1.00 89.19 361 LEU A C 1
ATOM 2853 O O . LEU A 1 361 ? -0.351 6.402 14.917 1.00 89.19 361 LEU A O 1
ATOM 2857 N N . PRO A 1 362 ? -2.493 5.826 14.671 1.00 92.44 362 PRO A N 1
ATOM 2858 C CA . PRO A 1 362 ? -2.358 5.630 13.229 1.00 92.44 362 PRO A CA 1
ATOM 2859 C C . PRO A 1 362 ? -2.166 6.947 12.460 1.00 92.44 362 PRO A C 1
ATOM 2861 O O . PRO A 1 362 ? -1.408 6.970 11.495 1.00 92.44 362 PRO A O 1
ATOM 2864 N N . ALA A 1 363 ? -2.786 8.052 12.889 1.00 90.38 363 ALA A N 1
ATOM 2865 C CA . ALA A 1 363 ? -2.672 9.343 12.205 1.00 90.38 363 ALA A CA 1
ATOM 2866 C C . ALA A 1 363 ? -1.265 9.959 12.263 1.00 90.38 363 ALA A C 1
ATOM 2868 O O . ALA A 1 363 ? -0.905 10.711 11.363 1.00 90.38 363 ALA A O 1
ATOM 2869 N N . ILE A 1 364 ? -0.459 9.666 13.291 1.00 86.94 364 ILE A N 1
ATOM 2870 C CA . ILE A 1 364 ? 0.901 10.217 13.391 1.00 86.94 364 ILE A CA 1
ATOM 2871 C C . ILE A 1 364 ? 1.926 9.445 12.542 1.00 86.94 364 ILE A C 1
ATOM 2873 O O . ILE A 1 364 ? 2.967 9.997 12.192 1.00 86.94 364 ILE A O 1
ATOM 2877 N N . MET A 1 365 ? 1.637 8.191 12.169 1.00 88.56 365 MET A N 1
ATOM 2878 C CA . MET A 1 365 ? 2.590 7.308 11.477 1.00 88.56 365 MET A CA 1
ATOM 2879 C C . MET A 1 365 ? 3.116 7.867 10.144 1.00 88.56 365 MET A C 1
ATOM 2881 O O . MET A 1 365 ? 4.323 7.776 9.928 1.00 88.56 365 MET A O 1
ATOM 2885 N N . PRO A 1 366 ? 2.295 8.495 9.276 1.00 83.62 366 PRO A N 1
ATOM 2886 C CA . PRO A 1 366 ? 2.790 9.200 8.090 1.00 83.62 366 PRO A CA 1
ATOM 2887 C C . PRO A 1 366 ? 3.879 10.231 8.375 1.00 83.62 366 PRO A C 1
ATOM 2889 O O . PRO A 1 366 ? 4.895 10.269 7.688 1.00 83.62 366 PRO A O 1
ATOM 2892 N N . PHE A 1 367 ? 3.707 11.028 9.428 1.00 80.31 367 PHE A N 1
ATOM 2893 C CA . PHE A 1 367 ? 4.677 12.053 9.805 1.00 80.31 367 PHE A CA 1
ATOM 2894 C C . PHE A 1 367 ? 5.948 11.433 10.385 1.00 80.31 367 PHE A C 1
ATOM 2896 O O . PHE A 1 367 ? 7.047 11.876 10.066 1.00 80.31 367 PHE A O 1
ATOM 2903 N N . VAL A 1 368 ? 5.812 10.372 11.188 1.00 82.62 368 VAL A N 1
ATOM 2904 C CA . VAL A 1 368 ? 6.960 9.600 11.692 1.00 82.62 368 VAL A CA 1
ATOM 2905 C C . VAL A 1 368 ? 7.774 9.022 10.537 1.00 82.62 368 VAL A C 1
ATOM 2907 O O . VAL A 1 368 ? 8.994 9.139 10.536 1.00 82.62 368 VAL A O 1
ATOM 2910 N N . TRP A 1 369 ? 7.115 8.458 9.527 1.00 80.12 369 TRP A N 1
ATOM 2911 C CA . TRP A 1 369 ? 7.782 7.915 8.346 1.00 80.12 369 TRP A CA 1
ATOM 2912 C C . TRP A 1 369 ? 8.558 8.971 7.566 1.00 80.12 369 TRP A C 1
ATOM 2914 O O . TRP A 1 369 ? 9.730 8.755 7.266 1.00 80.12 369 TRP A O 1
ATOM 2924 N N . ILE A 1 370 ? 7.939 10.128 7.311 1.00 72.38 370 ILE A N 1
ATOM 2925 C CA . ILE A 1 370 ? 8.611 11.254 6.654 1.00 72.38 370 ILE A CA 1
ATOM 2926 C C . ILE A 1 370 ? 9.870 11.664 7.426 1.00 72.38 370 ILE A C 1
ATOM 2928 O O . ILE A 1 370 ? 10.898 11.927 6.813 1.00 72.38 370 ILE A O 1
ATOM 2932 N N . MET A 1 371 ? 9.814 11.698 8.760 1.00 70.75 371 MET A N 1
ATOM 2933 C CA . MET A 1 371 ? 10.972 12.067 9.579 1.00 70.75 371 MET A CA 1
ATOM 2934 C C . MET A 1 371 ? 12.096 11.024 9.537 1.00 70.75 371 MET A C 1
ATOM 2936 O O . MET A 1 371 ? 13.262 11.398 9.607 1.00 70.75 371 MET A O 1
ATOM 2940 N N . ILE A 1 372 ? 11.767 9.731 9.440 1.00 72.44 372 ILE A N 1
ATOM 2941 C CA . ILE A 1 372 ? 12.768 8.651 9.422 1.00 72.44 372 ILE A CA 1
ATOM 2942 C C . ILE A 1 372 ? 13.383 8.491 8.024 1.00 72.44 372 ILE A C 1
ATOM 2944 O O . ILE A 1 372 ? 14.579 8.232 7.913 1.00 72.44 372 ILE A O 1
ATOM 2948 N N . LEU A 1 373 ? 12.587 8.637 6.957 1.00 69.88 373 LEU A N 1
ATOM 2949 C CA . LEU A 1 373 ? 13.005 8.400 5.569 1.00 69.88 373 LEU A CA 1
ATOM 2950 C C . LEU A 1 373 ? 12.571 9.535 4.615 1.00 69.88 373 LEU A C 1
ATOM 2952 O O . LEU A 1 373 ? 11.849 9.286 3.642 1.00 69.88 373 LEU A O 1
ATOM 2956 N N . PRO A 1 374 ? 13.019 10.784 4.820 1.00 59.56 374 PRO A N 1
ATOM 2957 C CA . PRO A 1 374 ? 12.565 11.918 4.009 1.00 59.56 374 PRO A CA 1
ATOM 2958 C C . PRO A 1 374 ? 13.002 11.813 2.543 1.00 59.56 374 PRO A C 1
ATOM 2960 O O . PRO A 1 374 ? 12.219 12.135 1.654 1.00 59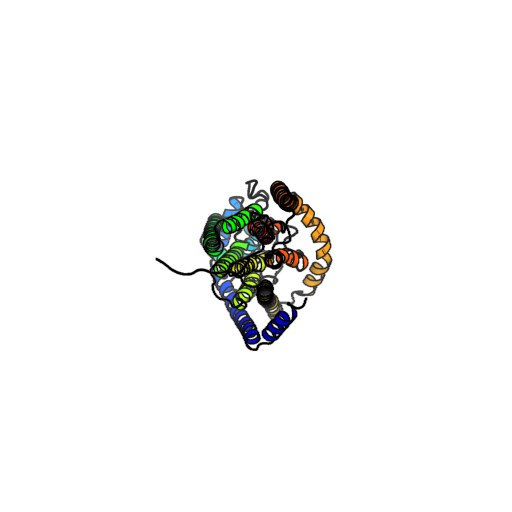.56 374 PRO A O 1
ATOM 2963 N N . GLY A 1 375 ? 14.194 11.267 2.267 1.00 58.41 375 GLY A N 1
ATOM 2964 C CA . GLY A 1 375 ? 14.656 11.033 0.891 1.00 58.41 375 GLY A CA 1
ATOM 2965 C C . GLY A 1 375 ? 13.826 9.992 0.123 1.00 58.41 375 GLY A C 1
ATOM 2966 O O . GLY A 1 375 ? 13.672 10.107 -1.086 1.00 58.41 375 GLY A O 1
ATOM 2967 N N . GLN A 1 376 ? 13.232 9.017 0.825 1.00 59.72 376 GLN A N 1
ATOM 2968 C CA . GLN A 1 376 ? 12.359 7.986 0.232 1.00 59.72 376 GLN A CA 1
ATOM 2969 C C . GLN A 1 376 ? 10.905 8.422 0.129 1.00 59.72 376 GLN A C 1
ATOM 2971 O O . GLN A 1 376 ? 10.129 7.881 -0.654 1.00 59.72 376 GLN A O 1
ATOM 2976 N N . SER A 1 377 ? 10.540 9.437 0.903 1.00 49.84 377 SER A N 1
ATOM 2977 C CA . SER A 1 377 ? 9.199 10.001 0.937 1.00 49.84 377 SER A CA 1
ATOM 2978 C C . SER A 1 377 ? 8.899 10.864 -0.296 1.00 49.84 377 SER A C 1
ATOM 2980 O O . SER A 1 377 ? 7.975 11.661 -0.257 1.00 49.84 377 SER A O 1
ATOM 2982 N N . GLY A 1 378 ? 9.684 10.775 -1.380 1.00 51.00 378 GLY A N 1
ATOM 2983 C CA . GLY A 1 378 ? 9.366 11.405 -2.671 1.00 51.00 378 GLY A CA 1
ATOM 2984 C C . GLY A 1 378 ? 9.191 12.927 -2.624 1.00 51.00 378 GLY A C 1
ATOM 2985 O O . GLY A 1 378 ? 8.622 13.508 -3.549 1.00 51.00 378 GLY A O 1
ATOM 2986 N N . ILE A 1 379 ? 9.696 13.550 -1.558 1.00 49.38 379 ILE A N 1
ATOM 2987 C CA . ILE A 1 379 ? 9.529 14.951 -1.166 1.00 49.38 379 ILE A CA 1
ATOM 2988 C C . ILE A 1 379 ? 9.960 15.913 -2.294 1.00 49.38 379 ILE A C 1
ATOM 2990 O O . ILE A 1 379 ? 9.466 17.026 -2.406 1.00 49.38 379 ILE A O 1
ATOM 2994 N N . HIS A 1 380 ? 10.836 15.477 -3.199 1.00 47.38 380 HIS A N 1
ATOM 2995 C CA . HIS A 1 380 ? 11.318 16.301 -4.306 1.00 47.38 380 HIS A CA 1
ATOM 2996 C C . HIS A 1 380 ? 10.506 16.193 -5.612 1.00 47.38 380 HIS A C 1
ATOM 2998 O O . HIS A 1 380 ? 10.681 17.056 -6.476 1.00 47.38 380 HIS A O 1
ATOM 3004 N N . HIS A 1 381 ? 9.618 15.197 -5.772 1.00 48.50 381 HIS A N 1
ATOM 3005 C CA . HIS A 1 381 ? 9.077 14.838 -7.096 1.00 48.50 381 HIS A CA 1
ATOM 3006 C C . HIS A 1 381 ? 7.582 14.462 -7.177 1.00 48.50 381 HIS A C 1
ATOM 3008 O O . HIS A 1 381 ? 7.116 14.242 -8.292 1.00 48.50 381 HIS A O 1
ATOM 3014 N N . SER A 1 382 ? 6.796 14.384 -6.090 1.00 50.31 382 SER A N 1
ATOM 3015 C CA . SER A 1 382 ? 5.540 13.602 -6.158 1.00 50.31 382 SER A CA 1
ATOM 3016 C C . SER A 1 382 ? 4.323 14.137 -5.385 1.00 50.31 382 SER A C 1
ATOM 3018 O O . SER A 1 382 ? 4.435 14.700 -4.302 1.00 50.31 382 SER A O 1
ATOM 3020 N N . SER A 1 383 ? 3.120 13.802 -5.885 1.00 52.53 383 SER A N 1
ATOM 3021 C CA . SER A 1 383 ? 1.823 13.822 -5.161 1.00 52.53 383 SER A CA 1
ATOM 3022 C C . SER A 1 383 ? 1.762 12.872 -3.950 1.00 52.53 383 SER A C 1
ATOM 3024 O O . SER A 1 383 ? 0.691 12.519 -3.454 1.00 52.53 383 SER A O 1
ATOM 3026 N N . PHE A 1 384 ? 2.909 12.411 -3.465 1.00 59.75 384 PHE A N 1
ATOM 3027 C CA . PHE A 1 384 ? 3.028 11.436 -2.399 1.00 59.75 384 PHE A CA 1
ATOM 3028 C C . PHE A 1 384 ? 2.531 11.963 -1.053 1.00 59.75 384 PHE A C 1
ATOM 3030 O O . PHE A 1 384 ? 1.857 11.234 -0.322 1.00 59.75 384 PHE A O 1
ATOM 3037 N N . VAL A 1 385 ? 2.802 13.239 -0.754 1.00 61.44 385 VAL A N 1
ATOM 3038 C CA . VAL A 1 385 ? 2.320 13.902 0.468 1.00 61.44 385 VAL A CA 1
ATOM 3039 C C . VAL A 1 385 ? 0.800 13.761 0.573 1.00 61.44 385 VAL A C 1
ATOM 3041 O O . VAL A 1 385 ? 0.277 13.431 1.630 1.00 61.44 385 VAL A O 1
ATOM 3044 N N . SER A 1 386 ? 0.086 13.902 -0.541 1.00 64.69 386 SER A N 1
ATOM 3045 C CA . SER A 1 386 ? -1.368 13.746 -0.618 1.00 64.69 386 SER A CA 1
ATOM 3046 C C . SER A 1 386 ? -1.826 12.320 -0.260 1.00 64.69 386 SER A C 1
ATOM 3048 O O . SER A 1 386 ? -2.791 12.143 0.482 1.00 64.69 386 SER A O 1
ATOM 3050 N N . ILE A 1 387 ? -1.082 11.295 -0.688 1.00 71.88 387 ILE A N 1
ATOM 3051 C CA . ILE A 1 387 ? -1.417 9.875 -0.480 1.00 71.88 387 ILE A CA 1
ATOM 3052 C C . ILE A 1 387 ? -1.327 9.452 0.979 1.00 71.88 387 ILE A C 1
ATOM 3054 O O . ILE A 1 387 ? -2.245 8.820 1.510 1.00 71.88 387 ILE A O 1
ATOM 3058 N N . ILE A 1 388 ? -0.268 9.855 1.667 1.00 74.38 388 ILE A N 1
ATOM 3059 C CA . ILE A 1 388 ? -0.077 9.498 3.076 1.00 74.38 388 ILE A CA 1
ATOM 3060 C C . ILE A 1 388 ? -0.957 10.316 4.033 1.00 74.38 388 ILE A C 1
ATOM 3062 O O . ILE A 1 388 ? -1.179 9.900 5.172 1.00 74.38 388 ILE A O 1
ATOM 3066 N N . LEU A 1 389 ? -1.519 11.443 3.574 1.00 78.75 389 LEU A N 1
ATOM 3067 C CA . LEU A 1 389 ? -2.471 12.259 4.337 1.00 78.75 389 LEU A CA 1
ATOM 3068 C C . LEU A 1 389 ? -3.880 11.656 4.419 1.00 78.75 389 LEU A C 1
ATOM 3070 O O . LEU A 1 389 ? -4.697 12.126 5.220 1.00 78.75 389 LEU A O 1
ATOM 3074 N N . TRP A 1 390 ? -4.159 10.581 3.678 1.00 85.56 390 TRP A N 1
ATOM 3075 C CA . TRP A 1 390 ? -5.448 9.901 3.748 1.00 85.56 390 TRP A CA 1
ATOM 3076 C C . TRP A 1 390 ? -5.785 9.401 5.162 1.00 85.56 390 TRP A C 1
ATOM 3078 O O . TRP A 1 390 ? -6.880 9.676 5.663 1.00 85.56 390 TRP A O 1
ATOM 3088 N N . THR A 1 391 ? -4.850 8.732 5.848 1.00 90.06 391 THR A N 1
ATOM 3089 C CA . THR A 1 391 ? -5.083 8.224 7.214 1.00 90.06 391 THR A CA 1
ATOM 3090 C C . THR A 1 391 ? -5.327 9.347 8.233 1.00 90.06 391 THR A C 1
ATOM 3092 O O . THR A 1 391 ? -6.322 9.265 8.960 1.00 90.06 391 THR A O 1
ATOM 3095 N N . PRO A 1 392 ? -4.497 10.411 8.311 1.00 86.75 392 PRO A N 1
ATOM 3096 C CA . PRO A 1 392 ? -4.757 11.554 9.186 1.00 86.75 392 PRO A CA 1
ATOM 3097 C C . PRO A 1 392 ? -6.125 12.204 8.952 1.00 86.75 392 PRO A C 1
ATOM 3099 O O . PRO A 1 392 ? -6.822 12.536 9.913 1.00 86.75 392 PRO A O 1
ATOM 3102 N N . LEU A 1 393 ? -6.546 12.349 7.693 1.00 85.00 393 LEU A N 1
ATOM 3103 C CA . LEU A 1 393 ? -7.873 12.869 7.369 1.00 85.00 393 LEU A CA 1
ATOM 3104 C C . LEU A 1 393 ? -8.998 11.939 7.805 1.00 85.00 393 LEU A C 1
ATOM 3106 O O . LEU A 1 393 ? -9.980 12.396 8.388 1.00 85.00 393 LEU A O 1
ATOM 3110 N N . ALA A 1 394 ? -8.864 10.641 7.540 1.00 88.06 394 ALA A N 1
ATOM 3111 C CA . ALA A 1 394 ? -9.836 9.640 7.962 1.00 88.06 394 ALA A CA 1
ATOM 3112 C C . ALA A 1 394 ? -10.015 9.660 9.487 1.00 88.06 394 ALA A C 1
ATOM 3114 O O . ALA A 1 394 ? -11.140 9.699 9.989 1.00 88.06 394 ALA A O 1
ATOM 3115 N N . ALA A 1 395 ? -8.903 9.709 10.224 1.00 87.31 395 ALA A N 1
ATOM 3116 C CA . ALA A 1 395 ? -8.884 9.854 11.674 1.00 87.31 395 ALA A CA 1
ATOM 3117 C C . ALA A 1 395 ? -9.601 11.133 12.133 1.00 87.31 395 ALA A C 1
ATOM 3119 O O . ALA A 1 395 ? -10.402 11.096 13.069 1.00 87.31 395 ALA A O 1
ATOM 3120 N N . LEU A 1 396 ? -9.359 12.258 11.458 1.00 83.06 396 LEU A N 1
ATOM 3121 C CA . LEU A 1 396 ? -10.001 13.531 11.773 1.00 83.06 396 LEU A CA 1
ATOM 3122 C C . LEU A 1 396 ? -11.518 13.498 11.541 1.00 83.06 396 LEU A C 1
ATOM 3124 O O . LEU A 1 396 ? -12.284 13.907 12.417 1.00 83.06 396 LEU A O 1
ATOM 3128 N N . LEU A 1 397 ? -11.967 12.991 10.390 1.00 83.25 397 LEU A N 1
ATOM 3129 C CA . LEU A 1 397 ? -13.394 12.866 10.082 1.00 83.25 397 LEU A CA 1
ATOM 3130 C C . LEU A 1 397 ? -14.088 11.871 11.021 1.00 83.25 397 LEU A C 1
ATOM 3132 O O . LEU A 1 397 ? -15.205 12.130 11.470 1.00 83.25 397 LEU A O 1
ATOM 3136 N N . PHE A 1 398 ? -13.416 10.783 11.404 1.00 83.62 398 PHE A N 1
ATOM 3137 C CA . PHE A 1 398 ? -13.908 9.885 12.448 1.00 83.62 398 PHE A CA 1
ATOM 3138 C C . PHE A 1 398 ? -14.136 10.627 13.771 1.00 83.62 398 PHE A C 1
ATOM 3140 O O . PHE A 1 398 ? -15.199 10.477 14.379 1.00 83.62 398 PHE A O 1
ATOM 3147 N N . LEU A 1 399 ? -13.176 11.449 14.214 1.00 78.19 399 LEU A N 1
ATOM 3148 C CA . LEU A 1 399 ? -13.318 12.205 15.462 1.00 78.19 399 LEU A CA 1
ATOM 3149 C C . LEU A 1 399 ? -14.518 13.137 15.418 1.00 78.19 399 LEU A C 1
ATOM 3151 O O . LEU A 1 399 ? -15.236 13.229 16.410 1.00 78.19 399 LEU A O 1
ATOM 3155 N N . LEU A 1 400 ? -14.782 13.765 14.271 1.00 73.50 400 LEU A N 1
ATOM 3156 C CA . LEU A 1 400 ? -15.968 14.598 14.100 1.00 73.50 400 LEU A CA 1
ATOM 3157 C C . LEU A 1 400 ? -17.279 13.833 14.280 1.00 73.50 400 LEU A C 1
ATOM 3159 O O . LEU A 1 400 ? -18.247 14.393 14.798 1.00 73.50 400 LEU A O 1
ATOM 3163 N N . LEU A 1 401 ? -17.324 12.591 13.805 1.00 75.81 401 LEU A N 1
ATOM 3164 C CA . LEU A 1 401 ? -18.512 11.741 13.861 1.00 75.81 401 LEU A CA 1
ATOM 3165 C C . LEU A 1 401 ? -18.711 11.106 15.238 1.00 75.81 401 LEU A C 1
ATOM 3167 O O . LEU A 1 401 ? -19.839 11.022 15.713 1.00 75.81 401 LEU A O 1
ATOM 3171 N N . ALA A 1 402 ? -17.627 10.707 15.905 1.00 69.88 402 ALA A N 1
ATOM 3172 C CA . ALA A 1 402 ? -17.662 10.130 17.250 1.00 69.88 402 ALA A CA 1
ATOM 3173 C C . ALA A 1 402 ? -18.044 11.151 18.347 1.00 69.88 402 ALA A C 1
ATOM 3175 O O . ALA A 1 402 ? -18.231 10.783 19.509 1.00 69.88 402 ALA A O 1
ATOM 3176 N N . MET A 1 403 ? -18.158 12.438 18.006 1.00 58.66 403 MET A N 1
ATOM 3177 C CA . MET A 1 403 ? -18.607 13.487 18.920 1.00 58.66 403 MET A CA 1
ATOM 3178 C C . MET A 1 403 ? -20.136 13.433 19.093 1.00 58.66 403 MET A C 1
ATOM 3180 O O . MET A 1 403 ? -20.866 13.560 18.109 1.00 58.66 403 MET A O 1
ATOM 3184 N N . PRO A 1 404 ? -20.660 13.298 20.329 1.00 51.97 404 PRO A N 1
ATOM 3185 C CA . PRO A 1 404 ? -22.098 13.185 20.556 1.00 51.97 404 PRO A CA 1
ATOM 3186 C C . PRO A 1 404 ? -22.861 14.410 20.030 1.00 51.97 404 PRO A C 1
ATOM 3188 O O . PRO A 1 404 ? -22.470 15.562 20.237 1.00 51.97 404 PRO A O 1
ATOM 3191 N N . ALA A 1 405 ? -23.993 14.157 19.365 1.00 45.47 405 ALA A N 1
ATOM 3192 C CA . ALA A 1 405 ? -24.785 15.185 18.692 1.00 45.47 405 ALA A CA 1
ATOM 3193 C C . ALA A 1 405 ? -25.544 16.129 19.647 1.00 45.47 405 ALA A C 1
ATOM 3195 O O . ALA A 1 405 ? -25.928 17.219 19.218 1.00 45.47 405 ALA A O 1
ATOM 3196 N N . LYS A 1 406 ? -25.722 15.770 20.927 1.00 36.44 406 LYS A N 1
ATOM 3197 C CA . LYS A 1 406 ? -26.429 16.581 21.930 1.00 36.44 406 LYS A CA 1
ATOM 3198 C C . LYS A 1 406 ? -25.749 16.483 23.296 1.00 36.44 406 LYS A C 1
ATOM 3200 O O . LYS A 1 406 ? -25.635 15.400 23.862 1.00 36.44 406 LYS A O 1
ATOM 3205 N N . THR A 1 407 ? -25.367 17.621 23.869 1.00 38.12 407 THR A N 1
ATOM 3206 C CA . THR A 1 407 ? -25.321 17.765 25.326 1.00 38.12 407 THR A CA 1
ATOM 3207 C C . THR A 1 407 ? -26.761 17.678 25.814 1.00 38.12 407 THR A C 1
ATOM 3209 O O . THR A 1 407 ? -27.502 18.652 25.711 1.00 38.12 407 THR A O 1
ATOM 3212 N N . VAL A 1 408 ? -27.188 16.512 26.302 1.00 34.84 408 VAL A N 1
ATOM 3213 C CA . VAL A 1 408 ? -28.362 16.463 27.175 1.00 34.84 408 VAL A CA 1
ATOM 3214 C C . VAL A 1 408 ? -27.957 17.247 28.416 1.00 34.84 408 VAL A C 1
ATOM 3216 O O . VAL A 1 408 ? -27.124 16.802 29.205 1.00 34.84 408 VAL A O 1
ATOM 3219 N N . THR A 1 409 ? -28.467 18.468 28.537 1.00 35.03 409 THR A N 1
ATOM 3220 C CA . THR A 1 409 ? -28.449 19.212 29.789 1.00 35.03 409 THR A CA 1
ATOM 3221 C C . THR A 1 409 ? -29.197 18.364 30.805 1.00 35.03 409 THR A C 1
ATOM 3223 O O . THR A 1 409 ? -30.424 18.352 30.831 1.00 35.03 409 THR A O 1
ATOM 3226 N N . VAL A 1 410 ? -28.457 17.620 31.628 1.00 36.69 410 VAL A N 1
ATOM 3227 C CA . VAL A 1 410 ? -28.996 17.044 32.857 1.00 36.69 410 VAL A CA 1
ATOM 3228 C C . VAL A 1 410 ? -29.365 18.234 33.733 1.00 36.69 410 VAL A C 1
ATOM 3230 O O . VAL A 1 410 ? -28.520 18.806 34.423 1.00 36.69 410 VAL A O 1
ATOM 3233 N N . ARG A 1 411 ? -30.620 18.674 33.636 1.00 34.25 411 ARG A N 1
ATOM 3234 C CA . ARG A 1 411 ? -31.208 19.618 34.579 1.00 34.25 411 ARG A CA 1
ATOM 3235 C C . ARG A 1 411 ? -31.247 18.859 35.904 1.00 34.25 411 ARG A C 1
ATOM 3237 O O . ARG A 1 411 ? -32.042 17.939 36.060 1.00 34.25 411 ARG A O 1
ATOM 3244 N N . ARG A 1 412 ? -30.314 19.159 36.814 1.00 33.81 412 ARG A N 1
ATOM 3245 C CA . ARG A 1 412 ? -30.412 18.678 38.197 1.00 33.81 412 ARG A CA 1
ATOM 3246 C C . ARG A 1 412 ? -31.783 19.122 38.723 1.00 33.81 412 ARG A C 1
ATOM 3248 O O . ARG A 1 412 ? -32.092 20.305 38.557 1.00 33.81 412 ARG A O 1
ATOM 3255 N N . PRO A 1 413 ? -32.594 18.237 39.326 1.00 37.38 413 PRO A N 1
ATOM 3256 C CA . PRO A 1 413 ? -33.729 18.691 40.111 1.00 37.38 413 PRO A CA 1
ATOM 3257 C C . PRO A 1 413 ? -33.188 19.656 41.167 1.00 37.38 413 PRO A C 1
ATOM 3259 O O . PRO A 1 413 ? -32.216 19.339 41.858 1.00 37.38 413 PRO A O 1
ATOM 3262 N N . SER A 1 414 ? -33.745 20.862 41.229 1.00 37.69 414 SER A N 1
ATOM 3263 C CA . SER A 1 414 ? -33.467 21.796 42.312 1.00 37.69 414 SER A CA 1
ATOM 3264 C C . SER A 1 414 ? -33.853 21.121 43.622 1.00 37.69 414 SER A C 1
ATOM 3266 O O . SER A 1 414 ? -35.006 20.732 43.802 1.00 37.69 414 SER A O 1
ATOM 3268 N N . ALA A 1 415 ? -32.885 20.966 44.521 1.00 45.28 415 ALA A N 1
ATOM 3269 C CA . ALA A 1 415 ? -33.102 20.516 45.887 1.00 45.28 415 ALA A CA 1
ATOM 3270 C C . ALA A 1 415 ? -33.779 21.637 46.692 1.00 45.28 415 ALA A C 1
ATOM 3272 O O . ALA A 1 415 ? -33.152 22.256 47.538 1.00 45.28 415 ALA A O 1
ATOM 3273 N N . THR A 1 416 ? -35.033 21.939 46.368 1.00 49.41 416 THR A N 1
ATOM 3274 C CA . THR A 1 416 ? -35.905 22.848 47.119 1.00 49.41 416 THR A CA 1
ATOM 3275 C C . THR A 1 416 ? -37.359 22.558 46.752 1.00 49.41 416 THR A C 1
ATOM 3277 O O . THR A 1 416 ? -37.987 23.323 46.028 1.00 49.41 416 THR A O 1
ATOM 3280 N N . ALA A 1 417 ? -37.886 21.427 47.216 1.00 43.25 417 ALA A N 1
ATOM 3281 C CA . ALA A 1 417 ? -39.309 21.250 47.510 1.00 43.25 417 ALA A CA 1
ATOM 3282 C C . ALA A 1 417 ? -39.515 19.929 48.264 1.00 43.25 417 ALA A C 1
ATOM 3284 O O . ALA A 1 417 ? -38.912 18.922 47.907 1.00 43.25 417 ALA A O 1
ATOM 3285 N N . ALA A 1 418 ? -40.412 19.966 49.249 1.00 39.25 418 ALA A N 1
ATOM 3286 C CA . ALA A 1 418 ? -40.907 18.860 50.070 1.00 39.25 418 ALA A CA 1
ATOM 3287 C C . ALA A 1 418 ? -40.046 18.449 51.281 1.00 39.25 418 ALA A C 1
ATOM 3289 O O . ALA A 1 418 ? -39.640 17.303 51.442 1.00 39.25 418 ALA A O 1
ATOM 3290 N N . THR A 1 419 ? -39.903 19.377 52.230 1.00 46.97 419 THR A N 1
ATOM 3291 C CA . THR A 1 419 ? -40.314 19.059 53.605 1.00 46.97 419 THR A CA 1
ATOM 3292 C C . THR A 1 419 ? -41.823 18.821 53.600 1.00 46.97 419 THR A C 1
ATOM 3294 O O . THR A 1 419 ? -42.598 19.773 53.534 1.00 46.97 419 THR A O 1
ATOM 3297 N N . ALA A 1 420 ? -42.234 17.560 53.626 1.00 39.91 420 ALA A N 1
ATOM 3298 C CA . ALA A 1 420 ? -43.570 17.161 54.038 1.00 39.91 420 ALA A CA 1
ATOM 3299 C C . ALA A 1 420 ? -43.399 15.942 54.946 1.00 39.91 420 ALA A C 1
ATOM 3301 O O . ALA A 1 420 ? -43.020 14.857 54.511 1.00 39.91 420 ALA A O 1
ATOM 3302 N N . THR A 1 421 ? -43.570 16.207 56.233 1.00 40.78 421 THR A N 1
ATOM 3303 C CA . THR A 1 421 ? -43.738 15.260 57.332 1.00 40.78 421 THR A CA 1
ATOM 3304 C C . THR A 1 421 ? -44.794 14.215 56.983 1.00 40.78 421 THR A C 1
ATOM 3306 O O . THR A 1 421 ? -45.883 14.585 56.548 1.00 40.78 421 THR A O 1
ATOM 3309 N N . PHE A 1 422 ? -44.486 12.936 57.197 1.00 32.72 422 PHE A N 1
ATOM 3310 C CA . PHE A 1 422 ? -45.475 11.861 57.176 1.00 32.72 422 PHE A CA 1
ATOM 3311 C C . PHE A 1 422 ? -45.541 11.233 58.570 1.00 32.72 422 PHE A C 1
ATOM 3313 O O . PHE A 1 422 ? -44.520 10.813 59.117 1.00 32.72 422 PHE A O 1
ATOM 3320 N N . ASP A 1 423 ? -46.746 11.275 59.124 1.00 35.28 423 ASP A N 1
ATOM 3321 C CA . ASP A 1 423 ? -47.194 10.807 60.436 1.00 35.28 423 ASP A CA 1
ATOM 3322 C C . ASP A 1 423 ? -47.628 9.326 60.319 1.00 35.28 423 ASP A C 1
ATOM 3324 O O . ASP A 1 423 ? -48.207 8.976 59.285 1.00 35.28 423 ASP A O 1
ATOM 3328 N N . PRO A 1 424 ? -47.356 8.425 61.285 1.00 41.84 424 PRO A N 1
ATOM 3329 C CA . PRO A 1 424 ? -47.763 7.026 61.194 1.00 41.84 424 PRO A CA 1
ATOM 3330 C C . PRO A 1 424 ? -48.992 6.731 62.075 1.00 41.84 424 PRO A C 1
ATOM 3332 O O . PRO A 1 424 ? -48.860 6.597 63.287 1.00 41.84 424 PRO A O 1
ATOM 3335 N N . ALA A 1 425 ? -50.167 6.565 61.462 1.00 34.50 425 ALA A N 1
ATOM 3336 C CA . ALA A 1 425 ? -51.358 5.927 62.049 1.00 34.50 425 ALA A CA 1
ATOM 3337 C C . ALA A 1 425 ? -52.285 5.499 60.888 1.00 34.50 425 ALA A C 1
ATOM 3339 O O . ALA A 1 425 ? -52.574 6.313 60.018 1.00 34.50 425 ALA A O 1
ATOM 3340 N N . GLU A 1 426 ? -52.462 4.197 60.648 1.00 35.97 426 GLU A N 1
ATOM 3341 C CA . GLU A 1 426 ? -53.607 3.355 61.061 1.00 35.97 426 GLU A CA 1
ATOM 3342 C C . GLU A 1 426 ? -54.695 3.236 59.972 1.00 35.97 426 GLU A C 1
ATOM 3344 O O . GLU A 1 426 ? -54.917 4.156 59.195 1.00 35.97 426 GLU A O 1
ATOM 3349 N N . ASP A 1 427 ? -55.319 2.051 59.949 1.00 34.41 427 ASP A N 1
ATOM 3350 C CA . ASP A 1 427 ? -56.484 1.577 59.173 1.00 34.41 427 ASP A CA 1
ATOM 3351 C C . ASP A 1 427 ? -56.211 1.012 57.758 1.00 34.41 427 ASP A C 1
ATOM 3353 O O . ASP A 1 427 ? -55.807 1.718 56.843 1.00 34.41 427 ASP A O 1
ATOM 3357 N N . ALA A 1 428 ? -56.234 -0.304 57.489 1.00 38.75 428 ALA A N 1
ATOM 3358 C CA . ALA A 1 428 ? -57.198 -1.395 57.744 1.00 38.75 428 ALA A CA 1
ATOM 3359 C C . ALA A 1 428 ? -58.354 -1.496 56.716 1.00 38.75 428 ALA A C 1
ATOM 3361 O O . ALA A 1 428 ? -59.262 -0.682 56.707 1.00 38.75 428 ALA A O 1
ATOM 3362 N N . CYS A 1 429 ? -58.309 -2.605 55.957 1.00 38.03 429 CYS A N 1
ATOM 3363 C CA . CYS A 1 429 ? -59.399 -3.436 55.407 1.00 38.03 429 CYS A CA 1
ATOM 3364 C C . CYS A 1 429 ? -60.424 -2.917 54.362 1.00 38.03 429 CYS A C 1
ATOM 3366 O O . CYS A 1 429 ? -60.971 -1.830 54.478 1.00 38.03 429 CYS A O 1
ATOM 3368 N N . HIS A 1 430 ? -60.776 -3.865 53.467 1.00 39.12 430 HIS A N 1
ATOM 3369 C CA . HIS A 1 430 ? -61.930 -3.958 52.540 1.00 39.12 430 HIS A CA 1
ATOM 3370 C C . HIS A 1 430 ? -61.862 -3.061 51.282 1.00 39.12 430 HIS A C 1
ATOM 3372 O O . HIS A 1 430 ? -61.623 -1.867 51.392 1.00 39.12 430 HIS A O 1
ATOM 3378 N N . ASP A 1 431 ? -61.997 -3.533 50.035 1.00 40.75 431 ASP A N 1
ATOM 3379 C CA . ASP A 1 431 ? -62.508 -4.780 49.428 1.00 40.75 431 ASP A CA 1
ATOM 3380 C C . ASP A 1 431 ? -61.685 -5.198 48.191 1.00 40.75 431 ASP A C 1
ATOM 3382 O O . ASP A 1 431 ? -61.063 -4.307 47.558 1.00 40.75 431 ASP A O 1
#